Protein AF-A0A6A4C0K1-F1 (afdb_monomer_lite)

Foldseek 3Di:
DKKKFKCLDQQLPDFTFKIKFFDDPDQCCVVDVVQQDFDDLPDSMTIGIDDDPDPQVVNCVRRHLQWKKKKKFKAPFAVSPHTGMIMIGTDDPDDDQDSVNDPDPDPDPPPDPDDGMDMDMAMHRHHATALPQWWKKKFWQPDPWQAPQTQKIKTAPDSHFDADPDDFDFDDPPGITMTIGIWDDAQDDDTPVCPVCRNHVQAKKKKKWFFDLVQDWPNDSRRTGMIMIGGADQAWAADPVQQKTWGWDWDQWIKIWIARGRHPPHTDDIDTHHPLQQPVSDAQDRTIGMHIRDDFEFWKKKFKCQDQQLPDQTFKMKTFGIPYHPCVVPVCQQGWDQFAPRMTIHMDTHPDVVVVNCVRRHQAWKKKKKFKAQAQQPPDDTGMIMIGTAPQAWAFDSNQAKIKHWHQDPQRKIKIWIARGRHPPHTPDIDIGPLPQQGFDQDPDDPPDGPGGMTMGMAMGSHDQLAPPLKWKKKFKPQAWQVDQGQKIKIFDDNPADQVPPDVVDQDQPPVPNITMDIDIDNDPVVVNCVRRPLFKKKKKFWADRRHLQRHTGMIMMGGAPQAWAQDPPDQWIWHWYQDPQRKIKIWIGNDSVSDPPGPPIDIDIGGPCQEPPQGRDPSTIHMYINPPPPPDDDDDPPPDDDPVCVVPPPVVPDDDDDDDDDDD

Radius of gyration: 37.9 Å; chains: 1; bounding box: 89×101×95 Å

Secondary structure (DSSP, 8-state):
-EEEEEESSTTS-S--SEEEEE--SS-GGGT-GGGGS-EE-SSS-EEEEEE-S-SSSHHHHHH-TT--EEEEEEESSTTS-SEEEEEEEE--SS-PPPTT---S--------SS---EEEEEEE-SSSSB-TTPEEEEEEESSSS--SSPSEEEEE--SB----SS---EEE-SSSEEEEEEE-EETTTEETT-HHHHHHTTS-EEEEEEE-TTTS-TT-TTTEEEEEEEE-SSSEEE-TTSS-EEEEE-SSEEEEEEESSTTS-SEEEEEEEETTTTTSSS-SSSSEEEEEESPPPPEEEEEEESSTTS-S--SEEEEE--SS-HHHH-GGGGS-EEETTTEEEEEEEES-HHHHHHHHH-SSS-EEEEEEESSTT--S-EEEEEEEE-SS--EE-TTSS-EEEEEE-TTS-EEEEEESSTTS-SEEEEEEE-TTTTS-EE-TTSPTT--S--EEEEEEE----SSTT--EEEEEEESS-TTSPPSEEEEEE-TT--TT-------EEETTTTEEEEEEEES-HHHHHHHHHTTS-EEEEEEE-TTSTT-SEEEEEEEE-SSS-EE-SSSS-EEEEEE-TTS-EEEEEESSTT--TTSTT-EEEEE-GGGBSS---BTTTEEEEEE-TT--S-PPPS-----HHHHHS-GGGSS----------

Sequence (665 aa):
MNVITVYEDSSCSGAPVKLTMTQGFVCDAERDPSSAECRPDGTSHSSVSSCTSDYNELPATAFGNNTSYLVVEEFSNYYCGTVDSVTVYVVDSACHTNADDATSFRADCADGYIHGCAKRFSIGGVQGPVSNGQLTSVTIYDGGSCSAPAASLSFTRELTCTSPIKGSTCDYNGVVNTVTDCTNYYSGWGDTSGSISKAFEGYQYLIVEEYDPSAMYCGDNNGLFNVTGYHIDEKCHMNRDGTASTKMTLGRSLAIAKYSDPSCERVVSEEEVPYGDPYDRACANNATKYLYSGSTPSMSAVTVYEDSSCSTTPVKLTVAQGFVCEAERDPSSGNCRHDGNSHYSVSSCTDDYNELAAAAFGVDTPYVVVEEFLNHFCDNRVDLATVYIMDNTCHTNTDDATSFRATLTSDGSAIITTYADANCELAQSSTDFTKRSEMCLPQRHCADGSIHGCAKRFSVGGLKRSAPSGLMTAIAIYERSCEEIPLQVLAFPDSTCEATAMGIDGCNDWSDNWFYYSSNCIVDSTDFTASKFRDAPYLLVEKYAEGTNCGAQLYAIAYRSDSDCHPSGFDKTHFRVSLNENNSVTIATFPSGLCRDSDAETTYVTVGSSYINTSACFNGTIRLSANLTAFSGQAPSLDAYKTREQIMFPDWLWDPTPRRIFESD

pLDDT: mean 73.27, std 18.02, range [30.16, 96.31]

Organism: NCBI:txid53985

Structure (mmCIF, N/CA/C/O backbone):
data_AF-A0A6A4C0K1-F1
#
_entry.id   AF-A0A6A4C0K1-F1
#
loop_
_atom_site.group_PDB
_atom_site.id
_atom_site.type_symbol
_atom_site.label_atom_id
_atom_site.label_alt_id
_atom_site.label_comp_id
_atom_site.label_asym_id
_atom_site.label_entity_id
_atom_site.label_seq_id
_atom_site.pdbx_PDB_ins_code
_atom_site.Cartn_x
_atom_site.Cartn_y
_atom_site.Cartn_z
_atom_site.occupancy
_atom_site.B_iso_or_equiv
_atom_site.auth_seq_id
_atom_site.auth_comp_id
_atom_site.auth_asym_id
_atom_site.auth_atom_id
_atom_site.pdbx_PDB_model_num
ATOM 1 N N . MET A 1 1 ? 12.431 26.763 -48.382 1.00 69.31 1 MET A N 1
ATOM 2 C CA . MET A 1 1 ? 13.587 27.348 -47.673 1.00 69.31 1 MET A CA 1
ATOM 3 C C . MET A 1 1 ? 14.649 27.707 -48.696 1.00 69.31 1 MET A C 1
ATOM 5 O O . MET A 1 1 ? 14.809 26.959 -49.660 1.00 69.31 1 MET A O 1
ATOM 9 N N . ASN A 1 2 ? 15.332 28.837 -48.501 1.00 76.44 2 ASN A N 1
ATOM 10 C CA . ASN A 1 2 ? 16.534 29.169 -49.270 1.00 76.44 2 ASN A CA 1
ATOM 11 C C . ASN A 1 2 ? 17.676 28.313 -48.735 1.00 76.44 2 ASN A C 1
ATOM 13 O O . ASN A 1 2 ? 17.902 28.307 -47.529 1.00 76.44 2 ASN A O 1
ATOM 17 N N . VAL A 1 3 ? 18.356 27.585 -49.612 1.00 76.56 3 VAL A N 1
ATOM 18 C CA . VAL A 1 3 ? 19.466 26.694 -49.275 1.00 76.56 3 VAL A CA 1
ATOM 19 C C . VAL A 1 3 ? 20.758 27.337 -49.749 1.00 76.56 3 VAL A C 1
ATOM 21 O O . VAL A 1 3 ? 20.865 27.708 -50.912 1.00 76.56 3 VAL A O 1
ATOM 24 N N . ILE A 1 4 ? 21.748 27.421 -48.874 1.00 78.38 4 ILE A N 1
ATOM 25 C CA . ILE A 1 4 ? 23.124 27.791 -49.190 1.00 78.38 4 ILE A CA 1
ATOM 26 C C . ILE A 1 4 ? 23.978 26.554 -48.947 1.00 78.38 4 ILE A C 1
ATOM 28 O O . ILE A 1 4 ? 24.050 26.056 -47.827 1.00 78.38 4 ILE A O 1
ATOM 32 N N . THR A 1 5 ? 24.607 26.050 -50.000 1.00 77.75 5 THR A N 1
ATOM 33 C CA . THR A 1 5 ? 25.514 24.900 -49.941 1.00 77.75 5 THR A CA 1
ATOM 34 C C . THR A 1 5 ? 26.942 25.401 -50.021 1.00 77.75 5 THR A C 1
ATOM 36 O O . THR A 1 5 ? 27.243 26.174 -50.924 1.00 77.75 5 THR A O 1
ATOM 39 N N . VAL A 1 6 ? 27.805 24.983 -49.100 1.00 79.12 6 VAL A N 1
ATOM 40 C CA . VAL A 1 6 ? 29.198 25.436 -48.998 1.00 79.12 6 VAL A CA 1
ATOM 41 C C . VAL A 1 6 ? 30.144 24.279 -49.303 1.00 79.12 6 VAL A C 1
ATOM 43 O O . VAL A 1 6 ? 29.992 23.187 -48.751 1.00 79.12 6 VAL A O 1
ATOM 46 N N . TYR A 1 7 ? 31.136 24.546 -50.146 1.00 78.81 7 TYR A N 1
ATOM 47 C CA . TYR A 1 7 ? 32.169 23.615 -50.591 1.00 78.81 7 TYR A CA 1
ATOM 48 C C . TYR A 1 7 ? 33.563 24.149 -50.239 1.00 78.81 7 TYR A C 1
ATOM 50 O O . TYR A 1 7 ? 33.799 25.360 -50.246 1.00 78.81 7 TYR A O 1
ATOM 58 N N . GLU A 1 8 ? 34.499 23.237 -49.971 1.00 72.75 8 GLU A N 1
ATOM 59 C CA . GLU A 1 8 ? 35.928 23.559 -49.820 1.00 72.75 8 GLU A CA 1
ATOM 60 C C . GLU A 1 8 ? 36.647 23.737 -51.161 1.00 72.75 8 GLU A C 1
ATOM 62 O O . GLU A 1 8 ? 37.716 24.345 -51.217 1.00 72.75 8 GLU A O 1
ATOM 67 N N . ASP A 1 9 ? 36.081 23.211 -52.252 1.00 72.56 9 ASP A N 1
ATOM 68 C CA . ASP A 1 9 ? 36.625 23.398 -53.592 1.00 72.56 9 ASP A CA 1
ATOM 69 C C . ASP A 1 9 ? 36.031 24.641 -54.275 1.00 72.56 9 ASP A C 1
ATOM 71 O O . ASP A 1 9 ? 34.900 25.062 -54.031 1.00 72.56 9 ASP A O 1
ATOM 75 N N . SER A 1 10 ? 36.822 25.264 -55.151 1.00 69.69 10 SER A N 1
ATOM 76 C CA . SER A 1 10 ? 36.388 26.429 -55.931 1.00 69.69 10 SER A CA 1
ATOM 77 C C . SER A 1 10 ? 35.516 26.074 -57.136 1.00 69.69 10 SER A C 1
ATOM 79 O O . SER A 1 10 ? 35.078 26.959 -57.871 1.00 69.69 10 SER A O 1
ATOM 81 N N . SER A 1 11 ? 35.295 24.779 -57.367 1.00 72.69 11 SER A N 1
ATOM 82 C CA . SER A 1 11 ? 34.499 24.238 -58.468 1.00 72.69 11 SER A CA 1
ATOM 83 C C . SER A 1 11 ? 33.101 23.785 -58.045 1.00 72.69 11 SER A C 1
ATOM 85 O O . SER A 1 11 ? 32.310 23.444 -58.924 1.00 72.69 11 SER A O 1
ATOM 87 N N . CYS A 1 12 ? 32.793 23.783 -56.744 1.00 73.75 12 CYS A N 1
ATOM 88 C CA . CYS A 1 12 ? 31.562 23.264 -56.142 1.00 73.75 12 CYS A CA 1
ATOM 89 C C . CYS A 1 12 ? 31.203 21.858 -56.650 1.00 73.75 12 CYS A C 1
ATOM 91 O O . CYS A 1 12 ? 30.044 21.559 -56.941 1.00 73.75 12 CYS A O 1
ATOM 93 N N . SER A 1 13 ? 32.222 21.016 -56.842 1.00 70.31 13 SER A N 1
ATOM 94 C CA . SER A 1 13 ? 32.104 19.726 -57.539 1.00 70.31 13 SER A CA 1
ATOM 95 C C . SER A 1 13 ? 32.249 18.513 -56.624 1.00 70.31 13 SER A C 1
ATOM 97 O O . SER A 1 13 ? 31.825 17.416 -56.993 1.00 70.31 13 SER A O 1
ATOM 99 N N . GLY A 1 14 ? 32.879 18.698 -55.463 1.00 70.31 14 GLY A N 1
ATOM 100 C CA . GLY A 1 14 ? 33.013 17.691 -54.416 1.00 70.31 14 GLY A CA 1
ATOM 101 C C . GLY A 1 14 ? 31.773 17.574 -53.530 1.00 70.31 14 GLY A C 1
ATOM 102 O O . GLY A 1 14 ? 30.728 18.157 -53.808 1.00 70.31 14 GLY A O 1
ATOM 103 N N . ALA A 1 15 ? 31.892 16.813 -52.441 1.00 72.31 15 ALA A N 1
ATOM 104 C CA . ALA A 1 15 ? 30.876 16.818 -51.394 1.00 72.31 15 ALA A CA 1
ATOM 105 C C . ALA A 1 15 ? 30.894 18.180 -50.673 1.00 72.31 15 ALA A C 1
ATOM 107 O O . ALA A 1 15 ? 31.977 18.717 -50.419 1.00 72.31 15 ALA A O 1
ATOM 108 N N . PRO A 1 16 ? 29.728 18.762 -50.355 1.00 77.12 16 PRO A N 1
ATOM 109 C CA . PRO A 1 16 ? 29.682 19.973 -49.557 1.00 77.12 16 PRO A CA 1
ATOM 110 C C . PRO A 1 16 ? 30.133 19.685 -48.125 1.00 77.12 16 PRO A C 1
ATOM 112 O O . PRO A 1 16 ? 30.087 18.546 -47.667 1.00 77.12 16 PRO A O 1
ATOM 115 N N . VAL A 1 17 ? 30.535 20.731 -47.407 1.00 77.44 17 VAL A N 1
ATOM 116 C CA . VAL A 1 17 ? 30.912 20.661 -45.982 1.00 77.44 17 VAL A CA 1
ATOM 117 C C . VAL A 1 17 ? 29.846 21.254 -45.063 1.00 77.44 17 VAL A C 1
ATOM 119 O O . VAL A 1 17 ? 29.773 20.908 -43.883 1.00 77.44 17 VAL A O 1
ATOM 122 N N . LYS A 1 18 ? 28.976 22.118 -45.603 1.00 80.19 18 LYS A N 1
ATOM 123 C CA . LYS A 1 18 ? 27.876 22.749 -44.867 1.00 80.19 18 LYS A CA 1
ATOM 124 C C . LYS A 1 18 ? 26.685 23.035 -45.780 1.00 80.19 18 LYS A C 1
ATOM 126 O O . LYS A 1 18 ? 26.856 23.487 -46.910 1.00 80.19 18 LYS A O 1
ATOM 131 N N . LEU A 1 19 ? 25.478 22.829 -45.266 1.00 79.62 19 LEU A N 1
ATOM 132 C CA . LEU A 1 19 ? 24.225 23.318 -45.843 1.00 79.62 19 LEU A CA 1
ATOM 133 C C . LEU A 1 19 ? 23.581 24.265 -44.835 1.00 79.62 19 LEU A C 1
ATOM 135 O O . LEU A 1 19 ? 23.451 23.907 -43.672 1.00 79.62 19 LEU A O 1
ATOM 139 N N . THR A 1 20 ? 23.124 25.432 -45.262 1.00 77.75 20 THR A N 1
ATOM 140 C CA . THR A 1 20 ? 22.313 26.327 -44.430 1.00 77.75 20 THR A CA 1
ATOM 141 C C . THR A 1 20 ? 20.987 26.554 -45.124 1.00 77.75 20 THR A C 1
ATOM 143 O O . THR A 1 20 ? 20.956 26.980 -46.274 1.00 77.75 20 THR A O 1
ATOM 146 N N . MET A 1 21 ? 19.886 26.287 -44.439 1.00 79.31 21 MET A N 1
ATOM 147 C CA . MET A 1 21 ? 18.535 26.442 -44.954 1.00 79.31 21 MET A CA 1
ATOM 148 C C . MET A 1 21 ? 17.801 27.442 -44.080 1.00 79.31 21 MET A C 1
ATOM 150 O O . MET A 1 21 ? 17.714 27.254 -42.873 1.00 79.31 21 MET A O 1
ATOM 154 N N . THR A 1 22 ? 17.281 28.513 -44.665 1.00 74.25 22 THR A N 1
ATOM 155 C CA . THR A 1 22 ? 16.575 29.558 -43.914 1.00 74.25 22 THR A CA 1
ATOM 156 C C . THR A 1 22 ? 15.170 29.769 -44.453 1.00 74.25 22 THR A C 1
ATOM 158 O O . THR A 1 22 ? 14.893 29.643 -45.660 1.00 74.25 22 THR A O 1
ATOM 161 N N . GLN A 1 23 ? 14.245 30.072 -43.545 1.00 66.94 23 GLN A N 1
ATOM 162 C CA . GLN A 1 23 ? 12.889 30.447 -43.902 1.00 66.94 23 GLN A CA 1
ATOM 163 C C . GLN A 1 23 ? 12.883 31.885 -44.452 1.00 66.94 23 GLN A C 1
ATOM 165 O O . GLN A 1 23 ? 12.984 32.862 -43.720 1.00 66.94 23 GLN A O 1
ATOM 170 N N . GLY A 1 24 ? 12.786 32.020 -45.776 1.00 58.41 24 GLY A N 1
ATOM 171 C CA . GLY A 1 24 ? 12.646 33.302 -46.475 1.00 58.41 24 GLY A CA 1
ATOM 172 C C . GLY A 1 24 ? 11.314 33.394 -47.222 1.00 58.41 24 GLY A C 1
ATOM 173 O O . GLY A 1 24 ? 10.780 32.382 -47.672 1.00 58.41 24 GLY A O 1
ATOM 174 N N . PHE A 1 25 ? 10.781 34.610 -47.379 1.00 46.25 25 PHE A N 1
ATOM 175 C CA . PHE A 1 25 ? 9.501 34.862 -48.063 1.00 46.25 25 PHE A CA 1
ATOM 176 C C . PHE A 1 25 ? 9.571 34.743 -49.598 1.00 46.25 25 PHE A C 1
ATOM 178 O O . PHE A 1 25 ? 8.529 34.712 -50.249 1.00 46.25 25 PHE A O 1
ATOM 185 N N . VAL A 1 26 ? 10.772 34.689 -50.189 1.00 56.09 26 VAL A N 1
ATOM 186 C CA . VAL A 1 26 ? 10.991 34.594 -51.641 1.00 56.09 26 VAL A CA 1
ATOM 187 C C . VAL A 1 26 ? 12.219 33.723 -51.916 1.00 56.09 26 VAL A C 1
ATOM 189 O O . VAL A 1 26 ? 13.277 33.931 -51.319 1.00 56.09 26 VAL A O 1
ATOM 192 N N . CYS A 1 27 ? 12.063 32.750 -52.814 1.00 57.69 27 CYS A N 1
ATOM 193 C CA . CYS A 1 27 ? 13.146 31.912 -53.311 1.00 57.69 27 CYS A CA 1
ATOM 194 C C . CYS A 1 27 ? 13.818 32.603 -54.505 1.00 57.69 27 CYS A C 1
ATOM 196 O O . CYS A 1 27 ? 13.279 32.600 -55.610 1.00 57.69 27 CYS A O 1
ATOM 198 N N . ASP A 1 28 ? 14.971 33.243 -54.293 1.00 52.47 28 ASP A N 1
ATOM 199 C CA . ASP A 1 28 ? 15.616 34.068 -55.330 1.00 52.47 28 ASP A CA 1
ATOM 200 C C . ASP A 1 28 ? 16.147 33.250 -56.525 1.00 52.47 28 ASP A C 1
ATOM 202 O O . ASP A 1 28 ? 16.297 33.794 -57.621 1.00 52.47 28 ASP A O 1
ATOM 206 N N . ALA A 1 29 ? 16.329 31.932 -56.366 1.00 51.72 29 ALA A N 1
ATOM 207 C CA . ALA A 1 29 ? 16.725 31.028 -57.451 1.00 51.72 29 ALA A CA 1
ATOM 208 C C . ALA A 1 29 ? 15.681 30.939 -58.587 1.00 51.72 29 ALA A C 1
ATOM 210 O O . ALA A 1 29 ? 16.037 30.632 -59.723 1.00 51.72 29 ALA A O 1
ATOM 211 N N . GLU A 1 30 ? 14.406 31.259 -58.326 1.00 46.28 30 GLU A N 1
ATOM 212 C CA . GLU A 1 30 ? 13.370 31.325 -59.372 1.00 46.28 30 GLU A CA 1
ATOM 213 C C . GLU A 1 30 ? 13.394 32.643 -60.171 1.00 46.28 30 GLU A C 1
ATOM 215 O O . GLU A 1 30 ? 12.826 32.708 -61.263 1.00 46.28 30 GLU A O 1
ATOM 220 N N . ARG A 1 31 ? 14.047 33.702 -59.664 1.00 46.88 31 ARG A N 1
ATOM 221 C CA . ARG A 1 31 ? 14.120 35.018 -60.331 1.00 46.88 31 ARG A CA 1
ATOM 222 C C . ARG A 1 31 ? 15.330 35.185 -61.244 1.00 46.88 31 ARG A C 1
ATOM 224 O O . ARG A 1 31 ? 15.240 35.965 -62.190 1.00 46.88 31 ARG A O 1
ATOM 231 N N . ASP A 1 32 ? 16.426 34.479 -60.980 1.00 46.47 32 ASP A N 1
ATOM 232 C CA . ASP A 1 32 ? 17.637 34.536 -61.800 1.00 46.47 32 ASP A CA 1
ATOM 233 C C . ASP A 1 32 ? 18.367 33.174 -61.823 1.00 46.47 32 ASP A C 1
ATOM 235 O O . ASP A 1 32 ? 19.100 32.850 -60.884 1.00 46.47 32 ASP A O 1
ATOM 239 N N . PRO A 1 33 ? 18.209 32.359 -62.883 1.00 44.59 33 PRO A N 1
ATOM 240 C CA . PRO A 1 33 ? 18.868 31.056 -63.000 1.00 44.59 33 PRO A CA 1
ATOM 241 C C . PRO A 1 33 ? 20.401 31.137 -63.140 1.00 44.59 33 PRO A C 1
ATOM 243 O O . PRO A 1 33 ? 21.055 30.097 -63.125 1.00 44.59 33 PRO A O 1
ATOM 246 N N . SER A 1 34 ? 20.994 32.337 -63.235 1.00 44.62 34 SER A N 1
ATOM 247 C CA . SER A 1 34 ? 22.452 32.538 -63.129 1.00 44.62 34 SER A CA 1
ATOM 248 C C . SER A 1 34 ? 22.967 32.592 -61.678 1.00 44.62 34 SER A C 1
ATOM 250 O O . SER A 1 34 ? 24.170 32.685 -61.442 1.00 44.62 34 SER A O 1
ATOM 252 N N . SER A 1 35 ? 22.078 32.509 -60.679 1.00 47.66 35 SER A N 1
ATOM 253 C CA . SER A 1 35 ? 22.442 32.522 -59.252 1.00 47.66 35 SER A CA 1
ATOM 254 C C . SER A 1 35 ? 22.980 31.190 -58.709 1.00 47.66 35 SER A C 1
ATOM 256 O O . SER A 1 35 ? 23.587 31.189 -57.644 1.00 47.66 35 SER A O 1
ATOM 258 N N . ALA A 1 36 ? 22.853 30.089 -59.459 1.00 53.66 36 ALA A N 1
ATOM 259 C CA . ALA A 1 36 ? 23.451 28.789 -59.129 1.00 53.66 36 ALA A CA 1
ATOM 260 C C . ALA A 1 36 ? 24.932 28.672 -59.559 1.00 53.66 36 ALA A C 1
ATOM 262 O O . ALA A 1 36 ? 25.457 27.570 -59.720 1.00 53.66 36 ALA A O 1
ATOM 263 N N . GLU A 1 37 ? 25.610 29.795 -59.804 1.00 60.66 37 GLU A N 1
ATOM 264 C CA . GLU A 1 37 ? 27.049 29.812 -60.054 1.00 60.66 37 GLU A CA 1
ATOM 265 C C . GLU A 1 37 ? 27.813 29.645 -58.737 1.00 60.66 37 GLU A C 1
ATOM 267 O O . GLU A 1 37 ? 27.539 30.336 -57.758 1.00 60.66 37 GLU A O 1
ATOM 272 N N . CYS A 1 38 ? 28.794 28.742 -58.736 1.00 67.81 38 CYS A N 1
ATOM 273 C CA . CYS A 1 38 ? 29.745 28.563 -57.645 1.00 67.81 38 CYS A CA 1
ATOM 274 C C . CYS A 1 38 ? 30.489 29.884 -57.396 1.00 67.81 38 CYS A C 1
ATOM 276 O O . CYS A 1 38 ? 31.301 30.311 -58.225 1.00 67.81 38 CYS A O 1
ATOM 278 N N . ARG A 1 39 ? 30.174 30.573 -56.294 1.00 69.81 39 ARG A N 1
ATOM 279 C CA . ARG A 1 39 ? 30.736 31.894 -55.979 1.00 69.81 39 ARG A CA 1
ATOM 280 C C . ARG A 1 39 ? 31.708 31.805 -54.805 1.00 69.81 39 ARG A C 1
ATOM 282 O O . ARG A 1 39 ? 31.352 31.200 -53.799 1.00 69.81 39 ARG A O 1
ATOM 289 N N . PRO A 1 40 ? 32.898 32.427 -54.893 1.00 60.91 40 PRO A N 1
ATOM 290 C CA . PRO A 1 40 ? 33.816 32.504 -53.762 1.00 60.91 40 PRO A CA 1
ATOM 291 C C . PRO A 1 40 ? 33.227 33.395 -52.660 1.00 60.91 40 PRO A C 1
ATOM 293 O O . PRO A 1 40 ? 32.903 34.558 -52.910 1.00 60.91 40 PRO A O 1
ATOM 296 N N . ASP A 1 41 ? 33.109 32.866 -51.444 1.00 55.28 41 ASP A N 1
ATOM 297 C CA . ASP A 1 41 ? 32.400 33.505 -50.320 1.00 55.28 41 ASP A CA 1
ATOM 298 C C . ASP A 1 41 ? 33.336 34.325 -49.408 1.00 55.28 41 ASP A C 1
ATOM 300 O O . ASP A 1 41 ? 33.288 34.266 -48.183 1.00 55.28 41 ASP A O 1
ATOM 304 N N . GLY A 1 42 ? 34.299 35.038 -50.003 1.00 53.84 42 GLY A N 1
ATOM 305 C CA . GLY A 1 42 ? 35.256 35.889 -49.273 1.00 53.84 42 GLY A CA 1
ATOM 306 C C . GLY A 1 42 ? 36.281 35.158 -48.384 1.00 53.84 42 GLY A C 1
ATOM 307 O O . GLY A 1 42 ? 37.246 35.783 -47.948 1.00 53.84 42 GLY A O 1
ATOM 308 N N . THR A 1 43 ? 36.129 33.848 -48.176 1.00 54.09 43 THR A N 1
ATOM 309 C CA . THR A 1 43 ? 37.087 32.924 -47.538 1.00 54.09 43 THR A CA 1
ATOM 310 C C . THR A 1 43 ? 37.475 31.808 -48.525 1.00 54.09 43 THR A C 1
ATOM 312 O O . THR A 1 43 ? 37.077 31.855 -49.688 1.00 54.09 43 THR A O 1
ATOM 315 N N . SER A 1 44 ? 38.278 30.813 -48.131 1.00 52.38 44 SER A N 1
ATOM 316 C CA . SER A 1 44 ? 38.723 29.684 -48.981 1.00 52.38 44 SER A CA 1
ATOM 317 C C . SER A 1 44 ? 37.603 28.735 -49.460 1.00 52.38 44 SER A C 1
ATOM 319 O O . SER A 1 44 ? 37.890 27.597 -49.811 1.00 52.38 44 SER A O 1
ATOM 321 N N . HIS A 1 45 ? 36.347 29.184 -49.478 1.00 59.97 45 HIS A N 1
ATOM 322 C CA . HIS A 1 45 ? 35.151 28.397 -49.761 1.00 59.97 45 HIS A CA 1
ATOM 323 C C . HIS A 1 45 ? 34.383 28.952 -50.954 1.00 59.97 45 HIS A C 1
ATOM 325 O O . HIS A 1 45 ? 34.451 30.148 -51.259 1.00 59.97 45 HIS A O 1
ATOM 331 N N . SER A 1 46 ? 33.604 28.083 -51.593 1.00 66.81 46 SER A N 1
ATOM 332 C CA . SER A 1 46 ? 32.625 28.494 -52.596 1.00 66.81 46 SER A CA 1
ATOM 333 C C . SER A 1 46 ? 31.228 28.022 -52.231 1.00 66.81 46 SER A C 1
ATOM 335 O O . SER A 1 46 ? 31.067 26.961 -51.628 1.00 66.81 46 SER A O 1
ATOM 337 N N . SER A 1 47 ? 30.214 28.818 -52.569 1.00 66.88 47 SER A N 1
ATOM 338 C CA . SER A 1 47 ? 28.826 28.521 -52.229 1.00 66.88 47 SER A CA 1
ATOM 339 C C . SER A 1 47 ? 27.893 28.514 -53.438 1.00 66.88 47 SER A C 1
ATOM 341 O O . SER A 1 47 ? 28.128 29.193 -54.441 1.00 66.88 47 SER A O 1
ATOM 343 N N . VAL A 1 48 ? 26.833 27.707 -53.337 1.00 71.56 48 VAL A N 1
ATOM 344 C CA . VAL A 1 48 ? 25.740 27.597 -54.314 1.00 71.56 48 VAL A CA 1
ATOM 345 C C . VAL A 1 48 ? 24.416 27.799 -53.590 1.00 71.56 48 VAL A C 1
ATOM 347 O O . VAL A 1 48 ? 24.151 27.137 -52.581 1.00 71.56 48 VAL A O 1
ATOM 350 N N . SER A 1 49 ? 23.568 28.689 -54.105 1.00 67.75 49 SER A N 1
ATOM 351 C CA . SER A 1 49 ? 22.214 28.882 -53.593 1.00 67.75 49 SER A CA 1
ATOM 352 C C . SER A 1 49 ? 21.191 28.047 -54.370 1.00 67.75 49 SER A C 1
ATOM 354 O O . SER A 1 49 ? 21.242 27.931 -55.593 1.00 67.75 49 SER A O 1
ATOM 356 N N . SER A 1 50 ? 20.246 27.437 -53.657 1.00 72.44 50 SER A N 1
ATOM 357 C CA . SER A 1 50 ? 19.131 26.680 -54.236 1.00 72.44 50 SER A CA 1
ATOM 358 C C . SER A 1 50 ? 17.884 26.763 -53.348 1.00 72.44 50 SER A C 1
ATOM 360 O O . SER A 1 50 ? 17.855 27.506 -52.366 1.00 72.44 50 SER A O 1
ATOM 362 N N . CYS A 1 51 ? 16.831 26.029 -53.705 1.00 72.56 51 CYS A N 1
ATOM 363 C CA . CYS A 1 51 ? 15.554 26.040 -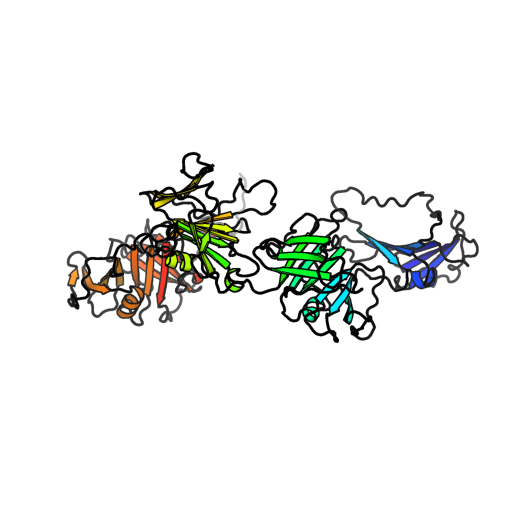53.003 1.00 72.56 51 CYS A CA 1
ATOM 364 C C . CYS A 1 51 ? 15.085 24.620 -52.712 1.00 72.56 51 CYS A C 1
ATOM 366 O O . CYS A 1 51 ? 15.138 23.759 -53.587 1.00 72.56 51 CYS A O 1
ATOM 368 N N . THR A 1 52 ? 14.571 24.396 -51.501 1.00 68.25 52 THR A N 1
ATOM 369 C CA . THR A 1 52 ? 13.906 23.137 -51.143 1.00 68.25 52 THR A CA 1
ATOM 370 C C . THR A 1 52 ? 12.597 23.370 -50.396 1.00 68.25 52 THR A C 1
ATOM 372 O O . THR A 1 52 ? 12.470 24.324 -49.619 1.00 68.25 52 THR A O 1
ATOM 375 N N . SER A 1 53 ? 11.616 22.499 -50.634 1.00 63.22 53 SER A N 1
ATOM 376 C CA . SER A 1 53 ? 10.391 22.381 -49.836 1.00 63.22 53 SER A CA 1
ATOM 377 C C . SER A 1 53 ? 10.513 21.355 -48.706 1.00 63.22 53 SER A C 1
ATOM 379 O O . SER A 1 53 ? 9.688 21.383 -47.799 1.00 63.22 53 SER A O 1
ATOM 381 N N . ASP A 1 54 ? 11.527 20.487 -48.746 1.00 66.56 54 ASP A N 1
ATOM 382 C CA . ASP A 1 54 ? 11.789 19.456 -47.739 1.00 66.56 54 ASP A CA 1
ATOM 383 C C . ASP A 1 54 ? 13.297 19.373 -47.454 1.00 66.56 54 ASP A C 1
ATOM 385 O O . ASP A 1 54 ? 14.106 19.110 -48.348 1.00 66.56 54 ASP A O 1
ATOM 389 N N . TYR A 1 55 ? 13.693 19.657 -46.214 1.00 68.50 55 TYR A N 1
ATOM 390 C CA . TYR A 1 55 ? 15.098 19.618 -45.810 1.00 68.50 55 TYR A CA 1
ATOM 391 C C . TYR A 1 55 ? 15.543 18.244 -45.296 1.00 68.50 55 TYR A C 1
ATOM 393 O O . TYR A 1 55 ? 16.727 18.081 -45.017 1.00 68.50 55 TYR A O 1
ATOM 401 N N . ASN A 1 56 ? 14.650 17.256 -45.179 1.00 62.97 56 ASN A N 1
ATOM 402 C CA . ASN A 1 56 ? 15.002 15.941 -44.634 1.00 62.97 56 ASN A CA 1
ATOM 403 C C . ASN A 1 56 ? 15.762 15.069 -45.645 1.00 62.97 56 ASN A C 1
ATOM 405 O O . ASN A 1 56 ? 16.674 14.336 -45.268 1.00 62.97 56 ASN A O 1
ATOM 409 N N . GLU A 1 57 ? 15.425 15.169 -46.933 1.00 65.06 57 GLU A N 1
ATOM 410 C CA . GLU A 1 57 ? 16.043 14.361 -48.001 1.00 65.06 57 GLU A CA 1
ATOM 411 C C . GLU A 1 57 ? 17.281 15.026 -48.628 1.00 65.06 57 GLU A C 1
ATOM 413 O O . GLU A 1 57 ? 18.133 14.366 -49.237 1.00 65.06 57 GLU A O 1
ATOM 418 N N . LEU A 1 58 ? 17.403 16.348 -48.467 1.00 72.69 58 LEU A N 1
ATOM 419 C CA . LEU A 1 58 ? 18.458 17.138 -49.094 1.00 72.69 58 LEU A CA 1
ATOM 420 C C . LEU A 1 58 ? 19.867 16.770 -48.582 1.00 72.69 58 LEU A C 1
ATOM 422 O O . LEU A 1 58 ? 20.750 16.580 -49.418 1.00 72.69 58 LEU A O 1
ATOM 426 N N . PRO A 1 59 ? 20.114 16.602 -47.266 1.00 70.25 59 PRO A N 1
ATOM 427 C CA . PRO A 1 59 ? 21.437 16.254 -46.755 1.00 70.25 59 PRO A CA 1
ATOM 428 C C . PRO A 1 59 ? 21.935 14.896 -47.246 1.00 70.25 59 PRO A C 1
ATOM 430 O O . PRO A 1 59 ? 23.081 14.791 -47.670 1.00 70.25 59 PRO A O 1
ATOM 433 N N . ALA A 1 60 ? 21.073 13.876 -47.267 1.00 66.38 60 ALA A N 1
ATOM 434 C CA . ALA A 1 60 ? 21.437 12.547 -47.761 1.00 66.38 60 ALA A CA 1
ATOM 435 C C . ALA A 1 60 ? 21.835 12.581 -49.247 1.00 66.38 60 ALA A C 1
ATOM 437 O O . ALA A 1 60 ? 22.802 11.937 -49.654 1.00 66.38 60 ALA A O 1
ATOM 438 N N . THR A 1 61 ? 21.139 13.397 -50.044 1.00 72.06 61 THR A N 1
ATOM 439 C CA . THR A 1 61 ? 21.467 13.614 -51.461 1.00 72.06 61 THR A CA 1
ATOM 440 C C . THR A 1 61 ? 22.766 14.407 -51.634 1.00 72.06 61 THR A C 1
ATOM 442 O O . THR A 1 61 ? 23.559 14.103 -52.521 1.00 72.06 61 THR A O 1
ATOM 445 N N . ALA A 1 62 ? 22.989 15.417 -50.790 1.00 72.38 62 ALA A N 1
ATOM 446 C CA . ALA A 1 62 ? 24.110 16.344 -50.900 1.00 72.38 62 ALA A CA 1
ATOM 447 C C . ALA A 1 62 ? 25.438 15.750 -50.398 1.00 72.38 62 ALA A C 1
ATOM 449 O O . ALA A 1 62 ? 26.447 15.853 -51.088 1.00 72.38 62 ALA A O 1
ATOM 450 N N . PHE A 1 63 ? 25.445 15.113 -49.224 1.00 71.62 63 PHE A N 1
ATOM 451 C CA . PHE A 1 63 ? 26.645 14.508 -48.627 1.00 71.62 63 PHE A CA 1
ATOM 452 C C . PHE A 1 63 ? 26.862 13.049 -49.065 1.00 71.62 63 PHE A C 1
ATOM 454 O O . PHE A 1 63 ? 27.966 12.518 -48.929 1.00 71.62 63 PHE A O 1
ATOM 461 N N . GLY A 1 64 ? 25.829 12.400 -49.613 1.00 65.19 64 GLY A N 1
ATOM 462 C CA . GLY A 1 64 ? 25.822 10.983 -49.972 1.00 65.19 64 GLY A CA 1
ATOM 463 C C . GLY A 1 64 ? 25.372 10.073 -48.821 1.00 65.19 64 GLY A C 1
ATOM 464 O O . GLY A 1 64 ? 25.607 10.345 -47.648 1.00 65.19 64 GLY A O 1
ATOM 465 N N . ASN A 1 65 ? 24.755 8.938 -49.167 1.00 59.03 65 ASN A N 1
ATOM 466 C CA . ASN A 1 65 ? 24.075 8.034 -48.220 1.00 59.03 65 ASN A CA 1
ATOM 467 C C . ASN A 1 65 ? 24.967 7.366 -47.151 1.00 59.03 65 ASN A C 1
ATOM 469 O O . ASN A 1 65 ? 24.433 6.741 -46.239 1.00 59.03 65 ASN A O 1
ATOM 473 N N . ASN A 1 66 ? 26.295 7.456 -47.275 1.00 61.22 66 ASN A N 1
ATOM 474 C CA . ASN A 1 66 ? 27.265 6.836 -46.360 1.00 61.22 66 ASN A CA 1
ATOM 475 C C . ASN A 1 66 ? 28.073 7.865 -45.551 1.00 61.22 66 ASN A C 1
ATOM 477 O O . ASN A 1 66 ? 29.047 7.493 -44.895 1.00 61.22 66 ASN A O 1
ATOM 481 N N . THR A 1 67 ? 27.721 9.145 -45.642 1.00 64.19 67 THR A N 1
ATOM 482 C CA . THR A 1 67 ? 28.468 10.229 -45.006 1.00 64.19 67 THR A CA 1
ATOM 483 C C . THR A 1 67 ? 27.686 10.727 -43.807 1.00 64.19 67 THR A C 1
ATOM 485 O O . THR A 1 67 ? 26.577 11.226 -43.972 1.00 64.19 67 THR A O 1
ATOM 488 N N . SER A 1 68 ? 28.260 10.616 -42.610 1.00 69.06 68 SER A N 1
ATOM 489 C CA . SER A 1 68 ? 27.658 11.158 -41.393 1.00 69.06 68 SER A CA 1
ATOM 490 C C . SER A 1 68 ? 27.548 12.679 -41.473 1.00 69.06 68 SER A C 1
ATOM 492 O O . SER A 1 68 ? 28.487 13.353 -41.896 1.00 69.06 68 SER A O 1
ATOM 494 N N . TYR A 1 69 ? 26.426 13.234 -41.027 1.00 69.75 69 TYR A N 1
ATOM 495 C CA . TYR A 1 69 ? 26.219 14.678 -40.954 1.00 69.75 69 TYR A CA 1
ATOM 496 C C . TYR A 1 69 ? 25.421 15.070 -39.704 1.00 69.75 69 TYR A C 1
ATOM 498 O O . TYR A 1 69 ? 24.560 14.324 -39.244 1.00 69.75 69 TYR A O 1
ATOM 506 N N . LEU A 1 70 ? 25.696 16.250 -39.151 1.00 71.06 70 LEU A N 1
ATOM 507 C CA . LEU A 1 70 ? 25.000 16.847 -38.011 1.00 71.06 70 LEU A CA 1
ATOM 508 C C . LEU A 1 70 ? 24.021 17.904 -38.519 1.00 71.06 70 LEU A C 1
ATOM 510 O O . LEU A 1 70 ? 24.438 18.917 -39.068 1.00 71.06 70 LEU A O 1
ATOM 514 N N . VAL A 1 71 ? 22.733 17.689 -38.297 1.00 73.38 71 VAL A N 1
ATOM 515 C CA . VAL A 1 71 ? 21.648 18.644 -38.520 1.00 73.38 71 VAL A CA 1
ATOM 516 C C . VAL A 1 71 ? 21.411 19.440 -37.237 1.00 73.38 71 VAL A C 1
ATOM 518 O O . VAL A 1 71 ? 21.237 18.875 -36.159 1.00 73.38 71 VAL A O 1
ATOM 521 N N . VAL A 1 72 ? 21.374 20.758 -37.363 1.00 73.81 72 VAL A N 1
ATOM 522 C CA . VAL A 1 72 ? 21.083 21.719 -36.303 1.00 73.81 72 VAL A CA 1
ATOM 523 C C . VAL A 1 72 ? 19.873 22.529 -36.738 1.00 73.81 72 VAL A C 1
ATOM 525 O O . VAL A 1 72 ? 19.956 23.313 -37.678 1.00 73.81 72 VAL A O 1
ATOM 528 N N . GLU A 1 73 ? 18.747 22.337 -36.070 1.00 71.06 73 GLU A N 1
ATOM 529 C CA . GLU A 1 73 ? 17.509 23.066 -36.337 1.00 71.06 73 GLU A CA 1
ATOM 530 C C . GLU A 1 73 ? 17.334 24.157 -35.294 1.00 71.06 73 GLU A C 1
ATOM 532 O O . GLU A 1 73 ? 17.422 23.900 -34.094 1.00 71.06 73 GLU A O 1
ATOM 537 N N . GLU A 1 74 ? 17.056 25.368 -35.748 1.00 72.88 74 GLU A N 1
ATOM 538 C CA . GLU A 1 74 ? 16.723 26.502 -34.901 1.00 72.88 74 GLU A CA 1
ATOM 539 C C . GLU A 1 74 ? 15.249 26.835 -35.088 1.00 72.88 74 GLU A C 1
ATOM 541 O O . GLU A 1 74 ? 14.747 26.919 -36.211 1.00 72.88 74 GLU A O 1
ATOM 546 N N . PHE A 1 75 ? 14.538 27.006 -33.977 1.00 67.50 75 PHE A N 1
ATOM 547 C CA . PHE A 1 75 ? 13.102 27.246 -33.987 1.00 67.50 75 PHE A CA 1
ATOM 548 C C . PHE A 1 75 ? 12.786 28.690 -33.618 1.00 67.50 75 PHE A C 1
ATOM 550 O O . PHE A 1 75 ? 13.354 29.247 -32.678 1.00 67.50 75 PHE A O 1
ATOM 557 N N . SER A 1 76 ? 11.799 29.262 -34.310 1.00 66.81 76 SER A N 1
ATOM 558 C CA . SER A 1 76 ? 11.302 30.623 -34.052 1.00 66.81 76 SER A CA 1
ATOM 559 C C . SER A 1 76 ? 10.435 30.719 -32.791 1.00 66.81 76 SER A C 1
ATOM 561 O O . SER A 1 76 ? 10.011 31.809 -32.406 1.00 66.81 76 SER A O 1
ATOM 563 N N . ASN A 1 77 ? 10.130 29.587 -32.144 1.00 58.69 77 ASN A N 1
ATOM 564 C CA . ASN A 1 77 ? 9.326 29.537 -30.930 1.00 58.69 77 ASN A CA 1
ATOM 565 C C . ASN A 1 77 ? 9.821 28.483 -29.928 1.00 58.69 77 ASN A C 1
ATOM 567 O O . ASN A 1 77 ? 10.550 27.554 -30.266 1.00 58.69 77 ASN A O 1
ATOM 571 N N . TYR A 1 78 ? 9.373 28.638 -28.680 1.00 51.72 78 TYR A N 1
ATOM 572 C CA . TYR A 1 78 ? 9.758 27.803 -27.537 1.00 51.72 78 TYR A CA 1
ATOM 573 C C . TYR A 1 78 ? 9.298 26.339 -27.641 1.00 51.72 78 TYR A C 1
ATOM 575 O O . TYR A 1 78 ? 9.920 25.459 -27.062 1.00 51.72 78 TYR A O 1
ATOM 583 N N . TYR A 1 79 ? 8.222 26.068 -28.383 1.00 52.31 79 TYR A N 1
ATOM 584 C CA . TYR A 1 79 ? 7.623 24.733 -28.484 1.00 52.31 79 TYR A CA 1
ATOM 585 C C . TYR A 1 79 ? 8.187 23.900 -29.640 1.00 52.31 79 TYR A C 1
ATOM 587 O O . TYR A 1 79 ? 7.619 22.863 -29.973 1.00 52.31 79 TYR A O 1
ATOM 595 N N . CYS A 1 80 ? 9.256 24.369 -30.291 1.00 57.28 80 CYS A N 1
ATOM 596 C CA . CYS A 1 80 ? 9.817 23.747 -31.490 1.00 57.28 80 CYS A CA 1
ATOM 597 C C . CYS A 1 80 ? 8.771 23.519 -32.603 1.00 57.28 80 CYS A C 1
ATOM 599 O O . CYS A 1 80 ? 8.852 22.560 -33.366 1.00 57.28 80 CYS A O 1
ATOM 601 N N . GLY A 1 81 ? 7.756 24.386 -32.691 1.00 54.16 81 GLY A N 1
ATOM 602 C CA . GLY A 1 81 ? 6.631 24.206 -33.614 1.00 54.16 81 GLY A CA 1
ATOM 603 C C . GLY A 1 81 ? 6.903 24.707 -35.034 1.00 54.16 81 GLY A C 1
ATOM 604 O O . GLY A 1 81 ? 6.276 24.235 -35.979 1.00 54.16 81 GLY A O 1
ATOM 605 N N . THR A 1 82 ? 7.835 25.652 -35.192 1.00 66.50 82 THR A N 1
ATOM 606 C CA . THR A 1 82 ? 8.169 26.254 -36.491 1.00 66.50 82 THR A CA 1
ATOM 607 C C . THR A 1 82 ? 9.680 26.398 -36.622 1.00 66.50 82 THR A C 1
ATOM 609 O O . THR A 1 82 ? 10.297 27.169 -35.885 1.00 66.50 82 THR A O 1
ATOM 612 N N . VAL A 1 83 ? 10.264 25.651 -37.558 1.00 67.69 83 VAL A N 1
ATOM 613 C CA . VAL A 1 83 ? 11.692 25.716 -37.897 1.00 67.69 83 VAL A CA 1
ATOM 614 C C . VAL A 1 83 ? 11.977 27.029 -38.626 1.00 67.69 83 VAL A C 1
ATOM 616 O O . VAL A 1 83 ? 11.359 27.310 -39.653 1.00 67.69 83 VAL A O 1
ATOM 619 N N . ASP A 1 84 ? 12.897 27.819 -38.083 1.00 75.44 84 ASP A N 1
ATOM 620 C CA . ASP A 1 84 ? 13.353 29.102 -38.629 1.00 75.44 84 ASP A CA 1
ATOM 621 C C . ASP A 1 84 ? 14.573 28.904 -39.542 1.00 75.44 84 ASP A C 1
ATOM 623 O O . ASP A 1 84 ? 14.609 29.369 -40.689 1.00 75.44 84 ASP A O 1
ATOM 627 N N . SER A 1 85 ? 15.547 28.124 -39.064 1.00 76.12 85 SER A N 1
ATOM 628 C CA . SER A 1 85 ? 16.740 27.757 -39.822 1.00 76.12 85 SER A CA 1
ATOM 629 C C . SER A 1 85 ? 17.142 26.299 -39.584 1.00 76.12 85 SER A C 1
ATOM 631 O O . SER A 1 85 ? 16.868 25.717 -38.536 1.00 76.12 85 SER A O 1
ATOM 633 N N . VAL A 1 86 ? 17.789 25.690 -40.575 1.00 74.12 86 VAL A N 1
ATOM 634 C CA . VAL A 1 86 ? 18.414 24.370 -40.473 1.00 74.12 86 VAL A CA 1
ATOM 635 C C . VAL A 1 86 ? 19.827 24.474 -41.007 1.00 74.12 86 VAL A C 1
ATOM 637 O O . VAL A 1 86 ? 20.024 24.798 -42.174 1.00 74.12 86 VAL A O 1
ATOM 640 N N . THR A 1 87 ? 20.818 24.174 -40.182 1.00 78.62 87 THR A N 1
ATOM 641 C CA . THR A 1 87 ? 22.212 24.086 -40.614 1.00 78.62 87 THR A CA 1
ATOM 642 C C . THR A 1 87 ? 22.675 22.645 -40.531 1.00 78.62 87 THR A C 1
ATOM 644 O O . THR A 1 87 ? 22.493 21.999 -39.508 1.00 78.62 87 THR A O 1
ATOM 647 N N . VAL A 1 88 ? 23.277 22.126 -41.593 1.00 75.75 88 VAL A N 1
ATOM 648 C CA . VAL A 1 88 ? 23.799 20.764 -41.646 1.00 75.75 88 VAL A CA 1
ATOM 649 C C . VAL A 1 88 ? 25.297 20.804 -41.878 1.00 75.75 88 VAL A C 1
ATOM 651 O O . VAL A 1 88 ? 25.754 21.485 -42.791 1.00 75.75 88 VAL A O 1
ATOM 654 N N . TYR A 1 89 ? 26.045 20.064 -41.073 1.00 77.38 89 TYR A N 1
ATOM 655 C CA . TYR A 1 89 ? 27.497 19.951 -41.138 1.00 77.38 89 TYR A CA 1
ATOM 656 C C . TYR A 1 89 ? 27.891 18.529 -41.501 1.00 77.38 89 TYR A C 1
ATOM 658 O O . TYR A 1 89 ? 27.303 17.586 -40.971 1.00 77.38 89 TYR A O 1
ATOM 666 N N . VAL A 1 90 ? 28.903 18.358 -42.347 1.00 75.75 90 VAL A N 1
ATOM 667 C CA . VAL A 1 90 ? 29.526 17.042 -42.512 1.00 75.75 90 VAL A CA 1
ATOM 668 C C . VAL A 1 90 ? 30.241 16.645 -41.215 1.00 75.75 90 VAL A C 1
ATOM 670 O O . VAL A 1 90 ? 30.829 17.483 -40.531 1.00 75.75 90 VAL A O 1
ATOM 673 N N . VAL A 1 91 ? 30.149 15.369 -40.847 1.00 70.38 91 VAL A N 1
ATOM 674 C CA . VAL A 1 91 ? 30.865 14.779 -39.713 1.00 70.38 91 VAL A CA 1
ATOM 675 C C . VAL A 1 91 ? 31.873 13.796 -40.283 1.00 70.38 91 VAL A C 1
ATOM 677 O O . VAL A 1 91 ? 31.654 12.584 -40.323 1.00 70.38 91 VAL A O 1
ATOM 680 N N . ASP A 1 92 ? 32.988 14.341 -40.742 1.00 62.28 92 ASP A N 1
ATOM 681 C CA . ASP A 1 92 ? 34.199 13.585 -40.991 1.00 62.28 92 ASP A CA 1
ATOM 682 C C . ASP A 1 92 ? 35.265 14.076 -39.999 1.00 62.28 92 ASP A C 1
ATOM 684 O O . ASP A 1 92 ? 35.176 15.161 -39.433 1.00 62.28 92 ASP A O 1
ATOM 688 N N . SER A 1 93 ? 36.238 13.243 -39.664 1.00 55.66 93 SER A N 1
ATOM 689 C CA . SER A 1 93 ? 37.245 13.562 -38.644 1.00 55.66 93 SER A CA 1
ATOM 690 C C . SER A 1 93 ? 38.214 14.705 -39.030 1.00 55.66 93 SER A C 1
ATOM 692 O O . SER A 1 93 ? 39.240 14.865 -38.360 1.00 55.66 93 SER A O 1
ATOM 694 N N . ALA A 1 94 ? 37.948 15.465 -40.100 1.00 60.25 94 ALA A N 1
ATOM 695 C CA . ALA A 1 94 ? 38.716 16.637 -40.501 1.00 60.25 94 ALA A CA 1
ATOM 696 C C . ALA A 1 94 ? 38.190 17.931 -39.852 1.00 60.25 94 ALA A C 1
ATOM 698 O O . ALA A 1 94 ? 37.033 18.072 -39.465 1.00 60.25 94 ALA A O 1
ATOM 699 N N . CYS A 1 95 ? 39.082 18.915 -39.719 1.00 55.41 95 CYS A N 1
ATOM 700 C CA . CYS A 1 95 ? 38.700 20.258 -39.296 1.00 55.41 95 CYS A CA 1
ATOM 701 C C . CYS A 1 95 ? 38.274 21.073 -40.518 1.00 55.41 95 CYS A C 1
ATOM 703 O O . CYS A 1 95 ? 39.134 21.502 -41.285 1.00 55.41 95 CYS A O 1
ATOM 705 N N . HIS A 1 96 ? 36.978 21.344 -40.643 1.00 61.06 96 HIS A N 1
ATOM 706 C CA . HIS A 1 96 ? 36.448 22.279 -41.635 1.00 61.06 96 HIS A CA 1
ATOM 707 C C . HIS A 1 96 ? 36.416 23.699 -41.061 1.00 61.06 96 HIS A C 1
ATOM 709 O O . HIS A 1 96 ? 36.004 23.916 -39.916 1.00 61.06 96 HIS A O 1
ATOM 715 N N . THR A 1 97 ? 36.855 24.688 -41.834 1.00 53.62 97 THR A N 1
ATOM 716 C CA . THR A 1 97 ? 36.758 26.100 -41.448 1.00 53.62 97 THR A CA 1
ATOM 717 C C . THR A 1 97 ? 35.358 26.622 -41.783 1.00 53.62 97 THR A C 1
ATOM 719 O O . THR A 1 97 ? 34.865 26.461 -42.892 1.00 53.62 97 THR A O 1
ATOM 722 N N . ASN A 1 98 ? 34.662 27.236 -40.820 1.00 51.19 98 ASN A N 1
ATOM 723 C CA . ASN A 1 98 ? 33.386 27.903 -41.106 1.00 51.19 98 ASN A CA 1
ATOM 724 C C . ASN A 1 98 ? 33.665 29.253 -41.796 1.00 51.19 98 ASN A C 1
ATOM 726 O O . ASN A 1 98 ? 34.659 29.903 -41.475 1.00 51.19 98 ASN A O 1
ATOM 730 N N . ALA A 1 99 ? 32.776 29.700 -42.689 1.00 48.25 99 ALA A N 1
ATOM 731 C CA . ALA A 1 99 ? 32.901 30.981 -43.401 1.00 48.25 99 ALA A CA 1
ATOM 732 C C . ALA A 1 99 ? 32.995 32.209 -42.463 1.00 48.25 99 ALA A C 1
ATOM 734 O O . ALA A 1 99 ? 33.448 33.269 -42.883 1.00 48.25 99 ALA A O 1
ATOM 735 N N . ASP A 1 100 ? 32.635 32.045 -41.184 1.00 49.38 100 ASP A N 1
ATOM 736 C CA . ASP A 1 100 ? 32.588 33.108 -40.173 1.00 49.38 100 ASP A CA 1
ATOM 737 C C . ASP A 1 100 ? 33.829 33.181 -39.246 1.00 49.38 100 ASP A C 1
ATOM 739 O O . ASP A 1 100 ? 33.767 33.836 -38.207 1.00 49.38 100 ASP A O 1
ATOM 743 N N . ASP A 1 101 ? 34.939 32.487 -39.546 1.00 43.53 101 ASP A N 1
ATOM 744 C CA . ASP A 1 101 ? 36.204 32.481 -38.760 1.00 43.53 101 ASP A CA 1
ATOM 745 C C . ASP A 1 101 ? 36.085 32.086 -37.258 1.00 43.53 101 ASP A C 1
ATOM 747 O O . ASP A 1 101 ? 37.063 32.115 -36.502 1.00 43.53 101 ASP A O 1
ATOM 751 N N . ALA A 1 102 ? 34.911 31.646 -36.794 1.00 41.00 102 ALA A N 1
ATOM 752 C CA . ALA A 1 102 ? 34.694 31.183 -35.425 1.00 41.00 102 ALA A CA 1
ATOM 753 C C . ALA A 1 102 ? 35.217 29.746 -35.237 1.00 41.00 102 ALA A C 1
ATOM 755 O O . ALA A 1 102 ? 34.571 28.757 -35.588 1.00 41.00 102 ALA A O 1
ATOM 756 N N . THR A 1 103 ? 36.409 29.630 -34.656 1.00 38.00 103 THR A N 1
ATOM 757 C CA . THR A 1 103 ? 37.073 28.365 -34.307 1.00 38.00 103 THR A CA 1
ATOM 758 C C . THR A 1 103 ? 36.503 27.777 -33.012 1.00 38.00 103 THR A C 1
ATOM 760 O O . THR A 1 103 ? 37.119 27.854 -31.956 1.00 38.00 103 THR A O 1
ATOM 763 N N . SER A 1 104 ? 35.279 27.248 -33.072 1.00 37.22 104 SER A N 1
ATOM 764 C CA . SER A 1 104 ? 34.665 26.243 -32.172 1.00 37.22 104 SER A CA 1
ATOM 765 C C . SER A 1 104 ? 33.148 26.430 -32.146 1.00 37.22 104 SER A C 1
ATOM 767 O O . SER A 1 104 ? 32.645 27.541 -31.991 1.00 37.22 104 SER A O 1
ATOM 769 N N . PHE A 1 105 ? 32.400 25.332 -32.268 1.00 37.38 105 PHE A N 1
ATOM 770 C CA . PHE A 1 105 ? 30.966 25.347 -31.998 1.00 37.38 105 PHE A CA 1
ATOM 771 C C . PHE A 1 105 ? 30.774 25.282 -30.478 1.00 37.38 105 PHE A C 1
ATOM 773 O O . PHE A 1 105 ? 30.813 24.205 -29.886 1.00 37.38 105 PHE A O 1
ATOM 780 N N . ARG A 1 106 ? 30.628 26.437 -29.823 1.00 33.25 106 ARG A N 1
ATOM 781 C CA . ARG A 1 106 ? 30.204 26.503 -28.420 1.00 33.25 106 ARG A CA 1
ATOM 782 C C . ARG A 1 106 ? 28.700 26.754 -28.387 1.00 33.25 106 ARG A C 1
ATOM 784 O O . ARG A 1 106 ? 28.243 27.854 -28.688 1.00 33.25 106 ARG A O 1
ATOM 791 N N . ALA A 1 107 ? 27.930 25.718 -28.070 1.00 36.88 107 ALA A N 1
ATOM 792 C CA . ALA A 1 107 ? 26.497 25.836 -27.840 1.00 36.88 107 ALA A CA 1
ATOM 793 C C . ALA A 1 107 ? 26.259 26.353 -26.414 1.00 36.88 107 ALA A C 1
ATOM 795 O O . ALA A 1 107 ? 25.940 25.584 -25.514 1.00 36.88 107 ALA A O 1
ATOM 796 N N . ASP A 1 108 ? 26.450 27.653 -26.196 1.00 32.69 108 ASP A N 1
ATOM 797 C CA . ASP A 1 108 ? 25.936 28.291 -24.988 1.00 32.69 108 ASP A CA 1
ATOM 798 C C . ASP A 1 108 ? 24.449 28.606 -25.247 1.00 32.69 108 ASP A C 1
ATOM 800 O O . ASP A 1 108 ? 24.115 29.467 -26.068 1.00 32.69 108 ASP A O 1
ATOM 804 N N . CYS A 1 109 ? 23.533 27.897 -24.577 1.00 37.28 109 CYS A N 1
ATOM 805 C CA . CYS A 1 109 ? 22.194 28.442 -24.351 1.00 37.28 109 CYS A CA 1
ATOM 806 C C . CYS A 1 109 ? 22.412 29.735 -23.568 1.00 37.28 109 CYS A C 1
ATOM 808 O O . CYS A 1 109 ? 22.952 29.681 -22.466 1.00 37.28 109 CYS A O 1
ATOM 810 N N . ALA A 1 110 ? 22.089 30.889 -24.152 1.00 35.69 110 ALA A N 1
ATOM 811 C CA . ALA A 1 110 ? 22.293 32.159 -23.473 1.00 35.69 110 ALA A CA 1
ATOM 812 C C . ALA A 1 110 ? 21.576 32.123 -22.115 1.00 35.69 110 ALA A C 1
ATOM 814 O O . ALA A 1 110 ? 20.350 32.022 -22.060 1.00 35.69 110 ALA A O 1
ATOM 815 N N . ASP A 1 111 ? 22.360 32.188 -21.036 1.00 36.31 111 ASP A N 1
ATOM 816 C CA . ASP A 1 111 ? 21.870 32.447 -19.690 1.00 36.31 111 ASP A CA 1
ATOM 817 C C . ASP A 1 111 ? 21.046 33.732 -19.730 1.00 36.31 111 ASP A C 1
ATOM 819 O O . ASP A 1 111 ? 21.553 34.840 -19.912 1.00 36.31 111 ASP A O 1
ATOM 823 N N . GLY A 1 112 ? 19.740 33.570 -19.603 1.00 34.22 112 GLY A N 1
ATOM 824 C CA . GLY A 1 112 ? 18.804 34.665 -19.705 1.00 34.22 112 GLY A CA 1
ATOM 825 C C . GLY A 1 112 ? 17.433 34.143 -19.372 1.00 34.22 112 GLY A C 1
ATOM 826 O O . GLY A 1 112 ? 16.717 33.648 -20.235 1.00 34.22 112 GLY A O 1
ATOM 827 N N . TYR A 1 113 ? 17.094 34.228 -18.090 1.00 35.91 113 TYR A N 1
ATOM 828 C CA . TYR A 1 113 ? 15.729 34.142 -17.606 1.00 35.91 113 TYR A CA 1
ATOM 829 C C . TYR A 1 113 ? 14.785 34.802 -18.635 1.00 35.91 113 TYR A C 1
ATOM 831 O O . TYR A 1 113 ? 14.786 36.020 -18.793 1.00 35.91 113 TYR A O 1
ATOM 839 N N . ILE A 1 114 ? 13.933 33.970 -19.245 1.00 39.44 114 ILE A N 1
ATOM 840 C CA . ILE A 1 114 ? 12.747 34.325 -20.033 1.00 39.44 114 ILE A CA 1
ATOM 841 C C . ILE A 1 114 ? 13.027 34.763 -21.510 1.00 39.44 114 ILE A C 1
ATOM 843 O O . ILE A 1 114 ? 13.477 35.874 -21.766 1.00 39.44 114 ILE A O 1
ATOM 847 N N . HIS A 1 115 ? 12.619 33.903 -22.472 1.00 38.34 115 HIS A N 1
ATOM 848 C CA . HIS A 1 115 ? 12.508 34.082 -23.952 1.00 38.34 115 HIS A CA 1
ATOM 849 C C . HIS A 1 115 ? 13.821 33.939 -24.776 1.00 38.34 115 HIS A C 1
ATOM 851 O O . HIS A 1 115 ? 14.717 34.751 -24.635 1.00 38.34 115 HIS A O 1
ATOM 857 N N . GLY A 1 116 ? 14.052 33.020 -25.726 1.00 48.62 116 GLY A N 1
ATOM 858 C CA . GLY A 1 116 ? 13.242 32.021 -26.422 1.00 48.62 116 GLY A CA 1
ATOM 859 C C . GLY A 1 116 ? 13.876 31.695 -27.792 1.00 48.62 116 GLY A C 1
ATOM 860 O O . GLY A 1 116 ? 13.416 32.226 -28.791 1.00 48.62 116 GLY A O 1
ATOM 861 N N . CYS A 1 117 ? 14.895 30.825 -27.834 1.00 47.25 117 CYS A N 1
ATOM 862 C CA . CYS A 1 117 ? 15.341 30.112 -29.043 1.00 47.25 117 CYS A CA 1
ATOM 863 C C . CYS A 1 117 ? 15.644 28.661 -28.644 1.00 47.25 117 CYS A C 1
ATOM 865 O O . CYS A 1 117 ? 16.541 28.432 -27.833 1.00 47.25 117 CYS A O 1
ATOM 867 N N . ALA A 1 118 ? 14.900 27.691 -29.177 1.00 57.12 118 ALA A N 1
ATOM 868 C CA . ALA A 1 118 ? 15.213 26.274 -29.000 1.00 57.12 118 ALA A CA 1
ATOM 869 C C . ALA A 1 118 ? 16.065 25.800 -30.186 1.00 57.12 118 ALA A C 1
ATOM 871 O O . ALA A 1 118 ? 15.758 26.136 -31.333 1.00 57.12 118 ALA A O 1
ATOM 872 N N . LYS A 1 119 ? 17.134 25.038 -29.918 1.00 59.12 119 LYS A N 1
ATOM 873 C CA . LYS A 1 119 ? 17.916 24.339 -30.948 1.00 59.12 119 LYS A CA 1
ATOM 874 C C . LYS A 1 119 ? 17.723 22.833 -30.797 1.00 59.12 119 LYS A C 1
ATOM 876 O O . LYS A 1 119 ? 17.788 22.331 -29.676 1.00 59.12 119 LYS A O 1
ATOM 881 N N . ARG A 1 120 ? 17.515 22.111 -31.900 1.00 61.22 120 ARG A N 1
ATOM 882 C CA . ARG A 1 120 ? 17.491 20.638 -31.936 1.00 61.22 120 ARG A CA 1
ATOM 883 C C . ARG A 1 120 ? 18.677 20.134 -32.747 1.00 61.22 120 ARG A C 1
ATOM 885 O O . ARG A 1 120 ? 18.962 20.656 -33.819 1.00 61.22 120 ARG A O 1
ATOM 892 N N . PHE A 1 121 ? 19.357 19.122 -32.224 1.00 64.62 121 PHE A N 1
ATOM 893 C CA . PHE A 1 121 ? 20.501 18.488 -32.870 1.00 64.62 121 PHE A CA 1
ATOM 894 C C . PHE A 1 121 ? 20.106 17.071 -33.281 1.00 64.62 121 PHE A C 1
ATOM 896 O O . PHE A 1 121 ? 19.612 16.309 -32.451 1.00 64.62 121 PHE A O 1
ATOM 903 N N . SER A 1 122 ? 20.333 16.722 -34.542 1.00 59.94 122 SER A N 1
ATOM 904 C CA . SER A 1 122 ? 20.075 15.389 -35.094 1.00 59.94 122 SER A CA 1
ATOM 905 C C . SER A 1 122 ? 21.280 14.946 -35.917 1.00 59.94 122 SER A C 1
ATOM 907 O O . SER A 1 122 ? 21.893 15.767 -36.586 1.00 59.94 122 SER A O 1
ATOM 909 N N . ILE A 1 123 ? 21.641 13.665 -35.902 1.00 58.84 123 ILE A N 1
ATOM 910 C CA . ILE A 1 123 ? 22.741 13.130 -36.722 1.00 58.84 123 ILE A CA 1
ATOM 911 C C . ILE A 1 123 ? 22.132 12.217 -37.790 1.00 58.84 123 ILE A C 1
ATOM 913 O O . ILE A 1 123 ? 21.297 11.378 -37.464 1.00 58.84 123 ILE A O 1
ATOM 917 N N . GLY A 1 124 ? 22.519 12.382 -39.054 1.00 56.53 124 GLY A N 1
ATOM 918 C CA . GLY A 1 124 ? 22.109 11.528 -40.174 1.00 56.53 124 GLY A CA 1
ATOM 919 C C . GLY A 1 124 ? 23.304 10.898 -40.894 1.00 56.53 124 GLY A C 1
ATOM 920 O O . GLY A 1 124 ? 24.452 11.187 -40.564 1.00 56.53 124 GLY A O 1
ATOM 921 N N . GLY A 1 125 ? 23.041 10.018 -41.869 1.00 47.66 125 GLY A N 1
ATOM 922 C CA . GLY A 1 125 ? 24.072 9.468 -42.766 1.00 47.66 125 GLY A CA 1
ATOM 923 C C . GLY A 1 125 ? 24.738 8.151 -42.345 1.00 47.66 125 GLY A C 1
ATOM 924 O O . GLY A 1 125 ? 25.525 7.594 -43.108 1.00 47.66 125 GLY A O 1
ATOM 925 N N . VAL A 1 126 ? 24.386 7.592 -41.183 1.00 43.94 126 VAL A N 1
ATOM 926 C CA . VAL A 1 126 ? 24.820 6.248 -40.761 1.00 43.94 126 VAL A CA 1
ATOM 927 C C . VAL A 1 126 ? 23.682 5.257 -41.038 1.00 43.94 126 VAL A C 1
ATOM 929 O O . VAL A 1 126 ? 22.867 4.991 -40.168 1.00 43.94 126 VAL A O 1
ATOM 932 N N . GLN A 1 127 ? 23.582 4.774 -42.285 1.00 39.91 127 GLN A N 1
ATOM 933 C CA . GLN A 1 127 ? 22.566 3.816 -42.772 1.00 39.91 127 GLN A CA 1
ATOM 934 C C . GLN A 1 127 ? 21.112 4.104 -42.328 1.00 39.91 127 GLN A C 1
ATOM 936 O O . GLN A 1 127 ? 20.559 3.428 -41.463 1.00 39.91 127 GLN A O 1
ATOM 941 N N . GLY A 1 128 ? 20.461 5.065 -42.991 1.00 43.94 128 GLY A N 1
ATOM 942 C CA . GLY A 1 128 ? 19.004 5.259 -42.930 1.00 43.94 128 GLY A CA 1
ATOM 943 C C . GLY A 1 128 ? 18.560 6.711 -42.697 1.00 43.94 128 GLY A C 1
ATOM 944 O O . GLY A 1 128 ? 19.389 7.558 -42.357 1.00 43.94 128 GLY A O 1
ATOM 945 N N . PRO A 1 129 ? 17.267 7.023 -42.922 1.00 38.75 129 PRO A N 1
ATOM 946 C CA . PRO A 1 129 ? 16.694 8.334 -42.629 1.00 38.75 129 PRO A CA 1
ATOM 947 C C . PRO A 1 129 ? 16.755 8.659 -41.127 1.00 38.75 129 PRO A C 1
ATOM 949 O O . PRO A 1 129 ? 16.713 7.768 -40.278 1.00 38.75 129 PRO A O 1
ATOM 952 N N . VAL A 1 130 ? 16.848 9.957 -40.823 1.00 42.72 130 VAL A N 1
ATOM 953 C CA . VAL A 1 130 ? 16.832 10.519 -39.462 1.00 42.72 130 VAL A CA 1
ATOM 954 C C . VAL A 1 130 ? 15.605 10.039 -38.680 1.00 42.72 130 VAL A C 1
ATOM 956 O O . VAL A 1 130 ? 14.490 10.070 -39.195 1.00 42.72 130 VAL A O 1
ATOM 959 N N . SER A 1 131 ? 15.794 9.627 -37.421 1.00 46.00 131 SER A N 1
ATOM 960 C CA . SER A 1 131 ? 14.722 9.056 -36.587 1.00 46.00 131 SER A CA 1
ATOM 961 C C . SER A 1 131 ? 13.589 10.033 -36.235 1.00 46.00 131 SER A C 1
ATOM 963 O O . SER A 1 131 ? 12.590 9.611 -35.665 1.00 46.00 131 SER A O 1
ATOM 965 N N . ASN A 1 132 ? 13.694 11.331 -36.558 1.00 51.03 132 ASN A N 1
ATOM 966 C CA . ASN A 1 132 ? 12.698 12.367 -36.230 1.00 51.03 132 ASN A CA 1
ATOM 967 C C . ASN A 1 132 ? 12.246 12.372 -34.749 1.00 51.03 132 ASN A C 1
ATOM 969 O O . ASN A 1 132 ? 11.171 12.878 -34.430 1.00 51.03 132 ASN A O 1
ATOM 973 N N . GLY A 1 133 ? 13.065 11.832 -33.837 1.00 55.28 133 GLY A N 1
ATOM 974 C CA . GLY A 1 133 ? 12.736 11.683 -32.415 1.00 55.28 133 GLY A CA 1
ATOM 975 C C . GLY A 1 133 ? 11.970 10.404 -32.040 1.00 55.28 133 GLY A C 1
ATOM 976 O O . GLY A 1 133 ? 11.602 10.266 -30.877 1.00 55.28 133 GLY A O 1
ATOM 977 N N . GLN A 1 134 ? 11.744 9.476 -32.976 1.00 65.25 134 GLN A N 1
ATOM 978 C CA . GLN A 1 134 ? 11.164 8.153 -32.713 1.00 65.25 134 GLN A CA 1
ATOM 979 C C . GLN A 1 134 ? 12.190 7.210 -32.071 1.00 65.25 134 GLN A C 1
ATOM 981 O O . GLN A 1 134 ? 13.383 7.271 -32.380 1.00 65.25 134 GLN A O 1
ATOM 986 N N . LEU A 1 135 ? 11.711 6.319 -31.201 1.00 73.81 135 LEU A N 1
ATOM 987 C CA . LEU A 1 135 ? 12.502 5.249 -30.597 1.00 73.81 135 LEU A CA 1
ATOM 988 C C . LEU A 1 135 ? 12.305 3.946 -31.372 1.00 73.81 135 LEU A C 1
ATOM 990 O O . LEU A 1 135 ? 11.192 3.635 -31.816 1.00 73.81 135 LEU A O 1
ATOM 994 N N . THR A 1 136 ? 13.377 3.161 -31.471 1.00 79.31 136 THR A N 1
ATOM 995 C CA . THR A 1 136 ? 13.285 1.775 -31.926 1.00 79.31 136 THR A CA 1
ATOM 996 C C . THR A 1 136 ? 12.743 0.944 -30.777 1.00 79.31 136 THR A C 1
ATOM 998 O O . THR A 1 136 ? 13.343 0.883 -29.705 1.00 79.31 136 THR A O 1
ATOM 1001 N N . SER A 1 137 ? 11.603 0.304 -31.001 1.00 85.81 137 SER A N 1
ATOM 1002 C CA . SER A 1 137 ? 11.050 -0.701 -30.103 1.00 85.81 137 SER A CA 1
ATOM 1003 C C . SER A 1 137 ? 11.517 -2.090 -30.524 1.00 85.81 137 SER A C 1
ATOM 1005 O O . SER A 1 137 ? 11.467 -2.433 -31.707 1.00 85.81 137 SER A O 1
ATOM 1007 N N . VAL A 1 138 ? 11.970 -2.898 -29.569 1.00 87.69 138 VAL A N 1
ATOM 1008 C CA . VAL A 1 138 ? 12.349 -4.297 -29.788 1.00 87.69 138 VAL A CA 1
ATOM 1009 C C . VAL A 1 138 ? 11.628 -5.157 -28.765 1.00 87.69 138 VAL A C 1
ATOM 1011 O O . VAL A 1 138 ? 11.890 -5.072 -27.570 1.00 87.69 138 VAL A O 1
ATOM 1014 N N . THR A 1 139 ? 10.707 -5.995 -29.227 1.00 90.88 139 THR A N 1
ATOM 1015 C CA . THR A 1 139 ? 10.016 -6.987 -28.397 1.00 90.88 139 THR A CA 1
ATOM 1016 C C . THR A 1 139 ? 10.672 -8.349 -28.567 1.00 90.88 139 THR A C 1
ATOM 1018 O O . THR A 1 139 ? 10.923 -8.759 -29.699 1.00 90.88 139 THR A O 1
ATOM 1021 N N . ILE A 1 140 ? 10.923 -9.057 -27.468 1.00 92.06 140 ILE A N 1
ATOM 1022 C CA . ILE A 1 140 ? 11.565 -10.376 -27.432 1.00 92.06 140 ILE A CA 1
ATOM 1023 C C . ILE A 1 140 ? 10.571 -11.401 -26.883 1.00 92.06 140 ILE A C 1
ATOM 1025 O O . ILE A 1 140 ? 9.973 -11.180 -25.833 1.00 92.06 140 ILE A O 1
ATOM 1029 N N . TYR A 1 141 ? 10.425 -12.536 -27.567 1.00 92.75 141 TYR A N 1
ATOM 1030 C CA . TYR A 1 141 ? 9.537 -13.635 -27.187 1.00 92.75 141 TYR A CA 1
ATOM 1031 C C . TYR A 1 141 ? 10.326 -14.931 -26.973 1.00 92.75 141 TYR A C 1
ATOM 1033 O O . TYR A 1 141 ? 11.013 -15.413 -27.884 1.00 92.75 141 TYR A O 1
ATOM 1041 N N . ASP A 1 142 ? 10.152 -15.529 -25.793 1.00 82.00 142 ASP A N 1
ATOM 1042 C CA . ASP A 1 142 ? 10.691 -16.844 -25.442 1.00 82.00 142 ASP A CA 1
ATOM 1043 C C . ASP A 1 142 ? 9.767 -17.940 -25.978 1.00 82.00 142 ASP A C 1
ATOM 1045 O O . ASP A 1 142 ? 8.932 -18.514 -25.282 1.00 82.00 142 ASP A O 1
ATOM 1049 N N . GLY A 1 143 ? 9.856 -18.198 -27.277 1.00 69.81 143 GLY A N 1
ATOM 1050 C CA . GLY A 1 143 ? 8.995 -19.169 -27.940 1.00 69.81 143 GLY A CA 1
ATOM 1051 C C . GLY A 1 143 ? 9.297 -19.288 -29.422 1.00 69.81 143 GLY A C 1
ATOM 1052 O O . GLY A 1 143 ? 10.232 -18.671 -29.918 1.00 69.81 143 GLY A O 1
ATOM 1053 N N . GLY A 1 144 ? 8.506 -20.094 -30.134 1.00 74.06 144 GLY A N 1
ATOM 1054 C CA . GLY A 1 144 ? 8.584 -20.254 -31.592 1.00 74.06 144 GLY A CA 1
ATOM 1055 C C . GLY A 1 144 ? 7.736 -19.251 -32.389 1.00 74.06 144 GLY A C 1
ATOM 1056 O O . GLY A 1 144 ? 7.642 -19.388 -33.606 1.00 74.06 144 GLY A O 1
ATOM 1057 N N . SER A 1 145 ? 7.084 -18.294 -31.722 1.00 86.12 145 SER A N 1
ATOM 1058 C CA . SER A 1 145 ? 6.219 -17.276 -32.329 1.00 86.12 145 SER A CA 1
ATOM 1059 C C . SER A 1 145 ? 6.305 -15.946 -31.574 1.00 86.12 145 SER A C 1
ATOM 1061 O O . SER A 1 145 ? 6.713 -15.913 -30.417 1.00 86.12 145 SER A O 1
ATOM 1063 N N . CYS A 1 146 ? 5.881 -14.854 -32.215 1.00 88.31 146 CYS A N 1
ATOM 1064 C CA . CYS A 1 146 ? 5.740 -13.533 -31.592 1.00 88.31 146 CYS A CA 1
ATOM 1065 C C . CYS A 1 146 ? 4.325 -13.337 -31.036 1.00 88.31 146 CYS A C 1
ATOM 1067 O O . CYS A 1 146 ? 3.563 -12.504 -31.524 1.00 88.31 146 CYS A O 1
ATOM 1069 N N . SER A 1 147 ? 3.943 -14.186 -30.087 1.00 89.06 147 SER A N 1
ATOM 1070 C CA . SER A 1 147 ? 2.637 -14.138 -29.425 1.00 89.06 147 SER A CA 1
ATOM 1071 C C . SER A 1 147 ? 2.839 -13.801 -27.958 1.00 89.06 147 SER A C 1
ATOM 1073 O O . SER A 1 147 ? 3.748 -14.352 -27.340 1.00 89.06 147 SER A O 1
ATOM 1075 N N . ALA A 1 148 ? 2.008 -12.914 -27.415 1.00 89.00 148 ALA A N 1
ATOM 1076 C CA . ALA A 1 148 ? 2.088 -12.526 -26.015 1.00 89.00 148 ALA A CA 1
ATOM 1077 C C . ALA A 1 148 ? 1.942 -13.736 -25.060 1.00 89.00 148 ALA A C 1
ATOM 1079 O O . ALA A 1 148 ? 1.273 -14.718 -25.406 1.00 89.00 148 ALA A O 1
ATOM 1080 N N . PRO A 1 149 ? 2.527 -13.665 -23.850 1.00 92.75 149 PRO A N 1
ATOM 1081 C CA . PRO A 1 149 ? 3.358 -12.566 -23.358 1.00 92.75 149 PRO A CA 1
ATOM 1082 C C . PRO A 1 149 ? 4.774 -12.588 -23.953 1.00 92.75 149 PRO A C 1
ATOM 1084 O O . PRO A 1 149 ? 5.413 -13.634 -24.067 1.00 92.75 149 PRO A O 1
ATOM 1087 N N . ALA A 1 150 ? 5.274 -11.410 -24.313 1.00 93.25 150 ALA A N 1
ATOM 1088 C CA . ALA A 1 150 ? 6.683 -11.188 -24.593 1.00 93.25 150 ALA A CA 1
ATOM 1089 C C . ALA A 1 150 ? 7.510 -11.376 -23.319 1.00 93.25 150 ALA A C 1
ATOM 1091 O O . ALA A 1 150 ? 7.067 -11.013 -22.238 1.00 93.25 150 ALA A O 1
ATOM 1092 N N . ALA A 1 151 ? 8.733 -11.878 -23.454 1.00 93.44 151 ALA A N 1
ATOM 1093 C CA . ALA A 1 151 ? 9.690 -11.977 -22.357 1.00 93.44 151 ALA A CA 1
ATOM 1094 C C . ALA A 1 151 ? 10.183 -10.586 -21.920 1.00 93.44 151 ALA A C 1
ATOM 1096 O O . ALA A 1 151 ? 10.282 -10.275 -20.731 1.00 93.44 151 ALA A O 1
ATOM 1097 N N . SER A 1 152 ? 10.466 -9.720 -22.896 1.00 93.62 152 SER A N 1
ATOM 1098 C CA . SER A 1 152 ? 10.820 -8.323 -22.654 1.00 93.62 152 SER A CA 1
ATOM 1099 C C . SER A 1 152 ? 10.503 -7.431 -23.851 1.00 93.62 152 SER A C 1
ATOM 1101 O O . SER A 1 152 ? 10.285 -7.893 -24.974 1.00 93.62 152 SER A O 1
ATOM 1103 N N . LEU A 1 153 ? 10.480 -6.131 -23.598 1.00 91.69 153 LEU A N 1
ATOM 1104 C CA . LEU A 1 153 ? 10.327 -5.069 -24.582 1.00 91.69 153 LEU A CA 1
ATOM 1105 C C . LEU A 1 153 ? 11.354 -3.991 -24.255 1.00 91.69 153 LEU A C 1
ATOM 1107 O O . LEU A 1 153 ? 11.500 -3.642 -23.093 1.00 91.69 153 LEU A O 1
ATOM 1111 N N . SER A 1 154 ? 12.035 -3.421 -25.236 1.00 90.19 154 SER A N 1
ATOM 1112 C CA . SER A 1 154 ? 12.871 -2.243 -25.009 1.00 90.19 154 SER A CA 1
ATOM 1113 C C . SER A 1 154 ? 12.573 -1.142 -26.010 1.00 90.19 154 SER A C 1
ATOM 1115 O O . SER A 1 154 ? 12.177 -1.420 -27.141 1.00 90.19 154 SER A O 1
ATOM 1117 N N . PHE A 1 155 ? 12.768 0.104 -25.587 1.00 84.88 155 PHE A N 1
ATOM 1118 C CA . PHE A 1 155 ? 12.782 1.274 -26.452 1.00 84.88 155 PHE A CA 1
ATOM 1119 C C . PHE A 1 155 ? 14.138 1.956 -26.330 1.00 84.88 155 PHE A C 1
ATOM 1121 O O . PHE A 1 155 ? 14.498 2.438 -25.255 1.00 84.88 155 PHE A O 1
ATOM 1128 N N . THR A 1 156 ? 14.875 2.013 -27.433 1.00 75.31 156 THR A N 1
ATOM 1129 C CA . THR A 1 156 ? 16.206 2.617 -27.486 1.00 75.31 156 THR A CA 1
ATOM 1130 C C . THR A 1 156 ? 16.237 3.778 -28.472 1.00 75.31 156 THR A C 1
ATOM 1132 O O . THR A 1 156 ? 15.570 3.783 -29.512 1.00 75.31 156 THR A O 1
ATOM 1135 N N . ARG A 1 157 ? 17.039 4.795 -28.143 1.00 66.88 157 ARG A N 1
ATOM 1136 C CA . ARG A 1 157 ? 17.378 5.881 -29.068 1.00 66.88 157 ARG A CA 1
ATOM 1137 C C . ARG A 1 157 ? 18.392 5.373 -30.091 1.00 66.88 157 ARG A C 1
ATOM 1139 O O . ARG A 1 157 ? 19.595 5.524 -29.900 1.00 66.88 157 ARG A O 1
ATOM 1146 N N . GLU A 1 158 ? 17.920 4.762 -31.169 1.00 58.97 158 GLU A N 1
ATOM 1147 C CA . GLU A 1 158 ? 18.774 4.502 -32.329 1.00 58.97 158 GLU A CA 1
ATOM 1148 C C . GLU A 1 158 ? 18.847 5.737 -33.238 1.00 58.97 158 GLU A C 1
ATOM 1150 O O . GLU A 1 158 ? 17.915 6.540 -33.332 1.00 58.97 158 GLU A O 1
ATOM 1155 N N . LEU A 1 159 ? 19.996 5.906 -33.899 1.00 49.47 159 LEU A N 1
ATOM 1156 C CA . LEU A 1 159 ? 20.261 7.031 -34.806 1.00 49.47 159 LEU A CA 1
ATOM 1157 C C . LEU A 1 159 ? 19.359 6.999 -36.051 1.00 49.47 159 LEU A C 1
ATOM 1159 O O . LEU A 1 159 ? 19.064 8.043 -36.632 1.00 49.47 159 LEU A O 1
ATOM 1163 N N . THR A 1 160 ? 18.901 5.810 -36.440 1.00 53.25 160 THR A N 1
ATOM 1164 C CA . THR A 1 160 ? 18.003 5.585 -37.568 1.00 53.25 160 THR A CA 1
ATOM 1165 C C . THR A 1 160 ? 16.880 4.654 -37.128 1.00 53.25 160 THR A C 1
ATOM 1167 O O . THR A 1 160 ? 17.124 3.617 -36.523 1.00 53.25 160 THR A O 1
ATOM 1170 N N . CYS A 1 161 ? 15.634 5.030 -37.422 1.00 60.16 161 CYS A N 1
ATOM 1171 C CA . CYS A 1 161 ? 14.478 4.162 -37.221 1.00 60.16 161 CYS A CA 1
ATOM 1172 C C . CYS A 1 161 ? 13.736 4.057 -38.550 1.00 60.16 161 CYS A C 1
ATOM 1174 O O . CYS A 1 161 ? 13.207 5.043 -39.062 1.00 60.16 161 CYS A O 1
ATOM 1176 N N . THR A 1 162 ? 13.739 2.870 -39.152 1.00 56.91 162 THR A N 1
ATOM 1177 C CA . THR A 1 162 ? 12.998 2.601 -40.390 1.00 56.91 162 THR A CA 1
ATOM 1178 C C . THR A 1 162 ? 11.888 1.613 -40.089 1.00 56.91 162 THR A C 1
ATOM 1180 O O . THR A 1 162 ? 12.127 0.413 -40.004 1.00 56.91 162 THR A O 1
ATOM 1183 N N . SER A 1 163 ? 10.659 2.117 -39.929 1.00 52.28 163 SER A N 1
ATOM 1184 C CA . SER A 1 163 ? 9.489 1.243 -39.832 1.00 52.28 163 SER A CA 1
ATOM 1185 C C . SER A 1 163 ? 9.380 0.467 -41.151 1.00 52.28 163 SER A C 1
ATOM 1187 O O . SER A 1 163 ? 9.336 1.096 -42.219 1.00 52.28 163 SER A O 1
ATOM 1189 N N . PRO A 1 164 ? 9.384 -0.879 -41.143 1.00 50.62 164 PRO A N 1
ATOM 1190 C CA . PRO A 1 164 ? 9.152 -1.627 -42.363 1.00 50.62 164 PRO A CA 1
ATOM 1191 C C . PRO A 1 164 ? 7.778 -1.224 -42.905 1.00 50.62 164 PRO A C 1
ATOM 1193 O O . PRO A 1 164 ? 6.771 -1.278 -42.207 1.00 50.62 164 PRO A O 1
ATOM 1196 N N . ILE A 1 165 ? 7.736 -0.821 -44.178 1.00 45.06 165 ILE A N 1
ATOM 1197 C CA . ILE A 1 165 ? 6.585 -0.211 -44.879 1.00 45.06 165 ILE A CA 1
ATOM 1198 C C . ILE A 1 165 ? 5.307 -1.100 -44.874 1.00 45.06 165 ILE A C 1
ATOM 1200 O O . ILE A 1 165 ? 4.269 -0.713 -45.408 1.00 45.06 165 ILE A O 1
ATOM 1204 N N . LYS A 1 166 ? 5.319 -2.280 -44.237 1.00 40.97 166 LYS A N 1
ATOM 1205 C CA . LYS A 1 166 ? 4.151 -3.139 -44.005 1.00 40.97 166 LYS A CA 1
ATOM 1206 C C . LYS A 1 166 ? 4.266 -3.965 -42.716 1.00 40.97 166 LYS A C 1
ATOM 1208 O O . LYS A 1 166 ? 4.512 -5.162 -42.797 1.00 40.97 166 LYS A O 1
ATOM 1213 N N . GLY A 1 167 ? 3.963 -3.357 -41.572 1.00 53.44 167 GLY A N 1
ATOM 1214 C CA . GLY A 1 167 ? 3.714 -4.075 -40.319 1.00 53.44 167 GLY A CA 1
ATOM 1215 C C . GLY A 1 167 ? 4.959 -4.717 -39.702 1.00 53.44 167 GLY A C 1
ATOM 1216 O O . GLY A 1 167 ? 5.890 -5.131 -40.385 1.00 53.44 167 GLY A O 1
ATOM 1217 N N . SER A 1 168 ? 4.966 -4.789 -38.379 1.00 62.72 168 SER A N 1
ATOM 1218 C CA . SER A 1 168 ? 6.018 -5.409 -37.585 1.00 62.72 168 SER A CA 1
ATOM 1219 C C . SER A 1 168 ? 6.091 -6.912 -37.929 1.00 62.72 168 SER A C 1
ATOM 1221 O O . SER A 1 168 ? 5.167 -7.669 -37.621 1.00 62.72 168 SER A O 1
ATOM 1223 N N . THR A 1 169 ? 7.135 -7.356 -38.639 1.00 75.62 169 THR A N 1
ATOM 1224 C CA . THR A 1 169 ? 7.345 -8.776 -38.968 1.00 75.62 169 THR A CA 1
ATOM 1225 C C . THR A 1 169 ? 7.988 -9.507 -37.797 1.00 75.62 169 THR A C 1
ATOM 1227 O O . THR A 1 169 ? 8.904 -8.999 -37.160 1.00 75.62 169 THR A O 1
ATOM 1230 N N . CYS A 1 170 ? 7.474 -10.700 -37.497 1.00 85.81 170 CYS A N 1
ATOM 1231 C CA . CYS A 1 170 ? 8.054 -11.591 -36.501 1.00 85.81 170 CYS A CA 1
ATOM 1232 C C . CYS A 1 170 ? 9.281 -12.289 -37.089 1.00 85.81 170 CYS A C 1
ATOM 1234 O O . CYS A 1 170 ? 9.131 -13.122 -37.987 1.00 85.81 170 CYS A O 1
ATOM 1236 N N . ASP A 1 171 ? 10.462 -11.965 -36.571 1.00 86.56 171 ASP A N 1
ATOM 1237 C CA . ASP A 1 171 ? 11.734 -12.480 -37.067 1.00 86.56 171 ASP A CA 1
ATOM 1238 C C . ASP A 1 171 ? 12.399 -13.388 -36.030 1.00 86.56 171 ASP A C 1
ATOM 1240 O O . ASP A 1 171 ? 12.548 -13.023 -34.865 1.00 86.56 171 ASP A O 1
ATOM 1244 N N . TYR A 1 172 ? 12.846 -14.568 -36.460 1.00 85.44 172 TYR A N 1
ATOM 1245 C CA . TYR A 1 172 ? 13.613 -15.489 -35.622 1.00 85.44 172 TYR A CA 1
ATOM 1246 C C . TYR A 1 172 ? 15.110 -15.330 -35.890 1.00 85.44 172 TYR A C 1
ATOM 1248 O O . TYR A 1 172 ? 15.571 -15.567 -37.009 1.00 85.44 172 TYR A O 1
ATOM 1256 N N . ASN A 1 173 ? 15.888 -14.978 -34.865 1.00 79.69 173 ASN A N 1
ATOM 1257 C CA . ASN A 1 173 ? 17.332 -14.750 -35.003 1.00 79.69 173 ASN A CA 1
ATOM 1258 C C . ASN A 1 173 ? 18.197 -15.999 -34.731 1.00 79.69 173 ASN A C 1
ATOM 1260 O O . ASN A 1 173 ? 19.419 -15.890 -34.647 1.00 79.69 173 ASN A O 1
ATOM 1264 N N . GLY A 1 174 ? 17.588 -17.181 -34.579 1.00 79.31 174 GLY A N 1
ATOM 1265 C CA . GLY A 1 174 ? 18.287 -18.410 -34.182 1.00 79.31 174 GLY A CA 1
ATOM 1266 C C . GLY A 1 174 ? 18.331 -18.653 -32.670 1.00 79.31 174 GLY A C 1
ATOM 1267 O O . GLY A 1 174 ? 18.757 -19.727 -32.251 1.00 79.31 174 GLY A O 1
ATOM 1268 N N . VAL A 1 175 ? 17.867 -17.693 -31.865 1.00 83.31 175 VAL A N 1
ATOM 1269 C CA . VAL A 1 175 ? 17.797 -17.783 -30.400 1.00 83.31 175 VAL A CA 1
ATOM 1270 C C . VAL A 1 175 ? 16.372 -17.495 -29.926 1.00 83.31 175 VAL A C 1
ATOM 1272 O O . VAL A 1 175 ? 15.729 -18.373 -29.357 1.00 83.31 175 VAL A O 1
ATOM 1275 N N . VAL A 1 176 ? 15.857 -16.305 -30.234 1.00 87.19 176 VAL A N 1
ATOM 1276 C CA . VAL A 1 176 ? 14.541 -15.796 -29.824 1.00 87.19 176 VAL A CA 1
ATOM 1277 C C . VAL A 1 176 ? 13.765 -15.263 -31.026 1.00 87.19 176 VAL A C 1
ATOM 1279 O O . VAL A 1 176 ? 14.327 -15.003 -32.096 1.00 87.19 176 VAL A O 1
ATOM 1282 N N . ASN A 1 177 ? 12.456 -15.093 -30.852 1.00 89.75 177 ASN A N 1
ATOM 1283 C CA . ASN A 1 177 ? 11.629 -14.365 -31.807 1.00 89.75 177 ASN A CA 1
ATOM 1284 C C . ASN A 1 177 ? 11.574 -12.889 -31.420 1.00 89.75 177 ASN A C 1
ATOM 1286 O O . ASN A 1 177 ? 11.370 -12.557 -30.251 1.00 89.75 177 ASN A O 1
ATOM 1290 N N . THR A 1 178 ? 11.755 -12.006 -32.396 1.00 89.25 178 THR A N 1
ATOM 1291 C CA . THR A 1 178 ? 11.776 -10.561 -32.187 1.00 89.25 178 THR A CA 1
ATOM 1292 C C . THR A 1 178 ? 10.804 -9.840 -33.099 1.00 89.25 178 THR A C 1
ATOM 1294 O O . THR A 1 178 ? 10.647 -10.203 -34.263 1.00 89.25 178 THR A O 1
ATOM 1297 N N . VAL A 1 179 ? 10.195 -8.783 -32.572 1.00 88.00 179 VAL A N 1
ATOM 1298 C CA . VAL A 1 179 ? 9.433 -7.803 -33.348 1.00 88.00 179 VAL A CA 1
ATOM 1299 C C . VAL A 1 179 ? 10.105 -6.451 -33.173 1.00 88.00 179 VAL A C 1
ATOM 1301 O O . VAL A 1 179 ? 10.370 -6.044 -32.043 1.00 88.00 179 VAL A O 1
ATOM 1304 N N . THR A 1 180 ? 10.381 -5.764 -34.277 1.00 83.31 180 THR A N 1
ATOM 1305 C CA . THR A 1 180 ? 10.961 -4.418 -34.264 1.00 83.31 180 THR A CA 1
ATOM 1306 C C . THR A 1 180 ? 10.001 -3.429 -34.909 1.00 83.31 180 THR A C 1
ATOM 1308 O O . THR A 1 180 ? 9.438 -3.710 -35.969 1.00 83.31 180 THR A O 1
ATOM 1311 N N . ASP A 1 181 ? 9.806 -2.279 -34.268 1.00 80.19 181 ASP A N 1
ATOM 1312 C CA . ASP A 1 181 ? 8.951 -1.200 -34.773 1.00 80.19 181 ASP A CA 1
ATOM 1313 C C . ASP A 1 181 ? 9.496 0.179 -34.377 1.00 80.19 181 ASP A C 1
ATOM 1315 O O . ASP A 1 181 ? 10.286 0.292 -33.439 1.00 80.19 181 ASP A O 1
ATOM 1319 N N . CYS A 1 182 ? 9.044 1.227 -35.060 1.00 77.81 182 CYS A N 1
ATOM 1320 C CA . CYS A 1 182 ? 9.372 2.619 -34.757 1.00 77.81 182 CYS A CA 1
ATOM 1321 C C . CYS A 1 182 ? 8.173 3.312 -34.126 1.00 77.81 182 CYS A C 1
ATOM 1323 O O . CYS A 1 182 ? 7.111 3.416 -34.743 1.00 77.81 182 CYS A O 1
ATOM 1325 N N . THR A 1 183 ? 8.335 3.828 -32.910 1.00 76.62 183 THR A N 1
ATOM 1326 C CA . THR A 1 183 ? 7.239 4.494 -32.200 1.00 76.62 183 THR A CA 1
ATOM 1327 C C . THR A 1 183 ? 7.726 5.682 -31.389 1.00 76.62 183 THR A C 1
ATOM 1329 O O . THR A 1 183 ? 8.892 5.780 -31.014 1.00 76.62 183 THR A O 1
ATOM 1332 N N . ASN A 1 184 ? 6.805 6.594 -31.096 1.00 75.38 184 ASN A N 1
ATOM 1333 C CA . ASN A 1 184 ? 7.013 7.579 -30.051 1.00 75.38 184 ASN A CA 1
ATOM 1334 C C . ASN A 1 184 ? 6.623 6.957 -28.712 1.00 75.38 184 ASN A C 1
ATOM 1336 O O . ASN A 1 184 ? 5.521 6.414 -28.574 1.00 75.38 184 ASN A O 1
ATOM 1340 N N . TYR A 1 185 ? 7.524 7.064 -27.743 1.00 77.44 185 TYR A N 1
ATOM 1341 C CA . TYR A 1 185 ? 7.254 6.753 -26.349 1.00 77.44 185 TYR A CA 1
ATOM 1342 C C . TYR A 1 185 ? 7.102 8.057 -25.565 1.00 77.44 185 TYR A C 1
ATOM 1344 O O . TYR A 1 185 ? 7.880 8.996 -25.744 1.00 77.44 185 TYR A O 1
ATOM 1352 N N . TYR A 1 186 ? 6.114 8.097 -24.684 1.00 75.50 186 TYR A N 1
ATOM 1353 C CA . TYR A 1 186 ? 5.876 9.174 -23.737 1.00 75.50 186 TYR A CA 1
ATOM 1354 C C . TYR A 1 186 ? 5.967 8.597 -22.325 1.00 75.50 186 TYR A C 1
ATOM 1356 O O . TYR A 1 186 ? 5.321 7.587 -22.034 1.00 75.50 186 TYR A O 1
ATOM 1364 N N . SER A 1 187 ? 6.742 9.250 -21.451 1.00 74.25 187 SER A N 1
ATOM 1365 C CA . SER A 1 187 ? 6.879 8.847 -20.050 1.00 74.25 187 SER A CA 1
ATOM 1366 C C . SER A 1 187 ? 5.517 8.639 -19.400 1.00 74.25 187 SER A C 1
ATOM 1368 O O . SER A 1 187 ? 4.592 9.440 -19.575 1.00 74.25 187 SER A O 1
ATOM 1370 N N . GLY A 1 188 ? 5.413 7.571 -18.611 1.00 68.12 188 GLY A N 1
ATOM 1371 C CA . GLY A 1 188 ? 4.194 7.243 -17.890 1.00 68.12 188 GLY A CA 1
ATOM 1372 C C . GLY A 1 188 ? 3.162 6.537 -18.760 1.00 68.12 188 GLY A C 1
ATOM 1373 O O . GLY A 1 188 ? 2.003 6.947 -18.750 1.00 68.12 188 GLY A O 1
ATOM 1374 N N . TRP A 1 189 ? 3.575 5.440 -19.411 1.00 65.62 189 TRP A N 1
ATOM 1375 C CA . TRP A 1 189 ? 2.733 4.385 -20.016 1.00 65.62 189 TRP A CA 1
ATOM 1376 C C . TRP A 1 189 ? 2.342 4.523 -21.492 1.00 65.62 189 TRP A C 1
ATOM 1378 O O . TRP A 1 189 ? 1.635 3.653 -22.004 1.00 65.62 189 TRP A O 1
ATOM 1388 N N . GLY A 1 190 ? 2.748 5.582 -22.189 1.00 67.38 190 GLY A N 1
ATOM 1389 C CA . GLY A 1 190 ? 2.243 5.853 -23.534 1.00 67.38 190 GLY A CA 1
ATOM 1390 C C . GLY A 1 190 ? 3.206 5.437 -24.636 1.00 67.38 190 GLY A C 1
ATOM 1391 O O . GLY A 1 190 ? 4.293 5.990 -24.729 1.00 67.38 190 GLY A O 1
ATOM 1392 N N . ASP A 1 191 ? 2.775 4.570 -25.552 1.00 73.50 191 ASP A N 1
ATOM 1393 C CA . ASP A 1 191 ? 3.429 4.419 -26.852 1.00 73.50 191 ASP A CA 1
ATOM 1394 C C . ASP A 1 191 ? 2.408 4.557 -27.993 1.00 73.50 191 ASP A C 1
ATOM 1396 O O . ASP A 1 191 ? 1.280 4.070 -27.906 1.00 73.50 191 ASP A O 1
ATOM 1400 N N . THR A 1 192 ? 2.781 5.246 -29.074 1.00 66.44 192 THR A N 1
ATOM 1401 C CA . THR A 1 192 ? 1.844 5.531 -30.182 1.00 66.44 192 THR A CA 1
ATOM 1402 C C . THR A 1 192 ? 1.441 4.303 -30.997 1.00 66.44 192 THR A C 1
ATOM 1404 O O . THR A 1 192 ? 0.422 4.327 -31.684 1.00 66.44 192 THR A O 1
ATOM 1407 N N . SER A 1 193 ? 2.234 3.234 -30.935 1.00 69.44 193 SER A N 1
ATOM 1408 C CA . SER A 1 193 ? 2.067 2.016 -31.736 1.00 69.44 193 SER A CA 1
ATOM 1409 C C . SER A 1 193 ? 1.276 0.904 -31.027 1.00 69.44 193 SER A C 1
ATOM 1411 O O . SER A 1 193 ? 0.901 -0.095 -31.660 1.00 69.44 193 SER A O 1
ATOM 1413 N N . GLY A 1 194 ? 1.017 1.064 -29.725 1.00 80.19 194 GLY A N 1
ATOM 1414 C CA . GLY A 1 194 ? 0.501 0.015 -28.848 1.00 80.19 194 GLY A CA 1
ATOM 1415 C C . GLY A 1 194 ? 1.464 -1.167 -28.700 1.00 80.19 194 GLY A C 1
ATOM 1416 O O . GLY A 1 194 ? 1.015 -2.303 -28.574 1.00 80.19 194 GLY A O 1
ATOM 1417 N N . SER A 1 195 ? 2.774 -0.938 -28.788 1.00 85.75 195 SER A N 1
ATOM 1418 C CA . SER A 1 195 ? 3.799 -1.978 -28.652 1.00 85.75 195 SER A CA 1
ATOM 1419 C C . SER A 1 195 ? 3.762 -2.624 -27.270 1.00 85.75 195 SER A C 1
ATOM 1421 O O . SER A 1 195 ? 3.832 -3.846 -27.177 1.00 85.75 195 SER A O 1
ATOM 1423 N N . ILE A 1 196 ? 3.565 -1.840 -26.204 1.00 88.19 196 ILE A N 1
ATOM 1424 C CA . ILE A 1 196 ? 3.481 -2.371 -24.832 1.00 88.19 196 ILE A CA 1
ATOM 1425 C C . ILE A 1 196 ? 2.253 -3.274 -24.686 1.00 88.19 196 ILE A C 1
ATOM 1427 O O . ILE A 1 196 ? 2.349 -4.394 -24.187 1.00 88.19 196 ILE A O 1
ATOM 1431 N N . SER A 1 197 ? 1.093 -2.810 -25.159 1.00 87.19 197 SER A N 1
ATOM 1432 C CA . SER A 1 197 ? -0.159 -3.559 -25.028 1.00 87.19 197 SER A CA 1
ATOM 1433 C C . SER A 1 197 ? -0.169 -4.840 -25.861 1.00 87.19 197 SER A C 1
ATOM 1435 O O . SER A 1 197 ? -0.674 -5.855 -25.389 1.00 87.19 197 SER A O 1
ATOM 1437 N N . LYS A 1 198 ? 0.425 -4.828 -27.061 1.00 87.94 198 LYS A N 1
ATOM 1438 C CA . LYS A 1 198 ? 0.599 -6.029 -27.896 1.00 87.94 198 LYS A CA 1
ATOM 1439 C C . LYS A 1 198 ? 1.626 -7.003 -27.324 1.00 87.94 198 LYS A C 1
ATOM 1441 O O . LYS A 1 198 ? 1.447 -8.204 -27.462 1.00 87.94 198 LYS A O 1
ATOM 1446 N N . ALA A 1 199 ? 2.699 -6.503 -26.711 1.00 90.50 199 ALA A N 1
ATOM 1447 C CA . ALA A 1 199 ? 3.734 -7.352 -26.132 1.00 90.50 199 ALA A CA 1
ATOM 1448 C C . ALA A 1 199 ? 3.197 -8.152 -24.938 1.00 90.50 199 ALA A C 1
ATOM 1450 O O . ALA A 1 199 ? 3.473 -9.344 -24.826 1.00 90.50 199 ALA A O 1
ATOM 1451 N N . PHE A 1 200 ? 2.418 -7.513 -24.060 1.00 91.69 200 PHE A N 1
ATOM 1452 C CA . PHE A 1 200 ? 2.010 -8.123 -22.795 1.00 91.69 200 PHE A CA 1
ATOM 1453 C C . PHE A 1 200 ? 0.532 -8.516 -22.709 1.00 91.69 200 PHE A C 1
ATOM 1455 O O . PHE A 1 200 ? 0.201 -9.203 -21.764 1.00 91.69 200 PHE A O 1
ATOM 1462 N N . GLU A 1 201 ? -0.369 -8.113 -23.614 1.00 88.75 201 GLU A N 1
ATOM 1463 C CA . GLU A 1 201 ? -1.789 -8.548 -23.701 1.00 88.75 201 GLU A CA 1
ATOM 1464 C C . GLU A 1 201 ? -2.563 -8.714 -22.362 1.00 88.75 201 GLU A C 1
ATOM 1466 O O . GLU A 1 201 ? -3.443 -9.563 -22.231 1.00 88.75 201 GLU A O 1
ATOM 1471 N N . GLY A 1 202 ? -2.276 -7.883 -21.353 1.00 83.56 202 GLY A N 1
ATOM 1472 C CA . GLY A 1 202 ? -2.931 -7.930 -20.035 1.00 83.56 202 GLY A CA 1
ATOM 1473 C C . GLY A 1 202 ? -2.260 -8.831 -18.988 1.00 83.56 202 GLY A C 1
ATOM 1474 O O . GLY A 1 202 ? -2.743 -8.898 -17.858 1.00 83.56 202 GLY A O 1
ATOM 1475 N N . TYR A 1 203 ? -1.147 -9.483 -19.326 1.00 91.12 203 TYR A N 1
ATOM 1476 C CA . TYR A 1 203 ? -0.236 -10.095 -18.358 1.00 91.12 203 TYR A CA 1
ATOM 1477 C C . TYR A 1 203 ? 0.443 -9.028 -17.490 1.00 91.12 203 TYR A C 1
ATOM 1479 O O . TYR A 1 203 ? 0.472 -7.851 -17.847 1.00 91.12 203 TYR A O 1
ATOM 1487 N N . GLN A 1 204 ? 0.978 -9.437 -16.339 1.00 92.31 204 GLN A N 1
ATOM 1488 C CA . GLN A 1 204 ? 1.665 -8.528 -15.425 1.00 92.31 204 GLN A CA 1
ATOM 1489 C C . GLN A 1 204 ? 3.046 -8.158 -15.973 1.00 92.31 204 GLN A C 1
ATOM 1491 O O . GLN A 1 204 ? 3.797 -9.022 -16.435 1.00 92.31 204 GLN A O 1
ATOM 1496 N N . TYR A 1 205 ? 3.390 -6.874 -15.919 1.00 92.62 205 TYR A N 1
ATOM 1497 C CA . TYR A 1 205 ? 4.688 -6.391 -16.378 1.00 92.62 205 TYR A CA 1
ATOM 1498 C C . TYR A 1 205 ? 5.166 -5.170 -15.593 1.00 92.62 205 TYR A C 1
ATOM 1500 O O . TYR A 1 205 ? 4.374 -4.387 -15.062 1.00 92.62 205 TYR A O 1
ATOM 1508 N N . LEU A 1 206 ? 6.486 -5.000 -15.554 1.00 93.44 206 LEU A N 1
ATOM 1509 C CA . LEU A 1 206 ? 7.160 -3.822 -15.019 1.00 93.44 206 LEU A CA 1
ATOM 1510 C C . LEU A 1 206 ? 7.808 -3.059 -16.171 1.00 93.44 206 LEU A C 1
ATOM 1512 O O . LEU A 1 206 ? 8.594 -3.633 -16.920 1.00 93.44 206 LEU A O 1
ATOM 1516 N N . ILE A 1 207 ? 7.519 -1.768 -16.294 1.00 92.69 207 ILE A N 1
ATOM 1517 C CA . ILE A 1 207 ? 8.288 -0.843 -17.123 1.00 92.69 207 ILE A CA 1
ATOM 1518 C C . ILE A 1 207 ? 9.305 -0.120 -16.232 1.00 92.69 207 ILE A C 1
ATOM 1520 O O . ILE A 1 207 ? 8.964 0.404 -15.169 1.00 92.69 207 ILE A O 1
ATOM 1524 N N . VAL A 1 208 ? 10.553 -0.091 -16.688 1.00 93.00 208 VAL A N 1
ATOM 1525 C CA . VAL A 1 208 ? 11.667 0.662 -16.114 1.00 93.00 208 VAL A CA 1
ATOM 1526 C C . VAL A 1 208 ? 12.060 1.736 -17.117 1.00 93.00 208 VAL A C 1
ATOM 1528 O O . VAL A 1 208 ? 12.484 1.425 -18.230 1.00 93.00 208 VAL A O 1
ATOM 1531 N N . GLU A 1 209 ? 11.887 2.995 -16.737 1.00 89.88 209 GLU A N 1
ATOM 1532 C CA . GLU A 1 209 ? 12.318 4.158 -17.508 1.00 89.88 209 GLU A CA 1
ATOM 1533 C C . GLU A 1 209 ? 13.641 4.680 -16.939 1.00 89.88 209 GLU A C 1
ATOM 1535 O O . GLU A 1 209 ? 13.726 4.990 -15.748 1.00 89.88 209 GLU A O 1
ATOM 1540 N N . GLU A 1 210 ? 14.650 4.812 -17.796 1.00 86.88 210 GLU A N 1
ATOM 1541 C CA . GLU A 1 210 ? 15.967 5.340 -17.449 1.00 86.88 210 GLU A CA 1
ATOM 1542 C C . GLU A 1 210 ? 16.189 6.706 -18.118 1.00 86.88 210 GLU A C 1
ATOM 1544 O O . GLU A 1 210 ? 15.991 6.899 -19.326 1.00 86.88 210 GLU A O 1
ATOM 1549 N N . TYR A 1 211 ? 16.623 7.659 -17.301 1.00 81.75 211 TYR A N 1
ATOM 1550 C CA . TYR A 1 211 ? 16.823 9.061 -17.632 1.00 81.75 211 TYR A CA 1
ATOM 1551 C C . TYR A 1 211 ? 18.291 9.436 -17.482 1.00 81.75 211 TYR A C 1
ATOM 1553 O O . TYR A 1 211 ? 18.969 8.967 -16.570 1.00 81.75 211 TYR A O 1
ATOM 1561 N N . ASP A 1 212 ? 18.773 10.313 -18.356 1.00 78.38 212 ASP A N 1
ATOM 1562 C CA . ASP A 1 212 ? 20.087 10.923 -18.222 1.00 78.38 212 ASP A CA 1
ATOM 1563 C C . ASP A 1 212 ? 19.965 12.149 -17.300 1.00 78.38 212 ASP A C 1
ATOM 1565 O O . ASP A 1 212 ? 19.467 13.197 -17.735 1.00 78.38 212 ASP A O 1
ATOM 1569 N N . PRO A 1 213 ? 20.428 12.059 -16.037 1.00 69.62 213 PRO A N 1
ATOM 1570 C CA . PRO A 1 213 ? 20.303 13.153 -15.081 1.00 69.62 213 PRO A CA 1
ATOM 1571 C C . PRO A 1 213 ? 21.169 14.365 -15.456 1.00 69.62 213 PRO A C 1
ATOM 1573 O O . PRO A 1 213 ? 21.013 15.430 -14.859 1.00 69.62 213 PRO A O 1
ATOM 1576 N N . SER A 1 214 ? 22.106 14.219 -16.404 1.00 65.69 214 SER A N 1
ATOM 1577 C CA . SER A 1 214 ? 22.923 15.326 -16.910 1.00 65.69 214 SER A CA 1
ATOM 1578 C C . SER A 1 214 ? 22.209 16.153 -17.982 1.00 65.69 214 SER A C 1
ATOM 1580 O O . SER A 1 214 ? 22.547 17.323 -18.168 1.00 65.69 214 SER A O 1
ATOM 1582 N N . ALA A 1 215 ? 21.207 15.573 -18.650 1.00 63.00 215 ALA A N 1
ATOM 1583 C CA . ALA A 1 215 ? 20.437 16.233 -19.698 1.00 63.00 215 ALA A CA 1
ATOM 1584 C C . ALA A 1 215 ? 19.195 16.945 -19.142 1.00 63.00 215 ALA A C 1
ATOM 1586 O O . ALA A 1 215 ? 18.933 18.095 -19.494 1.00 63.00 215 ALA A O 1
ATOM 1587 N N . MET A 1 216 ? 18.423 16.271 -18.284 1.00 69.19 216 MET A N 1
ATOM 1588 C CA . MET A 1 216 ? 17.168 16.798 -17.739 1.00 69.19 216 MET A CA 1
ATOM 1589 C C . MET A 1 216 ? 16.813 16.131 -16.399 1.00 69.19 216 MET A C 1
ATOM 1591 O O . MET A 1 216 ? 17.475 15.193 -15.963 1.00 69.19 216 MET A O 1
ATOM 1595 N N . TYR A 1 217 ? 15.749 16.600 -15.739 1.00 72.12 217 TYR A N 1
ATOM 1596 C CA . TYR A 1 217 ? 15.232 15.945 -14.535 1.00 72.12 217 TYR A CA 1
ATOM 1597 C C . TYR A 1 217 ? 14.490 14.645 -14.885 1.00 72.12 217 TYR A C 1
ATOM 1599 O O . TYR A 1 217 ? 13.895 14.513 -15.956 1.00 72.12 217 TYR A O 1
ATOM 1607 N N . CYS A 1 218 ? 14.510 13.683 -13.963 1.00 76.31 218 CYS A N 1
ATOM 1608 C CA . CYS A 1 218 ? 13.808 12.419 -14.143 1.00 76.31 218 CYS A CA 1
ATOM 1609 C C . CYS A 1 218 ? 12.284 12.615 -14.225 1.00 76.31 218 CYS A C 1
ATOM 1611 O O . CYS A 1 218 ? 11.696 13.371 -13.449 1.00 76.31 218 CYS A O 1
ATOM 1613 N N . GLY A 1 219 ? 11.653 11.927 -15.180 1.00 73.44 219 GLY A N 1
ATOM 1614 C CA . GLY A 1 219 ? 10.246 12.105 -15.551 1.00 73.44 219 GLY A CA 1
ATOM 1615 C C . GLY A 1 219 ? 10.033 13.033 -16.752 1.00 73.44 219 GLY A C 1
ATOM 1616 O O . GLY A 1 219 ? 8.912 13.124 -17.251 1.00 73.44 219 GLY A O 1
ATOM 1617 N N . ASP A 1 220 ? 11.085 13.695 -17.241 1.00 73.44 220 ASP A N 1
ATOM 1618 C CA . ASP A 1 220 ? 11.021 14.494 -18.461 1.00 73.44 220 ASP A CA 1
ATOM 1619 C C . ASP A 1 220 ? 11.346 13.660 -19.709 1.00 73.44 220 ASP A C 1
ATOM 1621 O O . ASP A 1 220 ? 12.416 13.056 -19.818 1.00 73.44 220 ASP A O 1
ATOM 1625 N N . ASN A 1 221 ? 10.451 13.686 -20.700 1.00 71.12 221 ASN A N 1
ATOM 1626 C CA . ASN A 1 221 ? 10.610 12.970 -21.970 1.00 71.12 221 ASN A CA 1
ATOM 1627 C C . ASN A 1 221 ? 11.923 13.289 -22.705 1.00 71.12 221 ASN A C 1
ATOM 1629 O O . ASN A 1 221 ? 12.420 12.455 -23.462 1.00 71.12 221 ASN A O 1
ATOM 1633 N N . ASN A 1 222 ? 12.498 14.476 -22.503 1.00 68.88 222 ASN A N 1
ATOM 1634 C CA . ASN A 1 222 ? 13.756 14.854 -23.143 1.00 68.88 222 ASN A CA 1
ATOM 1635 C C . ASN A 1 222 ? 14.976 14.204 -22.478 1.00 68.88 222 ASN A C 1
ATOM 1637 O O . ASN A 1 222 ? 15.974 13.981 -23.162 1.00 68.88 222 ASN A O 1
ATOM 1641 N N . GLY A 1 223 ? 14.890 13.889 -21.181 1.00 70.75 223 GLY A N 1
ATOM 1642 C CA . GLY A 1 223 ? 15.923 13.155 -20.445 1.00 70.75 223 GLY A CA 1
ATOM 1643 C C . GLY A 1 223 ? 15.820 11.638 -20.609 1.00 70.75 223 GLY A C 1
ATOM 1644 O O . GLY A 1 223 ? 16.775 10.932 -20.302 1.00 70.75 223 GLY A O 1
ATOM 1645 N N . LEU A 1 224 ? 14.685 11.132 -21.099 1.00 76.12 224 LEU A N 1
ATOM 1646 C CA . LEU A 1 224 ? 14.450 9.706 -21.297 1.00 76.12 224 LEU A CA 1
ATOM 1647 C C . LEU A 1 224 ? 15.344 9.145 -22.416 1.00 76.12 224 LEU A C 1
ATOM 1649 O O . LEU A 1 224 ? 15.255 9.577 -23.577 1.00 76.12 224 LEU A O 1
ATOM 1653 N N . PHE A 1 225 ? 16.179 8.157 -22.083 1.00 75.50 225 PHE A N 1
ATOM 1654 C CA . PHE A 1 225 ? 17.099 7.541 -23.047 1.00 75.50 225 PHE A CA 1
ATOM 1655 C C . PHE A 1 225 ? 16.881 6.038 -23.249 1.00 75.50 225 PHE A C 1
ATOM 1657 O O . PHE A 1 225 ? 17.136 5.557 -24.356 1.00 75.50 225 PHE A O 1
ATOM 1664 N N . ASN A 1 226 ? 16.397 5.314 -22.235 1.00 83.75 226 ASN A N 1
ATOM 1665 C CA . ASN A 1 226 ? 16.083 3.892 -22.349 1.00 83.75 226 ASN A CA 1
ATOM 1666 C C . ASN A 1 226 ? 14.794 3.553 -21.597 1.00 83.75 226 ASN A C 1
ATOM 1668 O O . ASN A 1 226 ? 14.503 4.105 -20.537 1.00 83.75 226 ASN A O 1
ATOM 1672 N N . VAL A 1 227 ? 14.023 2.628 -22.153 1.00 88.94 227 VAL A N 1
ATOM 1673 C CA . VAL A 1 227 ? 12.844 2.064 -21.495 1.00 88.94 227 VAL A CA 1
ATOM 1674 C C . VAL A 1 227 ? 12.898 0.562 -21.667 1.00 88.94 227 VAL A C 1
ATOM 1676 O O . VAL A 1 227 ? 13.044 0.083 -22.789 1.00 88.94 227 VAL A O 1
ATOM 1679 N N . THR A 1 228 ? 12.744 -0.185 -20.579 1.00 92.19 228 THR A N 1
ATOM 1680 C CA . THR A 1 228 ? 12.676 -1.647 -20.625 1.00 92.19 228 THR A CA 1
ATOM 1681 C C . THR A 1 228 ? 11.417 -2.142 -19.931 1.00 92.19 228 THR A C 1
ATOM 1683 O O . THR A 1 228 ? 11.164 -1.816 -18.778 1.00 92.19 228 THR A O 1
ATOM 1686 N N . GLY A 1 229 ? 10.621 -2.929 -20.641 1.00 93.06 229 GLY A N 1
ATOM 1687 C CA . GLY A 1 229 ? 9.492 -3.683 -20.134 1.00 93.06 229 GLY A CA 1
ATOM 1688 C C . GLY A 1 229 ? 9.864 -5.135 -19.873 1.00 93.06 229 GLY A C 1
ATOM 1689 O O . GLY A 1 229 ? 10.455 -5.802 -20.722 1.00 93.06 229 GLY A O 1
ATOM 1690 N N . TYR A 1 230 ? 9.470 -5.620 -18.709 1.00 94.88 230 TYR A N 1
ATOM 1691 C CA . TYR A 1 230 ? 9.786 -6.934 -18.177 1.00 94.88 230 TYR A CA 1
ATOM 1692 C C . TYR A 1 230 ? 8.491 -7.678 -17.875 1.00 94.88 230 TYR A C 1
ATOM 1694 O O . TYR A 1 230 ? 7.666 -7.177 -17.110 1.00 94.88 230 TYR A O 1
ATOM 1702 N N . HIS A 1 231 ? 8.313 -8.864 -18.453 1.00 94.19 231 HIS A N 1
ATOM 1703 C CA . HIS A 1 231 ? 7.215 -9.743 -18.064 1.00 94.19 231 HIS A CA 1
ATOM 1704 C C . HIS A 1 231 ? 7.476 -10.346 -16.686 1.00 94.19 231 HIS A C 1
ATOM 1706 O O . HIS A 1 231 ? 8.599 -10.729 -16.365 1.00 94.19 231 HIS A O 1
ATOM 1712 N N . ILE A 1 232 ? 6.436 -10.399 -15.860 1.00 93.12 232 ILE A N 1
ATOM 1713 C CA . ILE A 1 232 ? 6.532 -10.866 -14.482 1.00 93.12 232 ILE A CA 1
ATOM 1714 C C . ILE A 1 232 ? 5.845 -12.227 -14.383 1.00 93.12 232 ILE A C 1
ATOM 1716 O O . ILE A 1 232 ? 4.628 -12.313 -14.232 1.00 93.12 232 ILE A O 1
ATOM 1720 N N . ASP A 1 233 ? 6.631 -13.300 -14.455 1.00 91.88 233 ASP A N 1
ATOM 1721 C CA . ASP A 1 233 ? 6.144 -14.676 -14.274 1.00 91.88 233 ASP A CA 1
ATOM 1722 C C . ASP A 1 233 ? 7.099 -15.577 -13.472 1.00 91.88 233 ASP A C 1
ATOM 1724 O O . ASP A 1 233 ? 6.934 -16.800 -13.435 1.00 91.88 233 ASP A O 1
ATOM 1728 N N . GLU A 1 234 ? 8.110 -14.967 -12.850 1.00 92.38 234 GLU A N 1
ATOM 1729 C CA . GLU A 1 234 ? 9.168 -15.626 -12.081 1.00 92.38 234 GLU A CA 1
ATOM 1730 C C . GLU A 1 234 ? 9.970 -16.683 -12.853 1.00 92.38 234 GLU A C 1
ATOM 1732 O O . GLU A 1 234 ? 10.650 -17.526 -12.250 1.00 92.38 234 GLU A O 1
ATOM 1737 N N . LYS A 1 235 ? 9.947 -16.634 -14.192 1.00 94.25 235 LYS A N 1
ATOM 1738 C CA . LYS A 1 235 ? 10.784 -17.470 -15.053 1.00 94.25 235 LYS A CA 1
ATOM 1739 C C . LYS A 1 235 ? 12.039 -16.736 -15.506 1.00 94.25 235 LYS A C 1
ATOM 1741 O O . LYS A 1 235 ? 12.191 -15.525 -15.383 1.00 94.25 235 LYS A O 1
ATOM 1746 N N . CYS A 1 236 ? 12.985 -17.534 -15.987 1.00 94.69 236 CYS A N 1
ATOM 1747 C CA . CYS A 1 236 ? 14.201 -17.034 -16.600 1.00 94.69 236 CYS A CA 1
ATOM 1748 C C . CYS A 1 236 ? 13.929 -16.679 -18.063 1.00 94.69 236 CYS A C 1
ATOM 1750 O O . CYS A 1 236 ? 13.480 -17.543 -18.818 1.00 94.69 236 CYS A O 1
ATOM 1752 N N . HIS A 1 237 ? 14.242 -15.445 -18.445 1.00 93.62 237 HIS A N 1
ATOM 1753 C CA . HIS A 1 237 ? 14.023 -14.912 -19.783 1.00 93.62 237 HIS A CA 1
ATOM 1754 C C . HIS A 1 237 ? 15.350 -14.540 -20.447 1.00 93.62 237 HIS A C 1
ATOM 1756 O O . HIS A 1 237 ? 16.126 -13.760 -19.892 1.00 93.62 237 HIS A O 1
ATOM 1762 N N . MET A 1 238 ? 15.642 -15.100 -21.623 1.00 91.25 238 MET A N 1
ATOM 1763 C CA . MET A 1 238 ? 16.920 -14.868 -22.309 1.00 91.25 238 MET A CA 1
ATOM 1764 C C . MET A 1 238 ? 16.956 -13.495 -22.988 1.00 91.25 238 MET A C 1
ATOM 1766 O O . MET A 1 238 ? 15.947 -12.976 -23.462 1.00 91.25 238 MET A O 1
ATOM 1770 N N . ASN A 1 239 ? 18.149 -12.909 -23.084 1.00 88.31 239 ASN A N 1
ATOM 1771 C CA . ASN A 1 239 ? 18.360 -11.736 -23.922 1.00 88.31 239 ASN A CA 1
ATOM 1772 C C . ASN A 1 239 ? 18.366 -12.114 -25.414 1.00 88.31 239 ASN A C 1
ATOM 1774 O O . ASN A 1 239 ? 18.475 -13.281 -25.792 1.00 88.31 239 ASN A O 1
ATOM 1778 N N . ARG A 1 240 ? 18.327 -11.093 -26.277 1.00 86.12 240 ARG A N 1
ATOM 1779 C CA . ARG A 1 240 ? 18.312 -11.251 -27.740 1.00 86.12 240 ARG A CA 1
ATOM 1780 C C . ARG A 1 240 ? 19.424 -12.160 -28.278 1.00 86.12 240 ARG A C 1
ATOM 1782 O O . ARG A 1 240 ? 19.190 -12.897 -29.232 1.00 86.12 240 ARG A O 1
ATOM 1789 N N . ASP A 1 241 ? 20.607 -12.107 -27.673 1.00 86.75 241 ASP A N 1
ATOM 1790 C CA . ASP A 1 241 ? 21.796 -12.824 -28.144 1.00 86.75 241 ASP A CA 1
ATOM 1791 C C . ASP A 1 241 ? 21.938 -14.237 -27.551 1.00 86.75 241 ASP A C 1
ATOM 1793 O O . ASP A 1 241 ? 22.832 -14.982 -27.953 1.00 86.75 241 ASP A O 1
ATOM 1797 N N . GLY A 1 242 ? 21.092 -14.619 -26.587 1.00 85.31 242 GLY A N 1
ATOM 1798 C CA . GLY A 1 242 ? 21.169 -15.914 -25.897 1.00 85.31 242 GLY A CA 1
ATOM 1799 C C . GLY A 1 242 ? 22.402 -16.075 -25.007 1.00 85.31 242 GLY A C 1
ATOM 1800 O O . GLY A 1 242 ? 22.817 -17.195 -24.711 1.00 85.31 242 GLY A O 1
ATOM 1801 N N . THR A 1 243 ? 23.024 -14.967 -24.614 1.00 90.50 243 THR A N 1
ATOM 1802 C CA . THR A 1 243 ? 24.259 -14.938 -23.817 1.00 90.50 243 THR A CA 1
ATOM 1803 C C . THR A 1 243 ? 24.019 -14.542 -22.368 1.00 90.50 243 THR A C 1
ATOM 1805 O O . THR A 1 243 ? 24.847 -14.841 -21.516 1.00 90.50 243 THR A O 1
ATOM 1808 N N . ALA A 1 244 ? 22.893 -13.894 -22.088 1.00 92.69 244 ALA A N 1
ATOM 1809 C CA . ALA A 1 244 ? 22.498 -13.404 -20.779 1.00 92.69 244 ALA A CA 1
ATOM 1810 C C . ALA A 1 244 ? 21.004 -13.658 -20.569 1.00 92.69 244 ALA A C 1
ATOM 1812 O O . ALA A 1 244 ? 20.271 -13.968 -21.513 1.00 92.69 244 ALA A O 1
ATOM 1813 N N . SER A 1 245 ? 20.537 -13.485 -19.342 1.00 94.62 245 SER A N 1
ATOM 1814 C CA . SER A 1 245 ? 19.120 -13.598 -19.019 1.00 94.62 245 SER A CA 1
ATOM 1815 C C . SER A 1 245 ? 18.714 -12.650 -17.900 1.00 94.62 245 SER A C 1
ATOM 1817 O O . SER A 1 245 ? 19.548 -12.029 -17.235 1.00 94.62 245 SER A O 1
ATOM 1819 N N . THR A 1 246 ? 17.406 -12.497 -17.733 1.00 95.50 246 THR A N 1
ATOM 1820 C CA . THR A 1 246 ? 16.778 -11.728 -16.661 1.00 95.50 246 THR A CA 1
ATOM 1821 C C . THR A 1 246 ? 15.725 -12.590 -15.981 1.00 95.50 246 THR A C 1
ATOM 1823 O O . THR A 1 246 ? 15.041 -13.374 -16.639 1.00 95.50 246 THR A O 1
ATOM 1826 N N . LYS A 1 247 ? 15.600 -12.453 -14.664 1.00 95.50 247 LYS A N 1
ATOM 1827 C CA . LYS A 1 247 ? 14.532 -13.062 -13.875 1.00 95.50 247 LYS A CA 1
ATOM 1828 C C . LYS A 1 247 ? 13.999 -12.045 -12.880 1.00 95.50 247 LYS A C 1
ATOM 1830 O O . LYS A 1 247 ? 14.768 -11.333 -12.237 1.00 95.50 247 LYS A O 1
ATOM 1835 N N . MET A 1 248 ? 12.684 -12.024 -12.747 1.00 95.00 248 MET A N 1
ATOM 1836 C CA . MET A 1 248 ? 11.950 -11.138 -11.859 1.00 95.00 248 MET A CA 1
ATOM 1837 C C . MET A 1 248 ? 11.435 -12.008 -10.725 1.00 95.00 248 MET A C 1
ATOM 1839 O O . MET A 1 248 ? 10.819 -13.034 -10.994 1.00 95.00 248 MET A O 1
ATOM 1843 N N . THR A 1 249 ? 11.699 -11.646 -9.478 1.00 92.38 249 THR A N 1
ATOM 1844 C CA . THR A 1 249 ? 11.171 -12.391 -8.326 1.00 92.38 249 THR A CA 1
ATOM 1845 C C . THR A 1 249 ? 10.239 -11.476 -7.561 1.00 92.38 249 THR A C 1
ATOM 1847 O O . THR A 1 249 ? 10.599 -10.335 -7.268 1.00 92.38 249 THR A O 1
ATOM 1850 N N . LEU A 1 250 ? 9.031 -11.955 -7.280 1.00 91.56 250 LEU A N 1
ATOM 1851 C CA . LEU A 1 250 ? 8.057 -11.187 -6.511 1.00 91.56 250 LEU A CA 1
ATOM 1852 C C . LEU A 1 250 ? 8.252 -11.434 -5.018 1.00 91.56 250 LEU A C 1
ATOM 1854 O O . LEU A 1 250 ? 8.759 -12.477 -4.613 1.00 91.56 250 LEU A O 1
ATOM 1858 N N . GLY A 1 251 ? 7.826 -10.488 -4.200 1.00 90.12 251 GLY A N 1
ATOM 1859 C CA . GLY A 1 251 ? 7.831 -10.596 -2.751 1.00 90.12 251 GLY A CA 1
ATO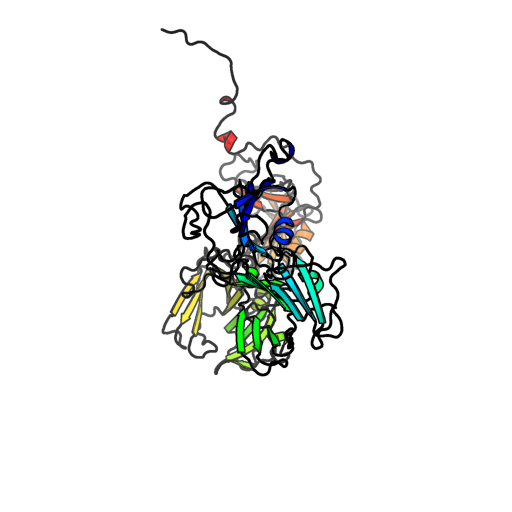M 1860 C C . GLY A 1 251 ? 7.266 -9.326 -2.133 1.00 90.12 251 GLY A C 1
ATOM 1861 O O . GLY A 1 251 ? 6.422 -8.654 -2.738 1.00 90.12 251 GLY A O 1
ATOM 1862 N N . ARG A 1 252 ? 7.780 -8.934 -0.963 1.00 87.25 252 ARG A N 1
ATOM 1863 C CA . ARG A 1 252 ? 7.554 -7.578 -0.430 1.00 87.25 252 ARG A CA 1
ATOM 1864 C C . ARG A 1 252 ? 8.112 -6.501 -1.372 1.00 87.25 252 ARG A C 1
ATOM 1866 O O . ARG A 1 252 ? 7.469 -5.481 -1.593 1.00 87.25 252 ARG A O 1
ATOM 1873 N N . SER A 1 253 ? 9.291 -6.748 -1.927 1.00 90.19 253 SER A N 1
ATOM 1874 C CA . SER A 1 253 ? 9.894 -6.019 -3.044 1.00 90.19 253 SER A CA 1
ATOM 1875 C C . SER A 1 253 ? 9.815 -6.875 -4.311 1.00 90.19 253 SER A C 1
ATOM 1877 O O . SER A 1 253 ? 9.590 -8.086 -4.251 1.00 90.19 253 SER A O 1
ATOM 1879 N N . LEU A 1 254 ? 9.980 -6.249 -5.472 1.00 92.94 254 LEU A N 1
ATOM 1880 C CA . LEU A 1 254 ? 10.226 -6.945 -6.731 1.00 92.94 254 LEU A CA 1
ATOM 1881 C C . LEU A 1 254 ? 11.729 -6.898 -7.004 1.00 92.94 254 LEU A C 1
ATOM 1883 O O . LEU A 1 254 ? 12.302 -5.818 -7.077 1.00 92.94 254 LEU A O 1
ATOM 1887 N N . ALA A 1 255 ? 12.369 -8.051 -7.173 1.00 94.94 255 ALA A N 1
ATOM 1888 C CA . ALA A 1 255 ? 13.786 -8.127 -7.522 1.00 94.94 255 ALA A CA 1
ATOM 1889 C C . ALA A 1 255 ? 13.963 -8.298 -9.036 1.00 94.94 255 ALA A C 1
ATOM 1891 O O . ALA A 1 255 ? 13.373 -9.204 -9.631 1.00 94.94 255 ALA A O 1
ATOM 1892 N N . ILE A 1 256 ? 14.790 -7.455 -9.655 1.00 95.62 256 ILE A N 1
ATOM 1893 C CA . ILE A 1 256 ? 15.228 -7.561 -11.051 1.00 95.62 256 ILE A CA 1
ATOM 1894 C C . ILE A 1 256 ? 16.649 -8.129 -11.054 1.00 95.62 256 ILE A C 1
ATOM 1896 O O . ILE A 1 256 ? 17.625 -7.406 -10.847 1.00 95.62 256 ILE A O 1
ATOM 1900 N N . ALA A 1 257 ? 16.781 -9.428 -11.311 1.00 95.81 257 ALA A N 1
ATOM 1901 C CA . ALA A 1 257 ? 18.075 -10.095 -11.387 1.00 95.81 257 ALA A CA 1
ATOM 1902 C C . ALA A 1 257 ? 18.520 -10.253 -12.848 1.00 95.81 257 ALA A C 1
ATOM 1904 O O . ALA A 1 257 ? 17.790 -10.804 -13.676 1.00 95.81 257 ALA A O 1
ATOM 1905 N N . LYS A 1 258 ? 19.737 -9.799 -13.162 1.00 94.88 258 LYS A N 1
ATOM 1906 C CA . LYS A 1 258 ? 20.398 -9.983 -14.465 1.00 94.88 258 LYS A CA 1
ATOM 1907 C C . LYS A 1 258 ? 21.527 -10.997 -14.331 1.00 94.88 258 LYS A C 1
ATOM 1909 O O . LYS A 1 258 ? 22.284 -10.976 -13.357 1.00 94.88 258 LYS A O 1
ATOM 1914 N N . TYR A 1 259 ? 21.679 -11.849 -15.335 1.00 96.31 259 TYR A N 1
ATOM 1915 C CA . TYR A 1 259 ? 22.606 -12.977 -15.328 1.00 96.31 259 TYR A CA 1
ATOM 1916 C C . TYR A 1 259 ? 23.534 -12.941 -16.541 1.00 96.31 259 TYR A C 1
ATOM 1918 O O . TYR A 1 259 ? 23.182 -12.429 -17.599 1.00 96.31 259 TYR A O 1
ATOM 1926 N N . SER A 1 260 ? 24.733 -13.501 -16.384 1.00 95.31 260 SER A N 1
ATOM 1927 C CA . SER A 1 260 ? 25.769 -13.581 -17.436 1.00 95.31 260 SER A CA 1
ATOM 1928 C C . SER A 1 260 ? 25.673 -14.847 -18.291 1.00 95.31 260 SER A C 1
ATOM 1930 O O . SER A 1 260 ? 26.591 -15.159 -19.048 1.00 95.31 260 SER A O 1
ATOM 1932 N N . ASP A 1 261 ? 24.595 -15.600 -18.118 1.00 94.56 261 ASP A N 1
ATOM 1933 C CA . ASP A 1 261 ? 24.293 -16.847 -18.803 1.00 94.56 261 ASP A CA 1
ATOM 1934 C C . ASP A 1 261 ? 22.794 -16.879 -19.152 1.00 94.56 261 ASP A C 1
ATOM 1936 O O . ASP A 1 261 ? 22.019 -16.157 -18.531 1.00 94.56 261 ASP A O 1
ATOM 1940 N N . PRO A 1 262 ? 22.361 -17.707 -20.115 1.00 91.31 262 PRO A N 1
ATOM 1941 C CA . PRO A 1 262 ? 20.960 -17.769 -20.534 1.00 91.31 262 PRO A CA 1
ATOM 1942 C C . PRO A 1 262 ? 20.029 -18.529 -19.571 1.00 91.31 262 PRO A C 1
ATOM 1944 O O . PRO A 1 262 ? 18.821 -18.533 -19.781 1.00 91.31 262 PRO A O 1
ATOM 1947 N N . SER A 1 263 ? 20.558 -19.226 -18.560 1.00 93.19 263 SER A N 1
ATOM 1948 C CA . SER A 1 263 ? 19.804 -20.147 -17.687 1.00 93.19 263 SER A CA 1
ATOM 1949 C C . SER A 1 263 ? 19.577 -19.607 -16.271 1.00 93.19 263 SER A C 1
ATOM 1951 O O . SER A 1 263 ? 19.022 -20.313 -15.431 1.00 93.19 263 SER A O 1
ATOM 1953 N N . CYS A 1 264 ? 19.946 -18.349 -16.016 1.00 95.44 264 CYS A N 1
ATOM 1954 C CA . CYS A 1 264 ? 19.828 -17.694 -14.715 1.00 95.44 264 CYS A CA 1
ATOM 1955 C C . CYS A 1 264 ? 20.631 -18.386 -13.594 1.00 95.44 264 CYS A C 1
ATOM 1957 O O . CYS A 1 264 ? 20.162 -18.489 -12.459 1.00 95.44 264 CYS A O 1
ATOM 1959 N N . GLU A 1 265 ? 21.847 -18.855 -13.888 1.00 94.88 265 GLU A N 1
ATOM 1960 C CA . GLU A 1 265 ? 22.711 -19.524 -12.901 1.00 94.88 265 GLU A CA 1
ATOM 1961 C C . GLU A 1 265 ? 23.771 -18.591 -12.285 1.00 94.88 265 GLU A C 1
ATOM 1963 O O . GLU A 1 265 ? 24.198 -18.782 -11.145 1.00 94.88 265 GLU A O 1
ATOM 1968 N N . ARG A 1 266 ? 24.218 -17.570 -13.024 1.00 93.88 266 ARG A N 1
ATOM 1969 C CA . ARG A 1 266 ? 25.345 -16.689 -12.684 1.00 93.88 266 ARG A CA 1
ATOM 1970 C C . ARG A 1 266 ? 24.909 -15.228 -12.626 1.00 93.88 266 ARG A C 1
ATOM 1972 O O . ARG A 1 266 ? 25.042 -14.490 -13.608 1.00 93.88 266 ARG A O 1
ATOM 1979 N N . VAL A 1 267 ? 24.427 -14.823 -11.450 1.00 95.69 267 VAL A N 1
ATOM 1980 C CA . VAL A 1 267 ? 23.985 -13.452 -11.147 1.00 95.69 267 VAL A CA 1
ATOM 1981 C C . VAL A 1 267 ? 25.111 -12.449 -11.422 1.00 95.69 267 VAL A C 1
ATOM 1983 O O . VAL A 1 267 ? 26.251 -12.644 -10.998 1.00 95.69 267 VAL A O 1
ATOM 1986 N N . VAL A 1 268 ? 24.779 -11.377 -12.139 1.00 95.31 268 VAL A N 1
ATOM 1987 C CA . VAL A 1 268 ? 25.661 -10.234 -12.431 1.00 95.31 268 VAL A CA 1
ATOM 1988 C C . VAL A 1 268 ? 25.264 -9.034 -11.590 1.00 95.31 268 VAL A C 1
ATOM 1990 O O . VAL A 1 268 ? 26.121 -8.364 -11.020 1.00 95.31 268 VAL A O 1
ATOM 1993 N N . SER A 1 269 ? 23.965 -8.766 -11.525 1.00 95.06 269 SER A N 1
ATOM 1994 C CA . SER A 1 269 ? 23.399 -7.674 -10.750 1.00 95.06 269 SER A CA 1
ATOM 1995 C C . SER A 1 269 ? 21.994 -8.038 -10.310 1.00 95.06 269 SER A C 1
ATOM 1997 O O . SER A 1 269 ? 21.286 -8.757 -11.016 1.00 95.06 269 SER A O 1
ATOM 1999 N N . GLU A 1 270 ? 21.588 -7.485 -9.183 1.00 94.19 270 GLU A N 1
ATOM 2000 C CA . GLU A 1 270 ? 20.241 -7.595 -8.652 1.00 94.19 270 GLU A CA 1
ATOM 2001 C C . GLU A 1 270 ? 19.834 -6.219 -8.138 1.00 94.19 270 GLU A C 1
ATOM 2003 O O . GLU A 1 270 ? 20.620 -5.545 -7.468 1.00 94.19 270 GLU A O 1
ATOM 2008 N N . GLU A 1 271 ? 18.643 -5.786 -8.524 1.00 93.19 271 GLU A N 1
ATOM 2009 C CA . GLU A 1 271 ? 18.061 -4.513 -8.122 1.00 93.19 271 GLU A CA 1
ATOM 2010 C C . GLU A 1 271 ? 16.714 -4.768 -7.458 1.00 93.19 271 GLU A C 1
ATOM 2012 O O . GLU A 1 271 ? 15.891 -5.511 -7.991 1.00 93.19 271 GLU A O 1
ATOM 2017 N N . GLU A 1 272 ? 16.492 -4.162 -6.294 1.00 92.94 272 GLU A N 1
ATOM 2018 C CA . GLU A 1 272 ? 15.212 -4.237 -5.599 1.00 92.94 272 GLU A CA 1
ATOM 2019 C C . GLU A 1 272 ? 14.343 -3.030 -5.940 1.00 92.94 272 GLU A C 1
ATOM 2021 O O . GLU A 1 272 ? 14.774 -1.883 -5.840 1.00 92.94 272 GLU A O 1
ATOM 2026 N N . VAL A 1 273 ? 13.092 -3.309 -6.288 1.00 91.19 273 VAL A N 1
ATOM 2027 C CA . VAL A 1 273 ? 12.031 -2.335 -6.515 1.00 91.19 273 VAL A CA 1
ATOM 2028 C C . VAL A 1 273 ? 11.063 -2.425 -5.333 1.00 91.19 273 VAL A C 1
ATOM 2030 O O . VAL A 1 273 ? 10.308 -3.401 -5.228 1.00 91.19 273 VAL A O 1
ATOM 2033 N N . PRO A 1 274 ? 11.078 -1.450 -4.408 1.00 88.25 274 PRO A N 1
ATOM 2034 C CA . PRO A 1 274 ? 10.089 -1.352 -3.343 1.00 88.25 274 PRO A CA 1
ATOM 2035 C C . PRO A 1 274 ? 8.666 -1.307 -3.904 1.00 88.25 274 PRO A C 1
ATOM 2037 O O . PRO A 1 274 ? 8.429 -0.756 -4.977 1.00 88.25 274 PRO A O 1
ATOM 2040 N N . TYR A 1 275 ? 7.694 -1.848 -3.164 1.00 85.88 275 TYR A N 1
ATOM 2041 C CA . TYR A 1 275 ? 6.302 -1.880 -3.618 1.00 85.88 275 TYR A CA 1
ATOM 2042 C C . TYR A 1 275 ? 5.731 -0.493 -3.944 1.00 85.88 275 TYR A C 1
ATOM 2044 O O . TYR A 1 275 ? 4.913 -0.374 -4.852 1.00 85.88 275 TYR A O 1
ATOM 2052 N N . GLY A 1 276 ? 6.161 0.557 -3.239 1.00 80.69 276 GLY A N 1
ATOM 2053 C CA . GLY A 1 276 ? 5.638 1.907 -3.439 1.00 80.69 276 GLY A CA 1
ATOM 2054 C C . GLY A 1 276 ? 6.105 2.612 -4.708 1.00 80.69 276 GLY A C 1
ATOM 2055 O O . GLY A 1 276 ? 5.317 3.342 -5.319 1.00 80.69 276 GLY A O 1
ATOM 2056 N N . ASP A 1 277 ? 7.342 2.368 -5.135 1.00 83.25 277 ASP A N 1
ATOM 2057 C CA . ASP A 1 277 ? 7.994 3.134 -6.200 1.00 83.25 277 ASP A CA 1
ATOM 2058 C C . ASP A 1 277 ? 7.215 3.124 -7.524 1.00 83.25 277 ASP A C 1
ATOM 2060 O O . ASP A 1 277 ? 7.046 4.193 -8.119 1.00 83.25 277 ASP A O 1
ATOM 2064 N N . PRO A 1 278 ? 6.657 1.987 -7.991 1.00 84.31 278 PRO A N 1
ATOM 2065 C CA . PRO A 1 278 ? 5.930 1.969 -9.253 1.00 84.31 278 PRO A CA 1
ATOM 2066 C C . PRO A 1 278 ? 4.606 2.747 -9.253 1.00 84.31 278 PRO A C 1
ATOM 2068 O O . PRO A 1 278 ? 4.037 2.987 -10.322 1.00 84.31 278 PRO A O 1
ATOM 2071 N N . TYR A 1 279 ? 4.081 3.114 -8.079 1.00 77.69 279 TYR A N 1
ATOM 2072 C CA . TYR A 1 279 ? 2.772 3.760 -7.939 1.00 77.69 279 TYR A CA 1
ATOM 2073 C C . TYR A 1 279 ? 2.850 5.259 -7.644 1.00 77.69 279 TYR A C 1
ATOM 2075 O O . TYR A 1 279 ? 1.877 5.969 -7.909 1.00 77.69 279 TYR A O 1
ATOM 2083 N N . ASP A 1 280 ? 3.987 5.761 -7.159 1.00 67.50 280 ASP A N 1
ATOM 2084 C CA . ASP A 1 280 ? 4.153 7.167 -6.759 1.00 67.50 280 ASP A CA 1
ATOM 2085 C C . ASP A 1 280 ? 4.220 8.128 -7.970 1.00 67.50 280 ASP A C 1
ATOM 2087 O O . ASP A 1 280 ? 4.213 9.347 -7.828 1.00 67.50 280 ASP A O 1
ATOM 2091 N N . ARG A 1 281 ? 4.283 7.602 -9.209 1.00 66.19 281 ARG A N 1
ATOM 2092 C CA . ARG A 1 281 ? 4.503 8.341 -10.482 1.00 66.19 281 ARG A CA 1
ATOM 2093 C C . ARG A 1 281 ? 5.773 9.213 -10.512 1.00 66.19 281 ARG A C 1
ATOM 2095 O O . ARG A 1 281 ? 6.086 9.779 -11.566 1.00 66.19 281 ARG A O 1
ATOM 2102 N N . ALA A 1 282 ? 6.483 9.299 -9.395 1.00 73.88 282 ALA A N 1
ATOM 2103 C CA . ALA A 1 282 ? 7.772 9.919 -9.192 1.00 73.88 282 ALA A CA 1
ATOM 2104 C C . ALA A 1 282 ? 8.900 8.959 -9.583 1.00 73.88 282 ALA A C 1
ATOM 2106 O O . ALA A 1 282 ? 8.676 7.791 -9.902 1.00 73.88 282 ALA A O 1
ATOM 2107 N N . CYS A 1 283 ? 10.119 9.478 -9.590 1.00 80.88 283 CYS A N 1
ATOM 2108 C CA . CYS A 1 283 ? 11.295 8.660 -9.814 1.00 80.88 283 CYS A CA 1
ATOM 2109 C C . CYS A 1 283 ? 11.801 8.081 -8.496 1.00 80.88 283 CYS A C 1
ATOM 2111 O O . CYS A 1 283 ? 11.897 8.805 -7.506 1.00 80.88 283 CYS A O 1
ATOM 2113 N N . ALA A 1 284 ? 12.154 6.797 -8.511 1.00 82.62 284 ALA A N 1
ATOM 2114 C CA . ALA A 1 284 ? 12.747 6.101 -7.369 1.00 82.62 284 ALA A CA 1
ATOM 2115 C C . ALA A 1 284 ? 14.112 6.697 -6.994 1.00 82.62 284 ALA A C 1
ATOM 2117 O O . ALA A 1 284 ? 14.523 6.727 -5.838 1.00 82.62 284 ALA A O 1
ATOM 2118 N N . ASN A 1 285 ? 14.822 7.217 -7.995 1.00 82.44 285 ASN A N 1
ATOM 2119 C CA . ASN A 1 285 ? 16.049 7.982 -7.828 1.00 82.44 285 ASN A CA 1
ATOM 2120 C C . ASN A 1 285 ? 16.112 9.105 -8.881 1.00 82.44 285 ASN A C 1
ATOM 2122 O O . ASN A 1 285 ? 15.152 9.351 -9.604 1.00 82.44 285 ASN A O 1
ATOM 2126 N N . ASN A 1 286 ? 17.229 9.822 -8.991 1.00 78.81 286 ASN A N 1
ATOM 2127 C CA . ASN A 1 286 ? 17.361 10.927 -9.950 1.00 78.81 286 ASN A CA 1
ATOM 2128 C C . ASN A 1 286 ? 17.414 10.495 -11.431 1.00 78.81 286 ASN A C 1
ATOM 2130 O O . ASN A 1 286 ? 17.482 11.373 -12.289 1.00 78.81 286 ASN A O 1
ATOM 2134 N N . ALA A 1 287 ? 17.405 9.194 -11.727 1.00 84.19 287 ALA A N 1
ATOM 2135 C CA . ALA A 1 287 ? 17.582 8.644 -13.068 1.00 84.19 287 ALA A CA 1
ATOM 2136 C C . ALA A 1 287 ? 16.585 7.528 -13.432 1.00 84.19 287 ALA A C 1
ATOM 2138 O O . ALA A 1 287 ? 16.484 7.187 -14.600 1.00 84.19 287 ALA A O 1
ATOM 2139 N N . THR A 1 288 ? 15.855 6.945 -12.479 1.00 88.50 288 THR A N 1
ATOM 2140 C CA . THR A 1 288 ? 15.069 5.721 -12.709 1.00 88.50 288 THR A CA 1
ATOM 2141 C C . THR A 1 288 ? 13.644 5.886 -12.225 1.00 88.50 288 THR A C 1
ATOM 2143 O O . THR A 1 288 ? 13.401 6.363 -11.111 1.00 88.50 288 THR A O 1
ATOM 2146 N N . LYS A 1 289 ? 12.696 5.446 -13.049 1.00 88.69 289 LYS A N 1
ATOM 2147 C CA . LYS A 1 289 ? 11.275 5.418 -12.720 1.00 88.69 289 LYS A CA 1
ATOM 2148 C C . LYS A 1 289 ? 10.683 4.050 -13.023 1.00 88.69 289 LYS A C 1
ATOM 2150 O O . LYS A 1 289 ? 10.875 3.504 -14.107 1.00 88.69 289 LYS A O 1
ATOM 2155 N N . TYR A 1 290 ? 9.932 3.538 -12.056 1.00 90.69 290 TYR A N 1
ATOM 2156 C CA . TYR A 1 290 ? 9.251 2.256 -12.139 1.00 90.69 290 TYR A CA 1
ATOM 2157 C C . TYR A 1 290 ? 7.772 2.448 -12.415 1.00 90.69 290 TYR A C 1
ATOM 2159 O O . TYR A 1 290 ? 7.164 3.429 -11.994 1.00 90.69 290 TYR A O 1
ATOM 2167 N N . LEU A 1 291 ? 7.194 1.499 -13.136 1.00 89.69 291 LEU A N 1
ATOM 2168 C CA . LEU A 1 291 ? 5.814 1.537 -13.585 1.00 89.69 291 LEU A CA 1
ATOM 2169 C C . LEU A 1 291 ? 5.301 0.093 -13.619 1.00 89.69 291 LEU A C 1
ATOM 2171 O O . LEU A 1 291 ? 5.689 -0.688 -14.484 1.00 89.69 291 LEU A O 1
ATOM 2175 N N . TYR A 1 292 ? 4.442 -0.281 -12.670 1.00 89.44 292 TYR A N 1
ATOM 2176 C CA . TYR A 1 292 ? 3.932 -1.650 -12.535 1.00 89.44 292 TYR A CA 1
ATOM 2177 C C . TYR A 1 292 ? 2.500 -1.772 -13.054 1.00 89.44 292 TYR A C 1
ATOM 2179 O O . TYR A 1 292 ? 1.630 -0.973 -12.699 1.00 89.44 292 TYR A O 1
ATOM 2187 N N . SER A 1 293 ? 2.271 -2.759 -13.920 1.00 88.75 293 SER A N 1
ATOM 2188 C CA . SER A 1 293 ? 0.961 -3.086 -14.471 1.00 88.75 293 SER A CA 1
ATOM 2189 C C . SER A 1 293 ? 0.567 -4.477 -14.004 1.00 88.75 293 SER A C 1
ATOM 2191 O O . SER A 1 293 ? 1.180 -5.475 -14.377 1.00 88.75 293 SER A O 1
ATOM 2193 N N . GLY A 1 294 ? -0.459 -4.529 -13.166 1.00 85.19 294 GLY A N 1
ATOM 2194 C CA . GLY A 1 294 ? -0.992 -5.754 -12.596 1.00 85.19 294 GLY A CA 1
ATOM 2195 C C . GLY A 1 294 ? -2.080 -5.446 -11.577 1.00 85.19 294 GLY A C 1
ATOM 2196 O O . GLY A 1 294 ? -2.274 -4.297 -11.174 1.00 85.19 294 GLY A O 1
ATOM 2197 N N . SER A 1 295 ? -2.807 -6.477 -11.160 1.00 84.25 295 SER A N 1
ATOM 2198 C CA . SER A 1 295 ? -3.716 -6.381 -10.019 1.00 84.25 295 SER A CA 1
ATOM 2199 C C . SER A 1 295 ? -2.922 -6.162 -8.733 1.00 84.25 295 SER A C 1
ATOM 2201 O O . SER A 1 295 ? -1.875 -6.782 -8.545 1.00 84.25 295 SER A O 1
ATOM 2203 N N . THR A 1 296 ? -3.439 -5.320 -7.836 1.00 85.19 296 THR A N 1
ATOM 2204 C CA . THR A 1 296 ? -2.945 -5.255 -6.457 1.00 85.19 296 THR A CA 1
ATOM 2205 C C . THR A 1 296 ? -3.252 -6.592 -5.774 1.00 85.19 296 THR A C 1
ATOM 2207 O O . THR A 1 296 ? -4.425 -6.964 -5.727 1.00 85.19 296 THR A O 1
ATOM 2210 N N . PRO A 1 297 ? -2.244 -7.335 -5.296 1.00 88.25 297 PRO A N 1
ATOM 2211 C CA . PRO A 1 297 ? -2.459 -8.584 -4.574 1.00 88.25 297 PRO A CA 1
ATOM 2212 C C . PRO A 1 297 ? -2.884 -8.309 -3.128 1.00 88.25 297 PRO A C 1
ATOM 2214 O O . PRO A 1 297 ? -2.641 -7.217 -2.602 1.00 88.25 297 PRO A O 1
ATOM 2217 N N . SER A 1 298 ? -3.447 -9.325 -2.473 1.00 91.94 298 SER A N 1
ATOM 2218 C CA . SER A 1 298 ? -3.724 -9.290 -1.036 1.00 91.94 298 SER A CA 1
ATOM 2219 C C . SER A 1 298 ? -2.450 -9.054 -0.224 1.00 91.94 298 SER A C 1
ATOM 2221 O O . SER A 1 298 ? -1.352 -9.469 -0.608 1.00 91.94 298 SER A O 1
ATOM 2223 N N . MET A 1 299 ? -2.592 -8.396 0.924 1.00 92.44 299 MET A N 1
ATOM 2224 C CA . MET A 1 299 ? -1.470 -8.106 1.812 1.00 92.44 299 MET A CA 1
ATOM 2225 C C . MET A 1 299 ? -1.021 -9.362 2.559 1.00 92.44 299 MET A C 1
ATOM 2227 O O . MET A 1 299 ? -1.840 -10.202 2.937 1.00 92.44 299 MET A O 1
ATOM 2231 N N . SER A 1 300 ? 0.280 -9.449 2.833 1.00 94.56 300 SER A N 1
ATOM 2232 C CA . SER A 1 300 ? 0.850 -10.499 3.678 1.00 94.56 300 SER A CA 1
ATOM 2233 C C . SER A 1 300 ? 0.672 -10.131 5.145 1.00 94.56 300 SER A C 1
ATOM 2235 O O . SER A 1 300 ? 1.136 -9.078 5.578 1.00 94.56 300 SER A O 1
ATOM 2237 N N . ALA A 1 301 ? 0.039 -11.005 5.916 1.00 95.25 301 ALA A N 1
ATOM 2238 C CA . ALA A 1 301 ? -0.187 -10.827 7.341 1.00 95.25 301 ALA A CA 1
ATOM 2239 C C . ALA A 1 301 ? 0.609 -11.848 8.160 1.00 95.25 301 ALA A C 1
ATOM 2241 O O . ALA A 1 301 ? 0.648 -13.026 7.813 1.00 95.25 301 ALA A O 1
ATOM 2242 N N . VAL A 1 302 ? 1.199 -11.402 9.267 1.00 94.69 302 VAL A N 1
ATOM 2243 C CA . VAL A 1 302 ? 1.908 -12.230 10.248 1.00 94.69 302 VAL A CA 1
ATOM 2244 C C . VAL A 1 302 ? 1.351 -11.923 11.632 1.00 94.69 302 VAL A C 1
ATOM 2246 O O . VAL A 1 302 ? 1.543 -10.823 12.158 1.00 94.69 302 VAL A O 1
ATOM 2249 N N . THR A 1 303 ? 0.663 -12.897 12.220 1.00 95.75 303 THR A N 1
ATOM 2250 C CA . THR A 1 303 ? 0.095 -12.805 13.570 1.00 95.75 303 THR A CA 1
ATOM 2251 C C . THR A 1 303 ? 1.018 -13.510 14.556 1.00 95.75 303 THR A C 1
ATOM 2253 O O . THR A 1 303 ? 1.322 -14.682 14.357 1.00 95.75 303 THR A O 1
ATOM 2256 N N . VAL A 1 304 ? 1.452 -12.817 15.608 1.00 96.31 304 VAL A N 1
ATOM 2257 C CA . VAL A 1 304 ? 2.456 -13.277 16.580 1.00 96.31 304 VAL A CA 1
ATOM 2258 C C . VAL A 1 304 ? 1.809 -13.592 17.927 1.00 96.31 304 VAL A C 1
ATOM 2260 O O . VAL A 1 304 ? 1.060 -12.785 18.481 1.00 96.31 304 VAL A O 1
ATOM 2263 N N . TYR A 1 305 ? 2.166 -14.747 18.473 1.00 95.69 305 TYR A N 1
ATOM 2264 C CA . TYR A 1 305 ? 1.675 -15.341 19.708 1.00 95.69 305 TYR A CA 1
ATOM 2265 C C . TYR A 1 305 ? 2.847 -15.682 20.632 1.00 95.69 305 TYR A C 1
ATOM 2267 O O . TYR A 1 305 ? 3.943 -16.015 20.179 1.00 95.69 305 TYR A O 1
ATOM 2275 N N . GLU A 1 306 ? 2.602 -15.659 21.938 1.00 93.31 306 GLU A N 1
ATOM 2276 C CA . GLU A 1 306 ? 3.557 -16.147 22.947 1.00 93.31 306 GLU A CA 1
ATOM 2277 C C . GLU A 1 306 ? 3.401 -17.658 23.206 1.00 93.31 306 GLU A C 1
ATOM 2279 O O . GLU A 1 306 ? 4.250 -18.289 23.837 1.00 93.31 306 GLU A O 1
ATOM 2284 N N . ASP A 1 307 ? 2.315 -18.266 22.717 1.00 93.50 307 ASP A N 1
ATOM 2285 C CA . ASP A 1 307 ? 2.006 -19.678 22.919 1.00 93.50 307 ASP A CA 1
ATOM 2286 C C . ASP A 1 307 ? 2.299 -20.533 21.679 1.00 93.50 307 ASP A C 1
ATOM 2288 O O . ASP A 1 307 ? 2.005 -20.158 20.546 1.00 93.50 307 ASP A O 1
ATOM 2292 N N . SER A 1 308 ? 2.811 -21.744 21.904 1.00 91.94 308 SER A N 1
ATOM 2293 C CA . SER A 1 308 ? 3.211 -22.667 20.833 1.00 91.94 308 SER A CA 1
ATOM 2294 C C . SER A 1 308 ? 2.066 -23.281 20.035 1.00 91.94 308 SER A C 1
ATOM 2296 O O . SER A 1 308 ? 2.309 -23.991 19.058 1.00 91.94 308 SER A O 1
ATOM 2298 N N . SER A 1 309 ? 0.824 -23.050 20.458 1.00 91.44 309 SER A N 1
ATOM 2299 C CA . SER A 1 309 ? -0.371 -23.510 19.755 1.00 91.44 309 SER A CA 1
ATOM 2300 C C . SER A 1 309 ? -1.047 -22.413 18.935 1.00 91.44 309 SER A C 1
ATOM 2302 O O . SER A 1 309 ? -1.992 -22.730 18.214 1.00 91.44 309 SER A O 1
ATOM 2304 N N . CYS A 1 310 ? -0.578 -21.162 19.037 1.00 93.31 310 CYS A N 1
ATOM 2305 C CA . CYS A 1 310 ? -1.201 -19.972 18.462 1.00 93.31 310 CYS A CA 1
ATOM 2306 C C . CYS A 1 310 ? -2.712 -19.918 18.743 1.00 93.31 310 CYS A C 1
ATOM 2308 O O . CYS A 1 310 ? -3.517 -19.614 17.861 1.00 93.31 310 CYS A O 1
ATOM 2310 N N . SER A 1 311 ? -3.106 -20.317 19.955 1.00 89.62 311 SER A N 1
ATOM 2311 C CA . SER A 1 311 ? -4.515 -20.438 20.353 1.00 89.62 311 SER A CA 1
ATOM 2312 C C . SER A 1 311 ? -4.949 -19.368 21.345 1.00 89.62 311 SER A C 1
ATOM 2314 O O . SER A 1 311 ? -6.150 -19.168 21.546 1.00 89.62 311 SER A O 1
ATOM 2316 N N . THR A 1 312 ? -3.989 -18.687 21.972 1.00 90.44 312 THR A N 1
ATOM 2317 C CA . THR A 1 312 ? -4.265 -17.549 22.847 1.00 90.44 312 THR A CA 1
ATOM 2318 C C . THR A 1 312 ? -4.400 -16.265 22.038 1.00 90.44 312 THR A C 1
ATOM 2320 O O . THR A 1 312 ? -4.241 -16.254 20.820 1.00 90.44 312 THR A O 1
ATOM 2323 N N . THR A 1 313 ? -4.749 -15.168 22.703 1.00 91.88 313 THR A N 1
ATOM 2324 C CA . THR A 1 313 ? -4.800 -13.860 22.055 1.00 91.88 313 THR A CA 1
ATOM 2325 C C . THR A 1 313 ? -3.393 -13.458 21.600 1.00 91.88 313 THR A C 1
ATOM 2327 O O . THR A 1 313 ? -2.467 -13.507 22.411 1.00 91.88 313 THR A O 1
ATOM 2330 N N . PRO A 1 314 ? -3.208 -13.067 20.329 1.00 95.81 314 PRO A N 1
ATOM 2331 C CA . PRO A 1 314 ? -1.909 -12.644 19.838 1.00 95.81 314 PRO A CA 1
ATOM 2332 C C . PRO A 1 314 ? -1.476 -11.331 20.486 1.00 95.81 314 PRO A C 1
ATOM 2334 O O . PRO A 1 314 ? -2.298 -10.538 20.944 1.00 95.81 314 PRO A O 1
ATOM 2337 N N . VAL A 1 315 ? -0.171 -11.081 20.477 1.00 95.31 315 VAL A N 1
ATOM 2338 C CA . VAL A 1 315 ? 0.421 -9.856 21.035 1.00 95.31 315 VAL A CA 1
ATOM 2339 C C . VAL A 1 315 ? 0.655 -8.795 19.963 1.00 95.31 315 VAL A C 1
ATOM 2341 O O . VAL A 1 315 ? 0.619 -7.594 20.240 1.00 95.31 315 VAL A O 1
ATOM 2344 N N . LYS A 1 316 ? 0.863 -9.228 18.715 1.00 95.62 316 LYS A N 1
ATOM 2345 C CA . LYS A 1 316 ? 1.154 -8.356 17.577 1.00 95.62 316 LYS A CA 1
ATOM 2346 C C . LYS A 1 316 ? 0.632 -8.967 16.280 1.00 95.62 316 LYS A C 1
ATOM 2348 O O . LYS A 1 316 ? 0.731 -10.173 16.083 1.00 95.62 316 LYS A O 1
ATOM 2353 N N . LEU A 1 317 ? 0.126 -8.137 15.378 1.00 96.25 317 LEU A N 1
ATOM 2354 C CA . LEU A 1 317 ? -0.194 -8.512 13.999 1.00 96.25 317 LEU A CA 1
ATOM 2355 C C . LEU A 1 317 ? 0.444 -7.485 13.071 1.00 96.25 317 LEU A C 1
ATOM 2357 O O . LEU A 1 317 ? 0.217 -6.290 13.228 1.00 96.25 317 LEU A O 1
ATOM 2361 N N . THR A 1 318 ? 1.216 -7.939 12.095 1.00 95.50 318 THR A N 1
ATOM 2362 C CA . THR A 1 318 ? 1.797 -7.072 11.070 1.00 95.50 318 THR A CA 1
ATOM 2363 C C . THR A 1 318 ? 1.218 -7.449 9.721 1.00 95.50 318 THR A C 1
ATOM 2365 O O . THR A 1 318 ? 1.267 -8.612 9.337 1.00 95.50 318 THR A O 1
ATOM 2368 N N . VAL A 1 319 ? 0.698 -6.471 8.991 1.00 94.62 319 VAL A N 1
ATOM 2369 C CA . VAL A 1 319 ? 0.177 -6.627 7.635 1.00 94.62 319 VAL A CA 1
ATOM 2370 C C . VAL A 1 319 ? 0.978 -5.722 6.715 1.00 94.62 319 VAL A C 1
ATOM 2372 O O . VAL A 1 319 ? 1.058 -4.523 6.957 1.00 94.62 319 VAL A O 1
ATOM 2375 N N . ALA A 1 320 ? 1.600 -6.284 5.687 1.00 92.50 320 ALA A N 1
ATOM 2376 C CA . ALA A 1 320 ? 2.433 -5.551 4.746 1.00 92.50 320 ALA A CA 1
ATOM 2377 C C . ALA A 1 320 ? 1.952 -5.778 3.315 1.00 92.50 320 ALA A C 1
ATOM 2379 O O . ALA A 1 320 ? 1.689 -6.913 2.900 1.00 92.50 320 ALA A O 1
ATOM 2380 N N . GLN A 1 321 ? 1.879 -4.695 2.554 1.00 90.50 321 GLN A N 1
ATOM 2381 C CA . GLN A 1 321 ? 1.638 -4.763 1.129 1.00 90.50 321 GLN A CA 1
ATOM 2382 C C . GLN A 1 321 ? 2.923 -5.182 0.401 1.00 90.50 321 GLN A C 1
ATOM 2384 O O . GLN A 1 321 ? 4.029 -4.750 0.725 1.00 90.50 321 GLN A O 1
ATOM 2389 N N . GLY A 1 322 ? 2.762 -6.056 -0.587 1.00 90.81 322 GLY A N 1
ATOM 2390 C CA . GLY A 1 322 ? 3.823 -6.498 -1.485 1.00 90.81 322 GLY A CA 1
ATOM 2391 C C . GLY A 1 322 ? 3.273 -6.775 -2.878 1.00 90.81 322 GLY A C 1
ATOM 2392 O O . GLY A 1 322 ? 2.101 -6.507 -3.156 1.00 90.81 322 GLY A O 1
ATOM 2393 N N . PHE A 1 323 ? 4.111 -7.331 -3.750 1.00 90.88 323 PHE A N 1
ATOM 2394 C CA . PHE A 1 323 ? 3.721 -7.785 -5.091 1.00 90.88 323 PHE A CA 1
ATOM 2395 C C . PHE A 1 323 ? 3.131 -9.201 -5.106 1.00 90.88 323 PHE A C 1
ATOM 2397 O O . PHE A 1 323 ? 2.664 -9.664 -6.143 1.00 90.88 323 PHE A O 1
ATOM 2404 N N . VAL A 1 324 ? 3.110 -9.873 -3.959 1.00 91.31 324 VAL A N 1
ATOM 2405 C CA . VAL A 1 324 ? 2.497 -11.187 -3.753 1.00 91.31 324 VAL A CA 1
ATOM 2406 C C . VAL A 1 324 ? 2.181 -11.360 -2.270 1.00 91.31 324 VAL A C 1
ATOM 2408 O O . VAL A 1 324 ? 2.856 -10.772 -1.419 1.00 91.31 324 VAL A O 1
ATOM 2411 N N . CYS A 1 325 ? 1.176 -12.174 -1.949 1.00 92.31 325 CYS A N 1
ATOM 2412 C CA . CYS A 1 325 ? 1.013 -12.641 -0.583 1.00 92.31 325 CYS A CA 1
ATOM 2413 C C . CYS A 1 325 ? 1.937 -13.841 -0.322 1.00 92.31 325 CYS A C 1
ATOM 2415 O O . CYS A 1 325 ? 1.779 -14.903 -0.925 1.00 92.31 325 CYS A O 1
ATOM 2417 N N . GLU A 1 326 ? 2.881 -13.718 0.612 1.00 85.94 326 GLU A N 1
ATOM 2418 C CA . GLU A 1 326 ? 3.853 -14.788 0.895 1.00 85.94 326 GLU A CA 1
ATOM 2419 C C . GLU A 1 326 ? 3.189 -16.073 1.417 1.00 85.94 326 GLU A C 1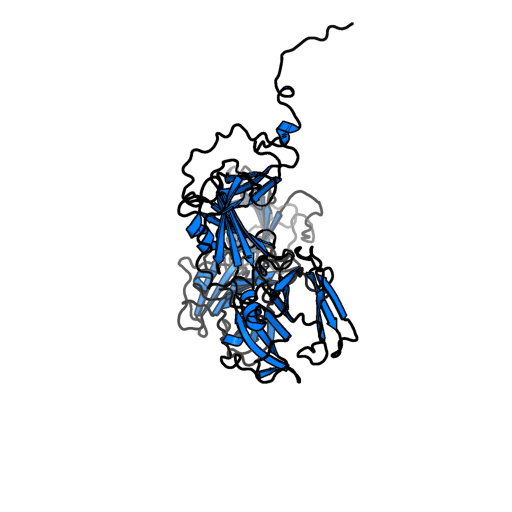
ATOM 2421 O O . GLU A 1 326 ? 3.676 -17.176 1.167 1.00 85.94 326 GLU A O 1
ATOM 2426 N N . ALA A 1 327 ? 2.040 -15.959 2.090 1.00 86.62 327 ALA A N 1
ATOM 2427 C CA . ALA A 1 327 ? 1.297 -17.120 2.572 1.00 86.62 327 ALA A CA 1
ATOM 2428 C C . ALA A 1 327 ? 0.627 -17.935 1.444 1.00 86.62 327 ALA A C 1
ATOM 2430 O O . ALA A 1 327 ? 0.320 -19.109 1.638 1.00 86.62 327 ALA A O 1
ATOM 2431 N N . GLU A 1 328 ? 0.441 -17.370 0.244 1.00 84.62 328 GLU A N 1
ATOM 2432 C CA . GLU A 1 328 ? -0.036 -18.139 -0.920 1.00 84.62 328 GLU A CA 1
ATOM 2433 C C . GLU A 1 328 ? 1.055 -19.043 -1.502 1.00 84.62 328 GLU A C 1
ATOM 2435 O O . GLU A 1 328 ? 0.756 -20.066 -2.123 1.00 84.62 328 GLU A O 1
ATOM 2440 N N . ARG A 1 329 ? 2.328 -18.687 -1.296 1.00 81.06 329 ARG A N 1
ATOM 2441 C CA . ARG A 1 329 ? 3.477 -19.432 -1.830 1.00 81.06 329 ARG A CA 1
ATOM 2442 C C . ARG A 1 329 ? 3.819 -20.663 -1.015 1.00 81.06 329 ARG A C 1
ATOM 2444 O O . ARG A 1 329 ? 4.279 -21.658 -1.575 1.00 81.06 329 ARG A O 1
ATOM 2451 N N . ASP A 1 330 ? 3.591 -20.603 0.290 1.00 79.75 330 ASP A N 1
ATOM 2452 C CA . ASP A 1 330 ? 3.726 -21.744 1.181 1.00 79.75 330 ASP A CA 1
ATOM 2453 C C . ASP A 1 330 ? 2.375 -22.043 1.846 1.00 79.75 330 ASP A C 1
ATOM 2455 O O . ASP A 1 330 ? 2.084 -21.497 2.903 1.00 79.75 330 ASP A O 1
ATOM 2459 N N . PRO A 1 331 ? 1.571 -22.986 1.321 1.00 70.06 331 PRO A N 1
ATOM 2460 C CA . PRO A 1 331 ? 0.293 -23.370 1.929 1.00 70.06 331 PRO A CA 1
ATOM 2461 C C . PRO A 1 331 ? 0.420 -23.857 3.378 1.00 70.06 331 PRO A C 1
ATOM 2463 O O . PRO A 1 331 ? -0.565 -23.944 4.110 1.00 70.06 331 PRO A O 1
ATOM 2466 N N . SER A 1 332 ? 1.631 -24.230 3.801 1.00 76.06 332 SER A N 1
ATOM 2467 C CA . SER A 1 332 ? 1.909 -24.666 5.161 1.00 76.06 332 SER A CA 1
ATOM 2468 C C . SER A 1 332 ? 2.224 -23.506 6.122 1.00 76.06 332 SER A C 1
ATOM 2470 O O . SER A 1 332 ? 2.369 -23.766 7.325 1.00 76.06 332 SER A O 1
ATOM 2472 N N . SER A 1 333 ? 2.277 -22.261 5.631 1.00 74.38 333 SER A N 1
ATOM 2473 C CA . SER A 1 333 ? 2.504 -21.024 6.395 1.00 74.38 333 SER A CA 1
ATOM 2474 C C . SER A 1 333 ? 1.340 -20.645 7.316 1.00 74.38 333 SER A C 1
ATOM 2476 O O . SER A 1 333 ? 1.540 -19.910 8.276 1.00 74.38 333 SER A O 1
ATOM 2478 N N . GLY A 1 334 ? 0.139 -21.174 7.057 1.00 77.00 334 GLY A N 1
ATOM 2479 C CA . GLY A 1 334 ? -1.033 -21.007 7.924 1.00 77.00 334 GLY A CA 1
ATOM 2480 C C . GLY A 1 334 ? -0.980 -21.831 9.218 1.00 77.00 334 GLY A C 1
ATOM 2481 O O . GLY A 1 334 ? -1.887 -21.744 10.041 1.00 77.00 334 GLY A O 1
ATOM 2482 N N . ASN A 1 335 ? 0.059 -22.651 9.411 1.00 88.62 335 ASN A N 1
ATOM 2483 C CA . ASN A 1 335 ? 0.270 -23.385 10.656 1.00 88.62 335 ASN A CA 1
ATOM 2484 C C . ASN A 1 335 ? 1.079 -22.548 11.646 1.00 88.62 335 ASN A C 1
ATOM 2486 O O . ASN A 1 335 ? 2.024 -21.874 11.247 1.00 88.62 335 ASN A O 1
ATOM 2490 N N . CYS A 1 336 ? 0.775 -22.699 12.935 1.00 92.81 336 CYS A N 1
ATOM 2491 C CA . CYS A 1 336 ? 1.570 -22.122 14.014 1.00 92.81 336 CYS A CA 1
ATOM 2492 C C . CYS A 1 336 ? 3.018 -22.627 13.951 1.00 92.81 336 CYS A C 1
ATOM 2494 O O . CYS A 1 336 ? 3.269 -23.838 14.015 1.00 92.81 336 CYS A O 1
ATOM 2496 N N . ARG A 1 337 ? 3.971 -21.707 13.802 1.00 91.38 337 ARG A N 1
ATOM 2497 C CA . ARG A 1 337 ? 5.406 -22.001 13.693 1.00 91.38 337 ARG A CA 1
ATOM 2498 C C . ARG A 1 337 ? 6.193 -21.137 14.643 1.00 91.38 337 ARG A C 1
ATOM 2500 O O . ARG A 1 337 ? 5.744 -20.074 15.024 1.00 91.38 337 ARG A O 1
ATOM 2507 N N . HIS A 1 338 ? 7.373 -21.612 15.008 1.00 90.31 338 HIS A N 1
ATOM 2508 C CA . HIS A 1 338 ? 8.317 -20.844 15.806 1.00 90.31 338 HIS A CA 1
ATOM 2509 C C . HIS A 1 338 ? 8.793 -19.604 15.034 1.00 90.31 338 HIS A C 1
ATOM 2511 O O . HIS A 1 338 ? 9.112 -19.715 13.848 1.00 90.31 338 HIS A O 1
ATOM 2517 N N . ASP A 1 339 ? 8.816 -18.454 15.704 1.00 86.31 339 ASP A N 1
ATOM 2518 C CA . ASP A 1 339 ? 9.210 -17.150 15.162 1.00 86.31 339 ASP A CA 1
ATOM 2519 C C . ASP A 1 339 ? 10.062 -16.413 16.207 1.00 86.31 339 ASP A C 1
ATOM 2521 O O . ASP A 1 339 ? 9.606 -16.128 17.314 1.00 86.31 339 ASP A O 1
ATOM 2525 N N . GLY A 1 340 ? 11.335 -16.163 15.904 1.00 80.75 340 GLY A N 1
ATOM 2526 C CA . GLY A 1 340 ? 12.311 -15.768 16.929 1.00 80.75 340 GLY A CA 1
ATOM 2527 C C . GLY A 1 340 ? 12.682 -16.932 17.847 1.00 80.75 340 GLY A C 1
ATOM 2528 O O . GLY A 1 340 ? 12.654 -18.073 17.407 1.00 80.75 340 GLY A O 1
ATOM 2529 N N . ASN A 1 341 ? 13.057 -16.688 19.110 1.00 80.12 341 ASN A N 1
ATOM 2530 C CA . ASN A 1 341 ? 13.288 -17.760 20.093 1.00 80.12 341 ASN A CA 1
ATOM 2531 C C . ASN A 1 341 ? 12.091 -17.996 21.017 1.00 80.12 341 ASN A C 1
ATOM 2533 O O . ASN A 1 341 ? 11.897 -19.129 21.468 1.00 80.12 341 ASN A O 1
ATOM 2537 N N . SER A 1 342 ? 11.314 -16.954 21.314 1.00 83.50 342 SER A N 1
ATOM 2538 C CA . SER A 1 342 ? 10.258 -16.985 22.335 1.00 83.50 342 SER A CA 1
ATOM 2539 C C . SER A 1 342 ? 8.826 -16.930 21.795 1.00 83.50 342 SER A C 1
ATOM 2541 O O . SER A 1 342 ? 7.899 -17.154 22.570 1.00 83.50 342 SER A O 1
ATOM 2543 N N . HIS A 1 343 ? 8.634 -16.704 20.493 1.00 93.06 343 HIS A N 1
ATOM 2544 C CA . HIS A 1 343 ? 7.311 -16.516 19.904 1.00 93.06 343 HIS A CA 1
ATOM 2545 C C . HIS A 1 343 ? 6.967 -17.572 18.862 1.00 93.06 343 HIS A C 1
ATOM 2547 O O . HIS A 1 343 ? 7.790 -18.383 18.421 1.00 93.06 343 HIS A O 1
ATOM 2553 N N . TYR A 1 344 ? 5.697 -17.544 18.486 1.00 94.44 344 TYR A N 1
ATOM 2554 C CA . TYR A 1 344 ? 5.144 -18.327 17.407 1.00 94.44 344 TYR A CA 1
ATOM 2555 C C . TYR A 1 344 ? 4.305 -17.430 16.514 1.00 94.44 344 TYR A C 1
ATOM 2557 O O . TYR A 1 344 ? 3.716 -16.462 16.987 1.00 94.44 344 TYR A O 1
ATOM 2565 N N . SER A 1 345 ? 4.230 -17.734 15.226 1.00 94.06 345 SER A N 1
ATOM 2566 C CA . SER A 1 345 ? 3.423 -16.956 14.301 1.00 94.06 345 SER A CA 1
ATOM 2567 C C . SER A 1 345 ? 2.655 -17.803 13.302 1.00 94.06 345 SER A C 1
ATOM 2569 O O . SER A 1 345 ? 2.955 -18.978 13.057 1.00 94.06 345 SER A O 1
ATOM 2571 N N . VAL A 1 346 ? 1.604 -17.182 12.773 1.00 94.12 346 VAL A N 1
ATOM 2572 C CA . VAL A 1 346 ? 0.774 -17.688 11.683 1.00 94.12 346 VAL A CA 1
ATOM 2573 C C . VAL A 1 346 ? 0.785 -16.647 10.576 1.00 94.12 346 VAL A C 1
ATOM 2575 O O . VAL A 1 346 ? 0.456 -15.482 10.818 1.00 94.12 346 VAL A O 1
ATOM 2578 N N . SER A 1 347 ? 1.126 -17.075 9.363 1.00 93.50 347 SER A N 1
ATOM 2579 C CA . SER A 1 347 ? 1.084 -16.213 8.186 1.00 93.50 347 SER A CA 1
ATOM 2580 C C . SER A 1 347 ? -0.210 -16.426 7.407 1.00 93.50 347 SER A C 1
ATOM 2582 O O . SER A 1 347 ? -0.656 -17.559 7.217 1.00 93.50 347 SER A O 1
ATOM 2584 N N . SER A 1 348 ? -0.805 -15.341 6.925 1.00 93.56 348 SER A N 1
ATOM 2585 C CA . SER A 1 348 ? -2.045 -15.355 6.143 1.00 93.56 348 SER A CA 1
ATOM 2586 C C . SER A 1 348 ? -2.069 -14.222 5.115 1.00 93.56 348 SER A C 1
ATOM 2588 O O . SER A 1 348 ? -1.134 -13.424 5.043 1.00 93.56 348 SER A O 1
ATOM 2590 N N . CYS A 1 349 ? -3.130 -14.169 4.312 1.00 93.75 349 CYS A N 1
ATOM 2591 C CA . CYS A 1 349 ? -3.387 -13.094 3.359 1.00 93.75 349 CYS A CA 1
ATOM 2592 C C . CYS A 1 349 ? -4.660 -12.362 3.750 1.00 93.75 349 CYS A C 1
ATOM 2594 O O . CYS A 1 349 ? -5.620 -13.000 4.188 1.00 93.75 349 CYS A O 1
ATOM 2596 N N . THR A 1 350 ? -4.688 -11.045 3.571 1.00 92.44 350 THR A N 1
ATOM 2597 C CA . THR A 1 350 ? -5.909 -10.268 3.785 1.00 92.44 350 THR A CA 1
ATOM 2598 C C . THR A 1 350 ? -5.997 -9.071 2.849 1.00 92.44 350 THR A C 1
ATOM 2600 O O . THR A 1 350 ? -4.990 -8.432 2.545 1.00 92.44 350 THR A O 1
ATOM 2603 N N . ASP A 1 351 ? -7.219 -8.749 2.435 1.00 88.44 351 ASP A N 1
ATOM 2604 C CA . ASP A 1 351 ? -7.556 -7.476 1.791 1.00 88.44 351 ASP A CA 1
ATOM 2605 C C . ASP A 1 351 ? -8.072 -6.446 2.814 1.00 88.44 351 ASP A C 1
ATOM 2607 O O . ASP A 1 351 ? -8.081 -5.247 2.539 1.00 88.44 351 ASP A O 1
ATOM 2611 N N . ASP A 1 352 ? -8.455 -6.899 4.015 1.00 85.81 352 ASP A N 1
ATOM 2612 C CA . ASP A 1 352 ? -8.947 -6.069 5.116 1.00 85.81 352 ASP A CA 1
ATOM 2613 C C . ASP A 1 352 ? -8.224 -6.433 6.424 1.00 85.81 352 ASP A C 1
ATOM 2615 O O . ASP A 1 352 ? -8.526 -7.413 7.116 1.00 85.81 352 ASP A O 1
ATOM 2619 N N . TYR A 1 353 ? -7.215 -5.636 6.778 1.00 87.31 353 TYR A N 1
ATOM 2620 C CA . TYR A 1 353 ? -6.479 -5.825 8.029 1.00 87.31 353 TYR A CA 1
ATOM 2621 C C . TYR A 1 353 ? -7.306 -5.469 9.269 1.00 87.31 353 TYR A C 1
ATOM 2623 O O . TYR A 1 353 ? -6.971 -5.945 10.351 1.00 87.31 353 TYR A O 1
ATOM 2631 N N . ASN A 1 354 ? -8.375 -4.674 9.152 1.00 80.25 354 ASN A N 1
ATOM 2632 C CA . ASN A 1 354 ? -9.236 -4.357 10.293 1.00 80.25 354 ASN A CA 1
ATOM 2633 C C . ASN A 1 354 ? -10.128 -5.551 10.633 1.00 80.25 354 ASN A C 1
ATOM 2635 O O . ASN A 1 354 ? -10.272 -5.891 11.808 1.00 80.25 354 ASN A O 1
ATOM 2639 N N . GLU A 1 355 ? -10.680 -6.217 9.616 1.00 83.12 355 GLU A N 1
ATOM 2640 C CA . GLU A 1 355 ? -11.414 -7.471 9.803 1.00 83.12 355 GLU A CA 1
ATOM 2641 C C . GLU A 1 355 ? -10.498 -8.556 10.382 1.00 83.12 355 GLU A C 1
ATOM 2643 O O . GLU A 1 355 ? -10.847 -9.188 11.384 1.00 83.12 355 GLU A O 1
ATOM 2648 N N . LEU A 1 356 ? -9.289 -8.712 9.825 1.00 88.06 356 LEU A N 1
ATOM 2649 C CA . LEU A 1 356 ? -8.309 -9.671 10.338 1.00 88.06 356 LEU A CA 1
ATOM 2650 C C . LEU A 1 356 ? -7.916 -9.367 11.793 1.00 88.06 356 LEU A C 1
ATOM 2652 O O . LEU A 1 356 ? -7.873 -10.280 12.617 1.00 88.06 356 LEU A O 1
ATOM 2656 N N . ALA A 1 357 ? -7.667 -8.101 12.136 1.00 87.00 357 ALA A N 1
ATOM 2657 C CA . ALA A 1 357 ? -7.358 -7.695 13.505 1.00 87.00 357 ALA A CA 1
ATOM 2658 C C . ALA A 1 357 ? -8.523 -7.988 14.463 1.00 87.00 357 ALA A C 1
ATOM 2660 O O . ALA A 1 357 ? -8.319 -8.556 15.537 1.00 87.00 357 ALA A O 1
ATOM 2661 N N . ALA A 1 358 ? -9.758 -7.667 14.071 1.00 81.31 358 ALA A N 1
ATOM 2662 C CA . ALA A 1 358 ? -10.941 -7.960 14.874 1.00 81.31 358 ALA A CA 1
ATOM 2663 C C . ALA A 1 358 ? -11.129 -9.467 15.110 1.00 81.31 358 ALA A C 1
ATOM 2665 O O . ALA A 1 358 ? -11.488 -9.868 16.220 1.00 81.31 358 ALA A O 1
ATOM 2666 N N . ALA A 1 359 ? -10.848 -10.297 14.104 1.00 84.88 359 ALA A N 1
ATOM 2667 C CA . ALA A 1 359 ? -10.888 -11.750 14.230 1.00 84.88 359 ALA A CA 1
ATOM 2668 C C . ALA A 1 359 ? -9.761 -12.294 15.126 1.00 84.88 359 ALA A C 1
ATOM 2670 O O . ALA A 1 359 ? -10.002 -13.196 15.927 1.00 84.88 359 ALA A O 1
ATOM 2671 N N . ALA A 1 360 ? -8.550 -11.741 15.015 1.00 89.94 360 ALA A N 1
ATOM 2672 C CA . ALA A 1 360 ? -7.368 -12.227 15.723 1.00 89.94 360 ALA A CA 1
ATOM 2673 C C . ALA A 1 360 ? -7.371 -11.867 17.219 1.00 89.94 360 ALA A C 1
ATOM 2675 O O . ALA A 1 360 ? -7.125 -12.728 18.063 1.00 89.94 360 ALA A O 1
ATOM 2676 N N . PHE A 1 361 ? -7.660 -10.609 17.563 1.00 86.81 361 PHE A N 1
ATOM 2677 C CA . PHE A 1 361 ? -7.643 -10.132 18.954 1.00 86.81 361 PHE A CA 1
ATOM 2678 C C . PHE A 1 361 ? -8.996 -10.307 19.663 1.00 86.81 361 PHE A C 1
ATOM 2680 O O . PHE A 1 361 ? -9.059 -10.360 20.895 1.00 86.81 361 PHE A O 1
ATOM 2687 N N . GLY A 1 362 ? -10.081 -10.432 18.894 1.00 77.44 362 GLY A N 1
ATOM 2688 C CA . GLY A 1 362 ? -11.445 -10.522 19.400 1.00 77.44 362 GLY A CA 1
ATOM 2689 C C . GLY A 1 362 ? -12.087 -9.159 19.677 1.00 77.44 362 GLY A C 1
ATOM 2690 O O . GLY A 1 362 ? -11.484 -8.096 19.537 1.00 77.44 362 GLY A O 1
ATOM 2691 N N . VAL A 1 363 ? -13.360 -9.193 20.080 1.00 68.56 363 VAL A N 1
ATOM 2692 C CA . VAL A 1 363 ? -14.195 -7.989 20.271 1.00 68.56 363 VAL A CA 1
ATOM 2693 C C . VAL A 1 363 ? -14.005 -7.294 21.622 1.00 68.56 363 VAL A C 1
ATOM 2695 O O . VAL A 1 363 ? -14.420 -6.148 21.772 1.00 68.56 363 VAL A O 1
ATOM 2698 N N . ASP A 1 364 ? -13.387 -7.978 22.587 1.00 71.12 364 ASP A N 1
ATOM 2699 C CA . ASP A 1 364 ? -13.264 -7.526 23.981 1.00 71.12 364 ASP A CA 1
ATOM 2700 C C . ASP A 1 364 ? -11.815 -7.275 24.427 1.00 71.12 364 ASP A C 1
ATOM 2702 O O . ASP A 1 364 ? -11.589 -6.938 25.594 1.00 71.12 364 ASP A O 1
ATOM 2706 N N . THR A 1 365 ? -10.845 -7.451 23.524 1.00 81.00 365 THR A N 1
ATOM 2707 C CA . THR A 1 365 ? -9.427 -7.189 23.786 1.00 81.00 365 THR A CA 1
ATOM 2708 C C . THR A 1 365 ? -9.019 -5.896 23.097 1.00 81.00 365 THR A C 1
ATOM 2710 O O . THR A 1 365 ? -8.889 -5.896 21.876 1.00 81.00 365 THR A O 1
ATOM 2713 N N . PRO A 1 366 ? -8.770 -4.803 23.833 1.00 83.44 366 PRO A N 1
ATOM 2714 C CA . PRO A 1 366 ? -8.309 -3.565 23.230 1.00 83.44 366 PRO A CA 1
ATOM 2715 C C . PRO A 1 366 ? -7.008 -3.758 22.448 1.00 83.44 366 PRO A C 1
ATOM 2717 O O . PRO A 1 366 ? -6.047 -4.341 22.953 1.00 83.44 366 PRO A O 1
ATOM 2720 N N . TYR A 1 367 ? -6.963 -3.221 21.235 1.00 85.75 367 TYR A N 1
ATOM 2721 C CA . TYR A 1 367 ? -5.767 -3.180 20.399 1.00 85.75 367 TYR A CA 1
ATOM 2722 C C . TYR A 1 367 ? -5.704 -1.871 19.617 1.00 85.75 367 TYR A C 1
ATOM 2724 O O . TYR A 1 367 ? -6.722 -1.217 19.382 1.00 85.75 367 TYR A O 1
ATOM 2732 N N . VAL A 1 368 ? -4.503 -1.480 19.212 1.00 83.19 368 VAL A N 1
ATOM 2733 C CA . VAL A 1 368 ? -4.261 -0.276 18.412 1.00 83.19 368 VAL A CA 1
ATOM 2734 C C . VAL A 1 368 ? -3.655 -0.665 17.076 1.00 83.19 368 VAL A C 1
ATOM 2736 O O . VAL A 1 368 ? -2.690 -1.422 17.032 1.00 83.19 368 VAL A O 1
ATOM 2739 N N . VAL A 1 369 ? -4.230 -0.146 15.997 1.00 85.50 369 VAL A N 1
ATOM 2740 C CA . VAL A 1 369 ? -3.753 -0.293 14.624 1.00 85.50 369 VAL A CA 1
ATOM 2741 C C . VAL A 1 369 ? -2.952 0.953 14.265 1.00 85.50 369 VAL A C 1
ATOM 2743 O O . VAL A 1 369 ? -3.442 2.076 14.387 1.00 85.50 369 VAL A O 1
ATOM 2746 N N . VAL A 1 370 ? -1.720 0.743 13.820 1.00 84.25 370 VAL A N 1
ATOM 2747 C CA . VAL A 1 370 ? -0.801 1.755 13.300 1.00 84.25 370 VAL A CA 1
ATOM 2748 C C . VAL A 1 370 ? -0.657 1.525 11.805 1.00 84.25 370 VAL A C 1
ATOM 2750 O O . VAL A 1 370 ? -0.023 0.560 11.393 1.00 84.25 370 VAL A O 1
ATOM 2753 N N . GLU A 1 371 ? -1.242 2.396 10.998 1.00 82.56 371 GLU A N 1
ATOM 2754 C CA . GLU A 1 371 ? -1.168 2.351 9.540 1.00 82.56 371 GLU A CA 1
ATOM 2755 C C . GLU A 1 371 ? -0.063 3.291 9.061 1.00 82.56 371 GLU A C 1
ATOM 2757 O O . GLU A 1 371 ? -0.001 4.449 9.475 1.00 82.56 371 GLU A O 1
ATOM 2762 N N . GLU A 1 372 ? 0.784 2.811 8.163 1.00 80.88 372 GLU A N 1
ATOM 2763 C CA . GLU A 1 372 ? 1.837 3.565 7.497 1.00 80.88 372 GLU A CA 1
ATOM 2764 C C . GLU A 1 372 ? 1.555 3.584 5.998 1.00 80.88 372 GLU A C 1
ATOM 2766 O O . GLU A 1 372 ? 1.251 2.557 5.386 1.00 80.88 372 GLU A O 1
ATOM 2771 N N . PHE A 1 373 ? 1.627 4.773 5.413 1.00 77.12 373 PHE A N 1
ATOM 2772 C CA . PHE A 1 373 ? 1.254 5.020 4.028 1.00 77.12 373 PHE A CA 1
ATOM 2773 C C . PHE A 1 373 ? 2.477 5.351 3.192 1.00 77.12 373 PHE A C 1
ATOM 2775 O O . PHE A 1 373 ? 3.392 6.041 3.647 1.00 77.12 373 PHE A O 1
ATOM 2782 N N . LEU A 1 374 ? 2.425 4.929 1.928 1.00 72.94 374 LEU A N 1
ATOM 2783 C CA . LEU A 1 374 ? 3.417 5.297 0.918 1.00 72.94 374 LEU A CA 1
ATOM 2784 C C . LEU A 1 374 ? 3.439 6.804 0.649 1.00 72.94 374 LEU A C 1
ATOM 2786 O O . LEU A 1 374 ? 4.472 7.351 0.274 1.00 72.94 374 LEU A O 1
ATOM 2790 N N . ASN A 1 375 ? 2.296 7.473 0.828 1.00 65.94 375 ASN A N 1
ATOM 2791 C CA . ASN A 1 375 ? 2.164 8.899 0.582 1.00 65.94 375 ASN A CA 1
ATOM 2792 C C . ASN A 1 375 ? 1.904 9.699 1.861 1.00 65.94 375 ASN A C 1
ATOM 2794 O O . ASN A 1 375 ? 1.368 9.214 2.856 1.00 65.94 375 ASN A O 1
ATOM 2798 N N . HIS A 1 376 ? 2.226 10.988 1.793 1.00 62.69 376 HIS A N 1
ATOM 2799 C CA . HIS A 1 376 ? 2.134 11.900 2.929 1.00 62.69 376 HIS A CA 1
ATOM 2800 C C . HIS A 1 376 ? 0.699 12.363 3.254 1.00 62.69 376 HIS A C 1
ATOM 2802 O O . HIS A 1 376 ? 0.504 13.137 4.191 1.00 62.69 376 HIS A O 1
ATOM 2808 N N . PHE A 1 377 ? -0.304 11.909 2.494 1.00 59.75 377 PHE A N 1
ATOM 2809 C CA . PHE A 1 377 ? -1.713 12.288 2.653 1.00 59.75 377 PHE A CA 1
ATOM 2810 C C . PHE A 1 377 ? -2.586 11.181 3.262 1.00 59.75 377 PHE A C 1
ATOM 2812 O O . PHE A 1 377 ? -3.795 11.374 3.368 1.00 59.75 377 PHE A O 1
ATOM 2819 N N . CYS A 1 378 ? -2.000 10.037 3.636 1.00 62.84 378 CYS A N 1
ATOM 2820 C CA . CYS A 1 378 ? -2.723 8.799 3.958 1.00 62.84 378 CYS A CA 1
ATOM 2821 C C . CYS A 1 378 ? -3.855 8.478 2.975 1.00 62.84 378 CYS A C 1
ATOM 2823 O O . CYS A 1 378 ? -4.977 8.143 3.370 1.00 62.84 378 CYS A O 1
ATOM 2825 N N . ASP A 1 379 ? -3.573 8.632 1.685 1.00 60.00 379 ASP A N 1
ATOM 2826 C CA . ASP A 1 379 ? -4.515 8.207 0.656 1.00 60.00 379 ASP A CA 1
ATOM 2827 C C . ASP A 1 379 ? -4.583 6.670 0.615 1.00 60.00 379 ASP A C 1
ATOM 2829 O O . ASP A 1 379 ? -3.804 5.992 1.275 1.00 60.00 379 ASP A O 1
ATOM 2833 N N . ASN A 1 380 ? -5.511 6.126 -0.166 1.00 57.78 380 ASN A N 1
ATOM 2834 C CA . ASN A 1 380 ? -6.055 4.758 -0.155 1.00 57.78 380 ASN A CA 1
ATOM 2835 C C . ASN A 1 380 ? -5.080 3.548 -0.245 1.00 57.78 380 ASN A C 1
ATOM 2837 O O . ASN A 1 380 ? -5.531 2.443 -0.538 1.00 57.78 380 ASN A O 1
ATOM 2841 N N . ARG A 1 381 ? -3.766 3.699 -0.044 1.00 72.44 381 ARG A N 1
ATOM 2842 C CA . ARG A 1 381 ? -2.771 2.616 -0.073 1.00 72.44 381 ARG A CA 1
ATOM 2843 C C . ARG A 1 381 ? -1.907 2.615 1.186 1.00 72.44 381 ARG A C 1
ATOM 2845 O O . ARG A 1 381 ? -0.916 3.341 1.279 1.00 72.44 381 ARG A O 1
ATOM 2852 N N . VAL A 1 382 ? -2.290 1.763 2.129 1.00 79.75 382 VAL A N 1
ATOM 2853 C CA . VAL A 1 382 ? -1.455 1.392 3.275 1.00 79.75 382 VAL A CA 1
ATOM 2854 C C . VAL A 1 382 ? -0.300 0.526 2.769 1.00 79.75 382 VAL A C 1
ATOM 2856 O O . VAL A 1 382 ? -0.523 -0.419 2.017 1.00 79.75 382 VAL A O 1
ATOM 2859 N N . ASP A 1 383 ? 0.927 0.862 3.160 1.00 84.69 383 ASP A N 1
ATOM 2860 C CA . ASP A 1 383 ? 2.114 0.029 2.917 1.00 84.69 383 ASP A CA 1
ATOM 2861 C C . ASP A 1 383 ? 2.269 -1.029 4.012 1.00 84.69 383 ASP A C 1
ATOM 2863 O O . ASP A 1 383 ? 2.565 -2.197 3.760 1.00 84.69 383 ASP A O 1
ATOM 2867 N N . LEU A 1 384 ? 2.048 -0.602 5.256 1.00 88.69 384 LEU A N 1
ATOM 2868 C CA . LEU A 1 384 ? 2.255 -1.405 6.448 1.00 88.69 384 LEU A CA 1
ATOM 2869 C C . LEU A 1 384 ? 1.205 -1.040 7.496 1.00 88.69 384 LEU A C 1
ATOM 2871 O O . LEU A 1 384 ? 1.086 0.119 7.873 1.00 88.69 384 LEU A O 1
ATOM 2875 N N . ALA A 1 385 ? 0.484 -2.021 8.018 1.00 90.56 385 ALA A N 1
ATOM 2876 C CA . ALA A 1 385 ? -0.319 -1.882 9.222 1.00 90.56 385 ALA A CA 1
ATOM 2877 C C . ALA A 1 385 ? 0.279 -2.756 10.326 1.00 90.56 385 ALA A C 1
ATOM 2879 O O . ALA A 1 385 ? 0.508 -3.947 10.130 1.00 90.56 385 ALA A O 1
ATOM 2880 N N . THR A 1 386 ? 0.531 -2.183 11.499 1.00 92.81 386 THR A N 1
ATOM 2881 C CA . THR A 1 386 ? 0.953 -2.938 12.683 1.00 92.81 386 THR A CA 1
ATOM 2882 C C . THR A 1 386 ? -0.075 -2.782 13.785 1.00 92.81 386 THR A C 1
ATOM 2884 O O . THR A 1 386 ? -0.418 -1.669 14.171 1.00 92.81 386 THR A O 1
ATOM 2887 N N . VAL A 1 387 ? -0.558 -3.899 14.306 1.00 92.88 387 VAL A N 1
ATOM 2888 C CA . VAL A 1 387 ? -1.541 -3.968 15.377 1.00 92.88 387 VAL A CA 1
ATOM 2889 C C . VAL A 1 387 ? -0.859 -4.456 16.644 1.00 92.88 387 VAL A C 1
ATOM 2891 O O . VAL A 1 387 ? -0.202 -5.497 16.628 1.00 92.88 387 VAL A O 1
ATOM 2894 N N . TYR A 1 388 ? -1.033 -3.720 17.737 1.00 92.06 388 TYR A N 1
ATOM 2895 C CA . TYR A 1 388 ? -0.477 -4.048 19.048 1.00 92.06 388 TYR A CA 1
ATOM 2896 C C . TYR A 1 388 ? -1.600 -4.298 20.052 1.00 92.06 388 TYR A C 1
ATOM 2898 O O . TYR A 1 388 ? -2.543 -3.502 20.132 1.00 92.06 388 TYR A O 1
ATOM 2906 N N . ILE A 1 389 ? -1.480 -5.364 20.847 1.00 93.06 389 ILE A N 1
ATOM 2907 C CA . ILE A 1 389 ? -2.356 -5.575 22.005 1.00 93.06 389 ILE A CA 1
ATOM 2908 C C . ILE A 1 389 ? -2.183 -4.430 23.013 1.00 93.06 389 ILE A C 1
ATOM 2910 O O . ILE A 1 389 ? -1.063 -3.993 23.274 1.00 93.06 389 ILE A O 1
ATOM 2914 N N . MET A 1 390 ? -3.284 -3.926 23.575 1.00 87.19 390 MET A N 1
ATOM 2915 C CA . MET A 1 390 ? -3.278 -2.855 24.580 1.00 87.19 390 MET A CA 1
ATOM 2916 C C . MET A 1 390 ? -3.673 -3.372 25.964 1.00 87.19 390 MET A C 1
ATOM 2918 O O . MET A 1 390 ? -4.686 -2.964 26.537 1.00 87.19 390 MET A O 1
ATOM 2922 N N . ASP A 1 391 ? -2.864 -4.265 26.518 1.00 86.62 391 ASP A N 1
ATOM 2923 C CA . ASP A 1 391 ? -3.064 -4.853 27.847 1.00 86.62 391 ASP A CA 1
ATOM 2924 C C . ASP A 1 391 ? -2.194 -4.197 28.941 1.00 86.62 391 ASP A C 1
ATOM 2926 O O . ASP A 1 391 ? -2.276 -4.571 30.113 1.00 86.62 391 ASP A O 1
ATOM 2930 N N . ASN A 1 392 ? -1.397 -3.182 28.573 1.00 87.19 392 ASN A N 1
ATOM 2931 C CA . ASN A 1 392 ? -0.437 -2.489 29.434 1.00 87.19 392 ASN A CA 1
ATOM 2932 C C . ASN A 1 392 ? 0.714 -3.383 29.957 1.00 87.19 392 ASN A C 1
ATOM 2934 O O . ASN A 1 392 ? 1.429 -2.988 30.887 1.00 87.19 392 ASN A O 1
ATOM 2938 N N . THR A 1 393 ? 0.931 -4.549 29.349 1.00 92.38 393 THR A N 1
ATOM 2939 C CA . THR A 1 393 ? 2.051 -5.458 29.618 1.00 92.38 393 THR A CA 1
ATOM 2940 C C . THR A 1 393 ? 3.219 -5.164 28.671 1.00 92.38 393 THR A C 1
ATOM 2942 O O . THR A 1 393 ? 3.067 -4.541 27.622 1.00 92.38 393 THR A O 1
ATOM 2945 N N . CYS A 1 394 ? 4.431 -5.541 29.082 1.00 94.00 394 CYS A N 1
ATOM 2946 C CA . CYS A 1 394 ? 5.596 -5.506 28.204 1.00 94.00 394 CYS A CA 1
ATOM 2947 C C . CYS A 1 394 ? 5.642 -6.786 27.368 1.00 94.00 394 CYS A C 1
ATOM 2949 O O . CYS A 1 394 ? 5.665 -7.870 27.949 1.00 94.00 394 CYS A O 1
ATOM 2951 N N . HIS A 1 395 ? 5.714 -6.650 26.048 1.00 94.38 395 HIS A N 1
ATOM 2952 C CA . HIS A 1 395 ? 5.861 -7.769 25.123 1.00 94.38 395 HIS A CA 1
ATOM 2953 C C . HIS A 1 395 ? 7.186 -7.665 24.377 1.00 94.38 395 HIS A C 1
ATOM 2955 O O . HIS A 1 395 ? 7.519 -6.615 23.817 1.00 94.38 395 HIS A O 1
ATOM 2961 N N . THR A 1 396 ? 7.942 -8.758 24.350 1.00 93.38 396 THR A N 1
ATOM 2962 C CA . THR A 1 396 ? 9.148 -8.879 23.532 1.00 93.38 396 THR A CA 1
ATOM 2963 C C . THR A 1 396 ? 8.777 -8.958 22.052 1.00 93.38 396 THR A C 1
ATOM 2965 O O . THR A 1 396 ? 7.734 -9.483 21.676 1.00 93.38 396 THR A O 1
ATOM 2968 N N . ASN A 1 397 ? 9.616 -8.414 21.175 1.00 90.94 397 ASN A N 1
ATOM 2969 C CA . ASN A 1 397 ? 9.474 -8.640 19.741 1.00 90.94 397 ASN A CA 1
ATOM 2970 C C . ASN A 1 397 ? 10.061 -10.002 19.345 1.00 90.94 397 ASN A C 1
ATOM 2972 O O . ASN A 1 397 ? 10.764 -10.656 20.113 1.00 90.94 397 ASN A O 1
ATOM 2976 N N . THR A 1 398 ? 9.800 -10.417 18.106 1.00 89.94 398 THR A N 1
ATOM 2977 C CA . THR A 1 398 ? 10.336 -11.655 17.517 1.00 89.94 398 THR A CA 1
ATOM 2978 C C . THR A 1 398 ? 11.856 -11.626 17.324 1.00 89.94 398 THR A C 1
ATOM 2980 O O . THR A 1 398 ? 12.465 -12.665 17.099 1.00 89.94 398 THR A O 1
ATOM 2983 N N . ASP A 1 399 ? 12.495 -10.459 17.447 1.00 89.50 399 ASP A N 1
ATOM 2984 C CA . ASP A 1 399 ? 13.956 -10.329 17.467 1.00 89.50 399 ASP A CA 1
ATOM 2985 C C . ASP A 1 399 ? 14.584 -10.668 18.836 1.00 89.50 399 ASP A C 1
ATOM 2987 O O . ASP A 1 399 ? 15.810 -10.700 18.947 1.00 89.50 399 ASP A O 1
ATOM 2991 N N . ASP A 1 400 ? 13.761 -10.897 19.871 1.00 87.31 400 ASP A N 1
ATOM 2992 C CA . ASP A 1 400 ? 14.133 -11.089 21.282 1.00 87.31 400 ASP A CA 1
ATOM 2993 C C . ASP A 1 400 ? 15.053 -9.991 21.865 1.00 87.31 400 ASP A C 1
ATOM 2995 O O . ASP A 1 400 ? 15.635 -10.154 22.942 1.00 87.31 400 ASP A O 1
ATOM 2999 N N . ALA A 1 401 ? 15.202 -8.868 21.163 1.00 90.75 401 ALA A N 1
ATOM 3000 C CA . ALA A 1 401 ? 16.128 -7.790 21.493 1.00 90.75 401 ALA A CA 1
ATOM 3001 C C . ALA A 1 401 ? 15.387 -6.498 21.825 1.00 90.75 401 ALA A C 1
ATOM 3003 O O . ALA A 1 401 ? 15.834 -5.744 22.688 1.00 90.75 401 ALA A O 1
ATOM 3004 N N . THR A 1 402 ? 14.259 -6.253 21.164 1.00 93.56 402 THR A N 1
ATOM 3005 C CA . THR A 1 402 ? 13.406 -5.086 21.378 1.00 93.56 402 THR A CA 1
ATOM 3006 C C . THR A 1 402 ? 12.079 -5.499 22.006 1.00 93.56 402 THR A C 1
ATOM 3008 O O . THR A 1 402 ? 11.710 -6.675 22.037 1.00 93.56 402 THR A O 1
ATOM 3011 N N . SER A 1 403 ? 11.341 -4.529 22.533 1.00 94.12 403 SER A N 1
ATOM 3012 C CA . SER A 1 403 ? 10.025 -4.772 23.127 1.00 94.12 403 SER A CA 1
ATOM 3013 C C . SER A 1 403 ? 9.080 -3.604 22.887 1.00 94.12 403 SER A C 1
ATOM 3015 O O . SER A 1 403 ? 9.477 -2.523 22.433 1.00 94.12 403 SER A O 1
ATOM 3017 N N . PHE A 1 404 ? 7.803 -3.826 23.167 1.00 94.50 404 PHE A N 1
ATOM 3018 C CA . PHE A 1 404 ? 6.780 -2.798 23.114 1.00 94.50 404 PHE A CA 1
ATOM 3019 C C . PHE A 1 404 ? 5.816 -2.919 24.293 1.00 94.50 404 PHE A C 1
ATOM 3021 O O . PHE A 1 404 ? 5.639 -3.979 24.890 1.00 94.50 404 PHE A O 1
ATOM 3028 N N . ARG A 1 405 ? 5.167 -1.801 24.608 1.00 93.94 405 ARG A N 1
ATOM 3029 C CA . ARG A 1 405 ? 4.011 -1.744 25.498 1.00 93.94 405 ARG A CA 1
ATOM 3030 C C . ARG A 1 405 ? 3.002 -0.782 24.907 1.00 93.94 405 ARG A C 1
ATOM 3032 O O . ARG A 1 405 ? 3.359 0.363 24.610 1.00 93.94 405 ARG A O 1
ATOM 3039 N N . ALA A 1 406 ? 1.760 -1.230 24.779 1.00 88.38 406 ALA A N 1
ATOM 3040 C CA . ALA A 1 406 ? 0.659 -0.360 24.412 1.00 88.38 406 ALA A CA 1
ATOM 3041 C C . ALA A 1 406 ? -0.369 -0.268 25.545 1.00 88.38 406 ALA A C 1
ATOM 3043 O O . ALA A 1 406 ? -0.687 -1.249 26.220 1.00 88.38 406 ALA A O 1
ATOM 3044 N N . THR A 1 407 ? -0.864 0.942 25.777 1.00 79.12 407 THR A N 1
ATOM 3045 C CA . THR A 1 407 ? -1.729 1.275 26.907 1.00 79.12 407 THR A CA 1
ATOM 3046 C C . THR A 1 407 ? -2.923 2.070 26.407 1.00 79.12 407 THR A C 1
ATOM 3048 O O . THR A 1 407 ? -2.753 3.073 25.719 1.00 79.12 407 THR A O 1
ATOM 3051 N N . LEU A 1 408 ? -4.124 1.663 26.809 1.00 72.44 408 LEU A N 1
ATOM 3052 C CA . LEU A 1 408 ? -5.327 2.477 26.676 1.00 72.44 408 LEU A CA 1
ATOM 3053 C C . LEU A 1 408 ? -5.527 3.286 27.961 1.00 72.44 408 LEU A C 1
ATOM 3055 O O . LEU A 1 408 ? -5.692 2.721 29.046 1.00 72.44 408 LEU A O 1
ATOM 3059 N N . THR A 1 409 ? -5.500 4.608 27.858 1.00 63.84 409 THR A N 1
ATOM 3060 C CA . THR A 1 409 ? -5.712 5.506 28.994 1.00 63.84 409 THR A CA 1
ATOM 3061 C C . THR A 1 409 ? -7.204 5.739 29.247 1.00 63.84 409 THR A C 1
ATOM 3063 O O . THR A 1 409 ? -8.063 5.521 28.393 1.00 63.84 409 THR A O 1
ATOM 3066 N N . SER A 1 410 ? -7.546 6.189 30.457 1.00 56.84 410 SER A N 1
ATOM 3067 C CA . SER A 1 410 ? -8.942 6.387 30.881 1.00 56.84 410 SER A CA 1
ATOM 3068 C C . SER A 1 410 ? -9.679 7.505 30.137 1.00 56.84 410 SER A C 1
ATOM 3070 O O . SER A 1 410 ? -10.906 7.558 30.173 1.00 56.84 410 SER A O 1
ATOM 3072 N N . ASP A 1 411 ? -8.954 8.401 29.472 1.00 50.31 411 ASP A N 1
ATOM 3073 C CA . ASP A 1 411 ? -9.501 9.438 28.598 1.00 50.31 411 ASP A CA 1
ATOM 3074 C C . ASP A 1 411 ? -9.749 8.944 27.160 1.00 50.31 411 ASP A C 1
ATOM 3076 O O . ASP A 1 411 ? -10.246 9.725 26.345 1.00 50.31 411 ASP A O 1
ATOM 3080 N N . GLY A 1 412 ? -9.458 7.669 26.870 1.00 52.16 412 GLY A N 1
ATOM 3081 C CA . GLY A 1 412 ? -9.640 7.030 25.566 1.00 52.16 412 GLY A CA 1
ATOM 3082 C C . GLY A 1 412 ? -8.454 7.182 24.613 1.00 52.16 412 GLY A C 1
ATOM 3083 O O . GLY A 1 412 ? -8.569 6.777 23.460 1.00 52.16 412 GLY A O 1
ATOM 3084 N N . SER A 1 413 ? -7.336 7.759 25.064 1.00 60.19 413 SER A N 1
ATOM 3085 C CA . SER A 1 413 ? -6.111 7.852 24.263 1.00 60.19 413 SER A CA 1
ATOM 3086 C C . SER A 1 413 ? -5.377 6.503 24.250 1.00 60.19 413 SER A C 1
ATOM 3088 O O . SER A 1 413 ? -5.399 5.748 25.225 1.00 60.19 413 SER A O 1
ATOM 3090 N N . ALA A 1 414 ? -4.733 6.172 23.135 1.00 68.06 414 ALA A N 1
ATOM 3091 C CA . ALA A 1 414 ? -3.826 5.029 23.065 1.00 68.06 414 ALA A CA 1
ATOM 3092 C C . ALA A 1 414 ? -2.388 5.534 23.187 1.00 68.06 414 ALA A C 1
ATOM 3094 O O . ALA A 1 414 ? -2.046 6.575 22.639 1.00 68.06 414 ALA A O 1
ATOM 3095 N N . ILE A 1 415 ? -1.526 4.807 23.883 1.00 75.44 415 ILE A N 1
ATOM 3096 C CA . ILE A 1 415 ? -0.098 5.114 23.965 1.00 75.44 415 ILE A CA 1
ATOM 3097 C C . ILE A 1 415 ? 0.652 3.868 23.536 1.00 75.44 415 ILE A C 1
ATOM 3099 O O . ILE A 1 415 ? 0.475 2.823 24.152 1.00 75.44 415 ILE A O 1
ATOM 3103 N N . ILE A 1 416 ? 1.511 3.975 22.525 1.00 86.31 416 ILE A N 1
ATOM 3104 C CA . ILE A 1 416 ? 2.440 2.902 22.151 1.00 86.31 416 ILE A CA 1
ATOM 3105 C C . ILE A 1 416 ? 3.848 3.374 22.471 1.00 86.31 416 ILE A C 1
ATOM 3107 O O . ILE A 1 416 ? 4.281 4.437 22.023 1.00 86.31 416 ILE A O 1
ATOM 3111 N N . THR A 1 417 ? 4.574 2.570 23.237 1.00 85.44 417 THR A N 1
ATOM 3112 C CA . THR A 1 417 ? 5.995 2.787 23.504 1.00 85.44 417 THR A CA 1
ATOM 3113 C C . THR A 1 417 ? 6.786 1.594 22.996 1.00 85.44 417 THR A C 1
ATOM 3115 O O . THR A 1 417 ? 6.477 0.457 23.350 1.00 85.44 417 THR A O 1
ATOM 3118 N N . THR A 1 418 ? 7.798 1.855 22.172 1.00 89.06 418 THR A N 1
ATOM 3119 C CA . THR A 1 418 ? 8.787 0.861 21.746 1.00 89.06 418 THR A CA 1
ATOM 3120 C C . THR A 1 418 ? 10.081 1.058 22.522 1.00 89.06 418 THR A C 1
ATOM 3122 O O . THR A 1 418 ? 10.437 2.175 22.915 1.00 89.06 418 THR A O 1
ATOM 3125 N N . TYR A 1 419 ? 10.794 -0.036 22.747 1.00 91.50 419 TYR A N 1
ATOM 3126 C CA . TYR A 1 419 ? 11.972 -0.092 23.598 1.00 91.50 419 TYR A CA 1
ATOM 3127 C C . TYR A 1 419 ? 13.122 -0.769 22.862 1.00 91.50 419 TYR A C 1
ATOM 3129 O O . TYR A 1 419 ? 12.918 -1.718 22.105 1.00 91.50 419 TYR A O 1
ATOM 3137 N N . ALA A 1 420 ? 14.336 -0.276 23.098 1.00 93.94 420 ALA A N 1
ATOM 3138 C CA . ALA A 1 420 ? 15.557 -0.815 22.502 1.00 93.94 420 ALA A CA 1
ATOM 3139 C C . ALA A 1 420 ? 16.082 -2.075 23.223 1.00 93.94 420 ALA A C 1
ATOM 3141 O O . ALA A 1 420 ? 17.110 -2.618 22.826 1.00 93.94 420 ALA A O 1
ATOM 3142 N N . ASP A 1 421 ? 15.408 -2.500 24.293 1.00 93.62 421 ASP A N 1
ATOM 3143 C CA . ASP A 1 421 ? 15.671 -3.715 25.061 1.00 93.62 421 ASP A CA 1
ATOM 3144 C C . ASP A 1 421 ? 14.416 -4.597 25.150 1.00 93.62 421 ASP A C 1
ATOM 3146 O O . ASP A 1 421 ? 13.309 -4.157 24.845 1.00 93.62 421 ASP A O 1
ATOM 3150 N N . ALA A 1 422 ? 14.585 -5.831 25.624 1.00 92.25 422 ALA A N 1
ATOM 3151 C CA . ALA A 1 422 ? 13.526 -6.831 25.748 1.00 92.25 422 ALA A CA 1
ATOM 3152 C C . ALA A 1 422 ? 12.587 -6.640 26.964 1.00 92.25 422 ALA A C 1
ATOM 3154 O O . ALA A 1 422 ? 11.524 -7.248 27.006 1.00 92.25 422 ALA A O 1
ATOM 3155 N N . ASN A 1 423 ? 12.950 -5.821 27.958 1.00 92.56 423 ASN A N 1
ATOM 3156 C CA . ASN A 1 423 ? 12.250 -5.736 29.251 1.00 92.56 423 ASN A CA 1
ATOM 3157 C C . ASN A 1 423 ? 11.488 -4.415 29.451 1.00 92.56 423 ASN A C 1
ATOM 3159 O O . ASN A 1 423 ? 11.043 -4.111 30.561 1.00 92.56 423 ASN A O 1
ATOM 3163 N N . CYS A 1 424 ? 11.326 -3.623 28.392 1.00 92.38 424 CYS A N 1
ATOM 3164 C CA . CYS A 1 424 ? 10.699 -2.309 28.423 1.00 92.38 424 CYS A CA 1
ATOM 3165 C C . CYS A 1 424 ? 11.359 -1.297 29.388 1.00 92.38 424 CYS A C 1
ATOM 3167 O O . CYS A 1 424 ? 10.661 -0.505 30.036 1.00 92.38 424 CYS A O 1
ATOM 3169 N N . GLU A 1 425 ? 12.694 -1.291 29.490 1.00 91.94 425 GLU A N 1
ATOM 3170 C CA . GLU A 1 425 ? 13.442 -0.382 30.380 1.00 91.94 425 GLU A CA 1
ATOM 3171 C C . GLU A 1 425 ? 14.032 0.843 29.651 1.00 91.94 425 GLU A C 1
ATOM 3173 O O . GLU A 1 425 ? 14.083 1.945 30.205 1.00 91.94 425 GLU A O 1
ATOM 3178 N N . LEU A 1 426 ? 14.443 0.680 28.394 1.00 91.19 426 LEU A N 1
ATOM 3179 C CA . LEU A 1 426 ? 15.111 1.665 27.542 1.00 91.19 426 LEU A CA 1
ATOM 3180 C C . LEU A 1 426 ? 14.167 2.134 26.431 1.00 91.19 426 LEU A C 1
ATOM 3182 O O . LEU A 1 426 ? 14.235 1.680 25.286 1.00 91.19 426 LEU A O 1
ATOM 3186 N N . ALA A 1 427 ? 13.268 3.059 26.778 1.00 86.62 427 ALA A N 1
ATOM 3187 C CA . ALA A 1 427 ? 12.308 3.622 25.831 1.00 86.62 427 ALA A CA 1
ATOM 3188 C C . ALA A 1 427 ? 13.028 4.263 24.633 1.00 86.62 427 ALA A C 1
ATOM 3190 O O . ALA A 1 427 ? 13.847 5.170 24.795 1.00 86.62 427 ALA A O 1
ATOM 3191 N N . GLN A 1 428 ? 12.701 3.790 23.433 1.00 82.00 428 GLN A N 1
ATOM 3192 C CA . GLN A 1 428 ? 13.248 4.281 22.172 1.00 82.00 428 GLN A CA 1
ATOM 3193 C C . GLN A 1 428 ? 12.323 5.330 21.551 1.00 82.00 428 GLN A C 1
ATOM 3195 O O . GLN A 1 428 ? 12.776 6.384 21.108 1.00 82.00 428 GLN A O 1
ATOM 3200 N N . SER A 1 429 ? 11.022 5.044 21.533 1.00 75.81 429 SER A N 1
ATOM 3201 C CA . SER A 1 429 ? 9.982 5.937 21.031 1.00 75.81 429 SER A CA 1
ATOM 3202 C C . SER A 1 429 ? 8.732 5.771 21.880 1.00 75.81 429 SER A C 1
ATOM 3204 O O . SER A 1 429 ? 8.385 4.658 22.265 1.00 75.81 429 SER A O 1
ATOM 3206 N N . SER A 1 430 ? 8.044 6.871 22.167 1.00 74.06 430 SER A N 1
ATOM 3207 C CA . SER A 1 430 ? 6.730 6.852 22.800 1.00 74.06 430 SER A CA 1
ATOM 3208 C C . SER A 1 430 ? 5.821 7.770 22.010 1.00 74.06 430 SER A C 1
ATOM 3210 O O . SER A 1 430 ? 6.160 8.931 21.770 1.00 74.06 430 SER A O 1
ATOM 3212 N N . THR A 1 431 ? 4.696 7.227 21.566 1.00 67.38 431 THR A N 1
ATOM 3213 C CA . THR A 1 431 ? 3.713 7.963 20.781 1.00 67.38 431 THR A CA 1
ATOM 3214 C C . THR A 1 431 ? 2.391 7.946 21.527 1.00 67.38 431 THR A C 1
ATOM 3216 O O . THR A 1 431 ? 1.862 6.879 21.834 1.00 67.38 431 THR A O 1
ATOM 3219 N N . ASP A 1 432 ? 1.898 9.141 21.843 1.00 63.44 432 ASP A N 1
ATOM 3220 C CA . ASP A 1 432 ? 0.617 9.372 22.505 1.00 63.44 432 ASP A CA 1
ATOM 3221 C C . ASP A 1 432 ? -0.427 9.777 21.458 1.00 63.44 432 ASP A C 1
ATOM 3223 O O . ASP A 1 432 ? -0.312 10.810 20.786 1.00 63.44 432 ASP A O 1
ATOM 3227 N N . PHE A 1 433 ? -1.445 8.939 21.313 1.00 62.59 433 PHE A N 1
ATOM 3228 C CA . PHE A 1 433 ? -2.560 9.108 20.395 1.00 62.59 433 PHE A CA 1
ATOM 3229 C C . PHE A 1 433 ? -3.727 9.748 21.136 1.00 62.59 433 PHE A C 1
ATOM 3231 O O . PHE A 1 433 ? -4.718 9.104 21.479 1.00 62.59 433 PHE A O 1
ATOM 3238 N N . THR A 1 434 ? -3.617 11.055 21.367 1.00 46.06 434 THR A N 1
ATOM 3239 C CA . THR A 1 434 ? -4.741 11.846 21.882 1.00 46.06 434 THR A CA 1
ATOM 3240 C C . THR A 1 434 ? -5.859 11.966 20.837 1.00 46.06 434 THR A C 1
ATOM 3242 O O . THR A 1 434 ? -5.623 11.824 19.631 1.00 46.06 434 THR A O 1
ATOM 3245 N N . LYS A 1 435 ? -7.074 12.304 21.301 1.00 38.19 435 LYS A N 1
ATOM 3246 C CA . LYS A 1 435 ? -8.359 12.509 20.579 1.00 38.19 435 LYS A CA 1
ATOM 3247 C C . LYS A 1 435 ? -8.336 13.332 19.267 1.00 38.19 435 LYS A C 1
ATOM 3249 O O . LYS A 1 435 ? -9.381 13.543 18.665 1.00 38.19 435 LYS A O 1
ATOM 3254 N N . ARG A 1 436 ? -7.181 13.857 18.840 1.00 34.28 436 ARG A N 1
ATOM 3255 C CA . ARG A 1 436 ? -6.955 14.644 17.611 1.00 34.28 436 ARG A CA 1
ATOM 3256 C C . ARG A 1 436 ? -6.009 13.987 16.596 1.00 34.28 436 ARG A C 1
ATOM 3258 O O . ARG A 1 436 ? -5.706 14.612 15.582 1.00 34.28 436 ARG A O 1
ATOM 3265 N N . SER A 1 437 ? -5.533 12.767 16.837 1.00 39.94 437 SER A N 1
ATOM 3266 C CA . SER A 1 437 ? -4.601 12.060 15.938 1.00 39.94 437 SER A CA 1
ATOM 3267 C C . SER A 1 437 ? -5.258 11.448 14.685 1.00 39.94 437 SER A C 1
ATOM 3269 O O . SER A 1 437 ? -4.653 10.623 14.012 1.00 39.94 437 SER A O 1
ATOM 3271 N N . GLU A 1 438 ? -6.457 11.916 14.313 1.00 41.12 438 GLU A N 1
ATOM 3272 C CA . GLU A 1 438 ? -7.094 11.648 13.010 1.00 41.12 438 GLU A CA 1
ATOM 3273 C C . GLU A 1 438 ? -6.391 12.351 11.831 1.00 41.12 438 GLU A C 1
ATOM 3275 O O . GLU A 1 438 ? -6.728 12.123 10.672 1.00 41.12 438 GLU A O 1
ATOM 3280 N N . MET A 1 439 ? -5.411 13.219 12.092 1.00 44.94 439 MET A N 1
ATOM 3281 C CA . MET A 1 439 ? -4.619 13.834 11.033 1.00 44.94 439 MET A CA 1
ATOM 3282 C C . MET A 1 439 ? -3.472 12.909 10.665 1.00 44.94 439 MET A C 1
ATOM 3284 O O . MET A 1 439 ? -2.645 12.612 11.523 1.00 44.94 439 MET A O 1
ATOM 3288 N N . CYS A 1 440 ? -3.387 12.537 9.387 1.00 51.22 440 CYS A N 1
ATOM 3289 C CA . CYS A 1 440 ? -2.141 12.111 8.762 1.00 51.22 440 CYS A CA 1
ATOM 3290 C C . CYS A 1 440 ? -0.995 12.935 9.310 1.00 51.22 440 CYS A C 1
ATOM 3292 O O . CYS A 1 440 ? -0.910 14.133 9.036 1.00 51.22 440 CYS A O 1
ATOM 3294 N N . LEU A 1 441 ? -0.166 12.318 10.144 1.00 46.41 441 LEU A N 1
ATOM 3295 C CA . LEU A 1 441 ? 0.983 13.000 10.700 1.00 46.41 441 LEU A CA 1
ATOM 3296 C C . LEU A 1 441 ? 2.089 12.884 9.649 1.00 46.41 441 LEU A C 1
ATOM 3298 O O . LEU A 1 441 ? 2.614 11.782 9.483 1.00 46.41 441 LEU A O 1
ATOM 3302 N N . PRO A 1 442 ? 2.457 13.961 8.925 1.00 45.69 442 PRO A N 1
ATOM 3303 C CA . PRO A 1 442 ? 3.669 13.935 8.122 1.00 45.69 442 PRO A CA 1
ATOM 3304 C C . PRO A 1 442 ? 4.838 13.768 9.092 1.00 45.69 442 PRO A C 1
ATOM 3306 O O . PRO A 1 442 ? 5.084 14.639 9.936 1.00 45.69 442 PRO A O 1
ATOM 3309 N N . GLN A 1 443 ? 5.538 12.635 9.049 1.00 46.69 443 GLN A N 1
ATOM 3310 C CA . GLN A 1 443 ? 6.630 12.420 9.987 1.00 46.69 443 GLN A CA 1
ATOM 3311 C C . GLN A 1 443 ? 7.798 13.367 9.644 1.00 46.69 443 GLN A C 1
ATOM 3313 O O . GLN A 1 443 ? 8.324 13.351 8.538 1.00 46.69 443 GLN A O 1
ATOM 3318 N N . ARG A 1 444 ? 8.269 14.163 10.619 1.00 36.47 444 ARG A N 1
ATOM 3319 C CA . ARG A 1 444 ? 9.590 14.839 10.573 1.00 36.47 444 ARG A CA 1
ATOM 3320 C C . ARG A 1 444 ? 10.764 13.883 10.877 1.00 36.47 444 ARG A C 1
ATOM 3322 O O . ARG A 1 444 ? 11.886 14.341 11.059 1.00 36.47 444 ARG A O 1
ATOM 3329 N N . HIS A 1 445 ? 10.495 12.580 10.985 1.00 39.00 445 HIS A N 1
ATOM 3330 C CA . HIS A 1 445 ? 11.413 11.558 11.499 1.00 39.00 445 HIS A CA 1
ATOM 3331 C C . HIS A 1 445 ? 11.299 10.218 10.744 1.00 39.00 445 HIS A C 1
ATOM 3333 O O . HIS A 1 445 ? 11.396 9.163 11.366 1.00 39.00 445 HIS A O 1
ATOM 3339 N N . CYS A 1 446 ? 11.085 10.233 9.424 1.00 43.69 446 CYS A N 1
ATOM 3340 C CA . CYS A 1 446 ? 11.455 9.063 8.618 1.00 43.69 446 CYS A CA 1
ATOM 3341 C C . CYS A 1 446 ? 13.004 9.010 8.589 1.00 43.69 446 CYS A C 1
ATOM 3343 O O . CYS A 1 446 ? 13.649 10.063 8.595 1.00 43.69 446 CYS A O 1
ATOM 3345 N N . ALA A 1 447 ? 13.607 7.818 8.639 1.00 35.56 447 ALA A N 1
ATOM 3346 C CA . ALA A 1 447 ? 15.065 7.661 8.634 1.00 35.56 447 ALA A CA 1
ATOM 3347 C C . ALA A 1 447 ? 15.696 8.372 7.419 1.00 35.56 447 ALA A C 1
ATOM 3349 O O . ALA A 1 447 ? 15.165 8.290 6.311 1.00 35.56 447 ALA A O 1
ATOM 3350 N N . ASP A 1 448 ? 16.805 9.083 7.651 1.00 35.22 448 ASP A N 1
ATOM 3351 C CA . ASP A 1 448 ? 17.538 9.857 6.643 1.00 35.22 448 ASP A CA 1
ATOM 3352 C C . ASP A 1 448 ? 17.751 9.051 5.349 1.00 35.22 448 ASP A C 1
ATOM 3354 O O . ASP A 1 448 ? 18.452 8.039 5.348 1.00 35.22 448 ASP A O 1
ATOM 3358 N N . GLY A 1 449 ? 17.178 9.531 4.240 1.00 36.19 449 GLY A N 1
ATOM 3359 C CA . GLY A 1 449 ? 17.558 9.113 2.885 1.00 36.19 449 GLY A CA 1
ATOM 3360 C C . GLY A 1 449 ? 16.420 8.734 1.938 1.00 36.19 449 GLY A C 1
ATOM 3361 O O . GLY A 1 449 ? 16.645 8.735 0.731 1.00 36.19 449 GLY A O 1
ATOM 3362 N N . SER A 1 450 ? 15.211 8.463 2.433 1.00 37.91 450 SER A N 1
ATOM 3363 C CA . SER A 1 450 ? 14.063 8.191 1.561 1.00 37.91 450 SER A CA 1
ATOM 3364 C C . SER A 1 450 ? 13.316 9.484 1.234 1.00 37.91 450 SER A C 1
ATOM 3366 O O . SER A 1 450 ? 12.892 10.217 2.125 1.00 37.91 450 SER A O 1
ATOM 3368 N N . ILE A 1 451 ? 13.158 9.774 -0.056 1.00 39.44 451 ILE A N 1
ATOM 3369 C CA . ILE A 1 451 ? 12.415 10.931 -0.587 1.00 39.44 451 ILE A CA 1
ATOM 3370 C C . ILE A 1 451 ? 10.896 10.782 -0.325 1.00 39.44 451 ILE A C 1
ATOM 3372 O O . ILE A 1 451 ? 10.123 11.713 -0.554 1.00 39.44 451 ILE A O 1
ATOM 3376 N N . HIS A 1 452 ? 10.465 9.618 0.175 1.00 46.03 452 HIS A N 1
ATOM 3377 C CA . HIS A 1 452 ? 9.070 9.243 0.367 1.00 46.03 452 HIS A CA 1
ATOM 3378 C C . HIS A 1 452 ? 8.573 9.678 1.753 1.00 46.03 452 HIS A C 1
ATOM 3380 O O . HIS A 1 452 ? 9.004 9.182 2.797 1.00 46.03 452 HIS A O 1
ATOM 3386 N N . GLY A 1 453 ? 7.667 10.659 1.763 1.00 46.03 453 GLY A N 1
ATOM 3387 C CA . GLY A 1 453 ? 7.033 11.170 2.973 1.00 46.03 453 GLY A CA 1
ATOM 3388 C C . GLY A 1 453 ? 6.110 10.124 3.592 1.00 46.03 453 GLY A C 1
ATOM 3389 O O . GLY A 1 453 ? 4.986 9.951 3.133 1.00 46.03 453 GLY A O 1
ATOM 3390 N N . CYS A 1 454 ? 6.576 9.462 4.647 1.00 53.72 454 CYS A N 1
ATOM 3391 C CA . CYS A 1 454 ? 5.794 8.493 5.396 1.00 53.72 454 CYS A CA 1
ATOM 3392 C C . CYS A 1 454 ? 4.739 9.221 6.260 1.00 53.72 454 CYS A C 1
ATOM 3394 O O . CYS A 1 454 ? 5.077 10.009 7.152 1.00 53.72 454 CYS A O 1
ATOM 3396 N N . ALA A 1 455 ? 3.449 9.012 5.969 1.00 62.25 455 ALA A N 1
ATOM 3397 C CA . ALA A 1 455 ? 2.361 9.422 6.859 1.00 62.25 455 ALA A CA 1
ATOM 3398 C C . ALA A 1 455 ? 1.866 8.225 7.663 1.00 62.25 455 ALA A C 1
ATOM 3400 O O . ALA A 1 455 ? 1.859 7.096 7.172 1.00 62.25 455 ALA A O 1
ATOM 3401 N N . LYS A 1 456 ? 1.439 8.487 8.900 1.00 66.50 456 LYS A N 1
ATOM 3402 C CA . LYS A 1 456 ? 0.833 7.471 9.761 1.00 66.50 456 LYS A CA 1
ATOM 3403 C C . LYS A 1 456 ? -0.588 7.848 10.157 1.00 66.50 456 LYS A C 1
ATOM 3405 O O . LYS A 1 456 ? -0.866 9.031 10.386 1.00 66.50 456 LYS A O 1
ATOM 3410 N N . ARG A 1 457 ? -1.451 6.839 10.264 1.00 71.69 457 ARG A N 1
ATOM 3411 C CA . ARG A 1 457 ? -2.808 6.921 10.820 1.00 71.69 457 ARG A CA 1
ATOM 3412 C C . ARG A 1 457 ? -2.973 5.858 11.898 1.00 71.69 457 ARG A C 1
ATOM 3414 O O . ARG A 1 457 ? -2.292 4.837 11.888 1.00 71.69 457 ARG A O 1
ATOM 3421 N N . PHE A 1 458 ? -3.845 6.137 12.856 1.00 71.62 458 PHE A N 1
ATOM 3422 C CA . PHE A 1 458 ? -4.021 5.306 14.036 1.00 71.62 458 PHE A CA 1
ATOM 3423 C C . PHE A 1 458 ? -5.502 5.047 14.270 1.00 71.62 458 PHE A C 1
ATOM 3425 O O . PHE A 1 458 ? -6.331 5.938 14.074 1.00 71.62 458 PHE A O 1
ATOM 3432 N N . SER A 1 459 ? -5.835 3.841 14.716 1.00 71.50 459 SER A N 1
ATOM 3433 C CA . SER A 1 459 ? -7.186 3.502 15.163 1.00 71.50 459 SER A CA 1
ATOM 3434 C C . SER A 1 459 ? -7.149 2.501 16.312 1.00 71.50 459 SER A C 1
ATOM 3436 O O . SER A 1 459 ? -6.161 1.795 16.506 1.00 71.50 459 SER A O 1
ATOM 3438 N N . VAL A 1 460 ? -8.214 2.464 17.110 1.00 72.00 460 VAL A N 1
ATOM 3439 C CA . VAL A 1 460 ? -8.341 1.557 18.253 1.00 72.00 460 VAL A CA 1
ATOM 3440 C C . VAL A 1 460 ? -9.521 0.614 18.033 1.00 72.00 460 VAL A C 1
ATOM 3442 O O . VAL A 1 460 ? -10.631 1.063 17.743 1.00 72.00 460 VAL A O 1
ATOM 3445 N N . GLY A 1 461 ? -9.286 -0.685 18.215 1.00 72.00 461 GLY A N 1
ATOM 3446 C CA . GLY A 1 461 ? -10.291 -1.741 18.123 1.00 72.00 461 GLY A CA 1
ATOM 3447 C C . GLY A 1 461 ? -10.376 -2.589 19.394 1.00 72.00 461 GLY A C 1
ATOM 3448 O O . GLY A 1 461 ? -9.658 -2.358 20.366 1.00 72.00 461 GLY A O 1
ATOM 3449 N N . GLY A 1 462 ? -11.323 -3.533 19.411 1.00 67.81 462 GLY A N 1
ATOM 3450 C CA . GLY A 1 462 ? -11.515 -4.483 20.518 1.00 67.81 462 GLY A CA 1
ATOM 3451 C C . GLY A 1 462 ? -11.874 -3.848 21.871 1.00 67.81 462 GLY A C 1
ATOM 3452 O O . GLY A 1 462 ? -11.769 -4.474 22.925 1.00 67.81 462 GLY A O 1
ATOM 3453 N N . LEU A 1 463 ? -12.309 -2.587 21.863 1.00 64.56 463 LEU A N 1
ATOM 3454 C CA . LEU A 1 463 ? -12.930 -1.973 23.026 1.00 64.56 463 LEU A CA 1
ATOM 3455 C C . LEU A 1 463 ? -14.257 -2.677 23.259 1.00 64.56 463 LEU A C 1
ATOM 3457 O O . LEU A 1 463 ? -15.101 -2.667 22.361 1.00 64.56 463 LEU A O 1
ATOM 3461 N N . LYS A 1 464 ? -14.429 -3.252 24.458 1.00 53.97 464 LYS A N 1
ATOM 3462 C CA . LYS A 1 464 ? -15.682 -3.882 24.886 1.00 53.97 464 LYS A CA 1
ATOM 3463 C C . LYS A 1 464 ? -16.861 -3.099 24.332 1.00 53.97 464 LYS A C 1
ATOM 3465 O O . LYS A 1 464 ? -17.088 -1.950 24.723 1.00 53.97 464 LYS A O 1
ATOM 3470 N N . ARG A 1 465 ? -17.629 -3.740 23.446 1.00 45.88 465 ARG A N 1
ATOM 3471 C CA . ARG A 1 465 ? -18.981 -3.271 23.152 1.00 45.88 465 ARG A CA 1
ATOM 3472 C C . ARG A 1 465 ? -19.675 -3.181 24.499 1.00 45.88 465 ARG A C 1
ATOM 3474 O O . ARG A 1 465 ? -19.629 -4.131 25.281 1.00 45.88 465 ARG A O 1
ATOM 3481 N N . SER A 1 466 ? -20.295 -2.052 24.794 1.00 39.38 466 SER A N 1
ATOM 3482 C CA . SER A 1 466 ? -20.995 -1.855 26.060 1.00 39.38 466 SER A CA 1
ATOM 3483 C C . SER A 1 466 ? -22.279 -2.702 26.164 1.00 39.38 466 SER A C 1
ATOM 3485 O O . SER A 1 466 ? -23.308 -2.159 26.506 1.00 39.38 466 SER A O 1
ATOM 3487 N N . ALA A 1 467 ? -22.259 -4.007 25.868 1.00 37.03 467 ALA A N 1
ATOM 3488 C CA . ALA A 1 467 ? -23.109 -5.058 26.441 1.00 37.03 467 ALA A CA 1
ATOM 3489 C C . ALA A 1 467 ? -22.683 -6.435 25.862 1.00 37.03 467 ALA A C 1
ATOM 3491 O O . ALA A 1 467 ? -22.630 -6.582 24.640 1.00 37.03 467 ALA A O 1
ATOM 3492 N N . PRO A 1 468 ? -22.442 -7.469 26.694 1.00 35.34 468 PRO A N 1
ATOM 3493 C CA . PRO A 1 468 ? -21.916 -8.788 26.296 1.00 35.34 468 PRO A CA 1
ATOM 3494 C C . PRO A 1 468 ? -22.843 -9.669 25.427 1.00 35.34 468 PRO A C 1
ATOM 3496 O O . PRO A 1 468 ? -22.575 -10.853 25.250 1.00 35.34 468 PRO A O 1
ATOM 3499 N N . SER A 1 469 ? -23.932 -9.134 24.876 1.00 47.38 469 SER A N 1
ATOM 3500 C CA . SER A 1 469 ? -24.927 -9.898 24.105 1.00 47.38 469 SER A CA 1
ATOM 3501 C C . SER A 1 469 ? -25.396 -9.214 22.819 1.00 47.38 469 SER A C 1
ATOM 3503 O O . SER A 1 469 ? -26.248 -9.764 22.126 1.00 47.38 469 SER A O 1
ATOM 3505 N N . GLY A 1 470 ? -24.900 -8.011 22.498 1.00 60.53 470 GLY A N 1
ATOM 3506 C CA . GLY A 1 470 ? -25.484 -7.194 21.425 1.00 60.53 470 GLY A CA 1
ATOM 3507 C C . GLY A 1 470 ? -26.936 -6.769 21.696 1.00 60.53 470 GLY A C 1
ATOM 3508 O O . GLY A 1 470 ? -27.569 -6.197 20.815 1.00 60.53 470 GLY A O 1
ATOM 3509 N N . LEU A 1 471 ? -27.464 -7.036 22.899 1.00 69.88 471 LEU A N 1
ATOM 3510 C CA . LEU A 1 471 ? -28.793 -6.606 23.316 1.00 69.88 471 LEU A CA 1
ATOM 3511 C C . LEU A 1 471 ? -28.795 -5.096 23.552 1.00 69.88 471 LEU A C 1
ATOM 3513 O O . LEU A 1 471 ? -27.927 -4.540 24.234 1.00 69.88 471 LEU A O 1
ATOM 3517 N N . MET A 1 472 ? -29.797 -4.443 22.983 1.00 74.75 472 MET A N 1
ATOM 3518 C CA . MET A 1 472 ? -30.082 -3.031 23.163 1.00 74.75 472 MET A CA 1
ATOM 3519 C C . MET A 1 472 ? -31.501 -2.871 23.692 1.00 74.75 472 MET A C 1
ATOM 3521 O O . MET A 1 472 ? -32.412 -3.606 23.299 1.00 74.75 472 MET A O 1
ATOM 3525 N N . THR A 1 473 ? -31.698 -1.850 24.516 1.00 76.12 473 THR A N 1
ATOM 3526 C CA . THR A 1 473 ? -33.030 -1.329 24.802 1.00 76.12 473 THR A CA 1
ATOM 3527 C C . THR A 1 473 ? -33.369 -0.304 23.729 1.00 76.12 473 THR A C 1
ATOM 3529 O O . THR A 1 473 ? -32.647 0.674 23.532 1.00 76.12 473 THR A O 1
ATOM 3532 N N . ALA A 1 474 ? -34.466 -0.543 23.019 1.00 81.88 474 ALA A N 1
ATOM 3533 C CA . ALA A 1 474 ? -35.022 0.350 22.018 1.00 81.88 474 ALA A CA 1
ATOM 3534 C C . ALA A 1 474 ? -36.277 1.035 22.548 1.00 81.88 474 ALA A C 1
ATOM 3536 O O . ALA A 1 474 ? -37.133 0.387 23.147 1.00 81.88 474 ALA A O 1
ATOM 3537 N N . ILE A 1 475 ? -36.414 2.330 22.289 1.00 80.19 475 ILE A N 1
ATOM 3538 C CA . ILE A 1 475 ? -37.560 3.154 22.664 1.00 80.19 475 ILE A CA 1
ATOM 3539 C C . ILE A 1 475 ? -38.037 3.877 21.408 1.00 80.19 475 ILE A C 1
ATOM 3541 O O . ILE A 1 475 ? -37.320 4.713 20.861 1.00 80.19 475 ILE A O 1
ATOM 3545 N N . ALA A 1 476 ? -39.247 3.561 20.954 1.00 82.38 476 ALA A N 1
ATOM 3546 C CA . ALA A 1 476 ? -39.928 4.289 19.886 1.00 82.38 476 ALA A CA 1
ATOM 3547 C C . ALA A 1 476 ? -40.870 5.329 20.499 1.00 82.38 476 ALA A C 1
ATOM 3549 O O . ALA A 1 476 ? -41.653 4.987 21.386 1.00 82.38 476 ALA A O 1
ATOM 3550 N N . ILE A 1 477 ? -40.787 6.572 20.027 1.00 79.69 477 ILE A N 1
ATOM 3551 C CA . ILE A 1 477 ? -41.547 7.725 20.523 1.00 79.69 477 ILE A CA 1
ATOM 3552 C C . ILE A 1 477 ? -42.542 8.169 19.458 1.00 79.69 477 ILE A C 1
ATOM 3554 O O . ILE A 1 477 ? -42.187 8.299 18.288 1.00 79.69 477 ILE A O 1
ATOM 3558 N N . TYR A 1 478 ? -43.774 8.437 19.870 1.00 83.75 478 TYR A N 1
ATOM 3559 C CA . TYR A 1 478 ? -44.915 8.757 19.023 1.00 83.75 478 TYR A CA 1
ATOM 3560 C C . TYR A 1 478 ? -45.606 10.028 19.516 1.00 83.75 478 TYR A C 1
ATOM 3562 O O . TYR A 1 478 ? -45.649 10.293 20.717 1.00 83.75 478 TYR A O 1
ATOM 3570 N N . GLU A 1 479 ? -46.198 10.787 18.594 1.00 82.25 479 GLU A N 1
ATOM 3571 C CA . GLU A 1 479 ? -46.913 12.024 18.924 1.00 82.25 479 GLU A CA 1
ATOM 3572 C C . GLU A 1 479 ? -48.240 11.742 19.646 1.00 82.25 479 GLU A C 1
ATOM 3574 O O . GLU A 1 479 ? -48.524 12.347 20.674 1.00 82.25 479 GLU A O 1
ATOM 3579 N N . ARG A 1 480 ? -49.067 10.823 19.122 1.00 82.62 480 ARG A N 1
ATOM 3580 C CA . ARG A 1 480 ? -50.450 10.638 19.613 1.00 82.62 480 ARG A CA 1
ATOM 3581 C C . ARG A 1 480 ? -50.832 9.213 19.954 1.00 82.62 480 ARG A C 1
ATOM 3583 O O . ARG A 1 480 ? -51.699 9.008 20.796 1.00 82.62 480 ARG A O 1
ATOM 3590 N N . SER A 1 481 ? -50.263 8.232 19.265 1.00 83.94 481 SER A N 1
ATOM 3591 C CA . SER A 1 481 ? -50.492 6.823 19.570 1.00 83.94 481 SER A CA 1
ATOM 3592 C C . SER A 1 481 ? -49.383 5.957 18.990 1.00 83.94 481 SER A C 1
ATOM 3594 O O . SER A 1 481 ? -48.786 6.297 17.971 1.00 83.94 481 SER A O 1
ATOM 3596 N N . CYS A 1 482 ? -49.150 4.796 19.598 1.00 81.88 482 CYS A N 1
ATOM 3597 C CA . CYS A 1 482 ? -48.158 3.835 19.115 1.00 81.88 482 CYS A CA 1
ATOM 3598 C C . CYS A 1 482 ? -48.600 3.069 17.853 1.00 81.88 482 CYS A C 1
ATOM 3600 O O . CYS A 1 482 ? -47.866 2.204 17.376 1.00 81.88 482 CYS A O 1
ATOM 3602 N N . GLU A 1 483 ? -49.794 3.357 17.321 1.00 82.94 483 GLU A N 1
ATOM 3603 C CA . GLU A 1 483 ? -50.261 2.845 16.026 1.00 82.94 483 GLU A CA 1
ATOM 3604 C C . GLU A 1 483 ? -49.749 3.691 14.848 1.00 82.94 483 GLU A C 1
ATOM 3606 O O . GLU A 1 483 ? -49.721 3.217 13.707 1.00 82.94 483 GLU A O 1
ATOM 3611 N N . GLU A 1 484 ? -49.333 4.931 15.119 1.00 87.50 484 GLU A N 1
ATOM 3612 C CA . GLU A 1 484 ? -48.764 5.845 14.130 1.00 87.50 484 GLU A CA 1
ATOM 3613 C C . GLU A 1 484 ? -47.292 5.513 13.831 1.00 87.50 484 GLU A C 1
ATOM 3615 O O . GLU A 1 484 ? -46.664 4.676 14.475 1.00 87.50 484 GLU A O 1
ATOM 3620 N N . ILE A 1 485 ? -46.717 6.177 12.828 1.00 89.81 485 ILE A N 1
ATOM 3621 C CA . ILE A 1 485 ? -45.269 6.127 12.584 1.00 89.81 485 ILE A CA 1
ATOM 3622 C C . ILE A 1 485 ? -44.578 6.892 13.731 1.00 89.81 485 ILE A C 1
ATOM 3624 O O . ILE A 1 485 ? -45.045 7.976 14.089 1.00 89.81 485 ILE A O 1
ATOM 3628 N N . PRO A 1 486 ? -43.473 6.405 14.310 1.00 90.31 486 PRO A N 1
ATOM 3629 C CA . PRO A 1 486 ? -42.777 7.143 15.359 1.00 90.31 486 PRO A CA 1
ATOM 3630 C C . PRO A 1 486 ? -42.174 8.465 14.849 1.00 90.31 486 PRO A C 1
ATOM 3632 O O . PRO A 1 486 ? -41.905 8.641 13.658 1.00 90.31 486 PRO A O 1
ATOM 3635 N N . LEU A 1 487 ? -41.964 9.401 15.773 1.00 86.81 487 LEU A N 1
ATOM 3636 C CA . LEU A 1 487 ? -41.162 10.608 15.571 1.00 86.81 487 LEU A CA 1
ATOM 3637 C C . LEU A 1 487 ? -39.671 10.271 15.650 1.00 86.81 487 LEU A C 1
ATOM 3639 O O . LEU A 1 487 ? -38.887 10.689 14.797 1.00 86.81 487 LEU A O 1
ATOM 3643 N N . GLN A 1 488 ? -39.291 9.486 16.662 1.00 89.00 488 GLN A N 1
ATOM 3644 C CA . GLN A 1 488 ? -37.920 9.036 16.877 1.00 89.00 488 GLN A CA 1
ATOM 3645 C C . GLN A 1 488 ? -37.873 7.600 17.404 1.00 89.00 488 GLN A C 1
ATOM 3647 O O . GLN A 1 488 ? -38.798 7.141 18.075 1.00 89.00 488 GLN A O 1
ATOM 3652 N N . VAL A 1 489 ? -36.767 6.906 17.142 1.00 86.94 489 VAL A N 1
ATOM 3653 C CA . VAL A 1 489 ? -36.433 5.625 17.780 1.00 86.94 489 VAL A CA 1
ATOM 3654 C C . VAL A 1 489 ? -35.030 5.733 18.354 1.00 86.94 489 VAL A C 1
ATOM 3656 O O . VAL A 1 489 ? -34.100 5.975 17.601 1.00 86.94 489 VAL A O 1
ATOM 3659 N N . LEU A 1 490 ? -34.857 5.546 19.660 1.00 81.50 490 LEU A N 1
ATOM 3660 C CA . LEU A 1 490 ? -33.543 5.477 20.302 1.00 81.50 490 LEU A CA 1
ATOM 3661 C C . LEU A 1 490 ? -33.252 4.035 20.694 1.00 81.50 490 LEU A C 1
ATOM 3663 O O . LEU A 1 490 ? -34.052 3.419 21.387 1.00 81.50 490 LEU A O 1
ATOM 3667 N N . ALA A 1 491 ? -32.096 3.526 20.299 1.00 83.56 491 ALA A N 1
ATOM 3668 C CA . ALA A 1 491 ? -31.554 2.261 20.756 1.00 83.56 491 ALA A CA 1
ATOM 3669 C C . ALA A 1 491 ? -30.230 2.510 21.473 1.00 83.56 491 ALA A C 1
ATOM 3671 O O . ALA A 1 491 ? -29.374 3.231 20.964 1.00 83.56 491 ALA A O 1
ATOM 3672 N N . PHE A 1 492 ? -30.040 1.916 22.643 1.00 72.50 492 PHE A N 1
ATOM 3673 C CA . PHE A 1 492 ? -28.769 1.974 23.357 1.00 72.50 492 PHE A CA 1
ATOM 3674 C C . PHE A 1 492 ? -28.417 0.599 23.927 1.00 72.50 492 PHE A C 1
ATOM 3676 O O . PHE A 1 492 ? -29.322 -0.146 24.314 1.00 72.50 492 PHE A O 1
ATOM 3683 N N . PRO A 1 493 ? -27.123 0.241 23.972 1.00 73.00 493 PRO A N 1
ATOM 3684 C CA . PRO A 1 493 ? -26.675 -1.010 24.562 1.00 73.00 493 PRO A CA 1
ATOM 3685 C C . PRO A 1 493 ? -27.177 -1.165 26.002 1.00 73.00 493 PRO A C 1
ATOM 3687 O O . PRO A 1 493 ? -26.999 -0.271 26.831 1.00 73.00 493 PRO A O 1
ATOM 3690 N N . ASP A 1 494 ? -27.806 -2.302 26.293 1.00 68.50 494 ASP A N 1
ATOM 3691 C CA . ASP A 1 494 ? -28.355 -2.615 27.611 1.00 68.50 494 ASP A CA 1
ATOM 3692 C C . ASP A 1 494 ? -28.207 -4.113 27.886 1.00 68.50 494 ASP A C 1
ATOM 3694 O O . ASP A 1 494 ? -28.929 -4.959 27.356 1.00 68.50 494 ASP A O 1
ATOM 3698 N N . SER A 1 495 ? -27.246 -4.449 28.746 1.00 63.56 495 SER A N 1
ATOM 3699 C CA . SER A 1 495 ? -26.953 -5.832 29.125 1.00 63.56 495 SER A CA 1
ATOM 3700 C C . SER A 1 495 ? -28.014 -6.459 30.031 1.00 63.56 495 SER A C 1
ATOM 3702 O O . SER A 1 495 ? -27.991 -7.673 30.233 1.00 63.56 495 SER A O 1
ATOM 3704 N N . THR A 1 496 ? -28.927 -5.652 30.576 1.00 63.94 496 THR A N 1
ATOM 3705 C CA . THR A 1 496 ? -30.032 -6.101 31.431 1.00 63.94 496 THR A CA 1
ATOM 3706 C C . THR A 1 496 ? -31.320 -6.350 30.649 1.00 63.94 496 THR A C 1
ATOM 3708 O O . THR A 1 496 ? -32.310 -6.796 31.228 1.00 63.94 496 THR A O 1
ATOM 3711 N N . CYS A 1 497 ? -31.305 -6.120 29.332 1.00 68.12 497 CYS A N 1
ATOM 3712 C CA . CYS A 1 497 ? -32.449 -6.377 28.470 1.00 68.12 497 CYS A CA 1
ATOM 3713 C C . CYS A 1 497 ? -32.714 -7.886 28.364 1.00 68.12 497 CYS A C 1
ATOM 3715 O O . CYS A 1 497 ? -31.946 -8.627 27.751 1.00 68.12 497 CYS A O 1
ATOM 3717 N N . GLU A 1 498 ? -33.808 -8.372 28.946 1.00 60.59 498 GLU A N 1
ATOM 3718 C CA . GLU A 1 498 ? -34.207 -9.772 28.813 1.00 60.59 498 GLU A CA 1
ATOM 3719 C C . GLU A 1 498 ? -35.055 -9.962 27.549 1.00 60.59 498 GLU A C 1
ATOM 3721 O O . GLU A 1 498 ? -36.190 -9.497 27.474 1.00 60.59 498 GLU A O 1
ATOM 3726 N N . ALA A 1 499 ? -34.548 -10.715 26.566 1.00 48.66 499 ALA A N 1
ATOM 3727 C CA . ALA A 1 499 ? -35.299 -11.087 25.356 1.00 48.66 499 ALA A CA 1
ATOM 3728 C C . ALA A 1 499 ? -36.612 -11.849 25.661 1.00 48.66 499 ALA A C 1
ATOM 3730 O O . ALA A 1 499 ? -37.519 -11.897 24.833 1.00 48.66 499 ALA A O 1
ATOM 3731 N N . THR A 1 500 ? -36.735 -12.425 26.864 1.00 42.66 500 THR A N 1
ATOM 3732 C CA . THR A 1 500 ? -37.954 -13.057 27.395 1.00 42.66 500 THR A CA 1
ATOM 3733 C C . THR A 1 500 ? -38.999 -12.079 27.929 1.00 42.66 500 THR A C 1
ATOM 3735 O O . THR A 1 500 ? -40.140 -12.494 28.127 1.00 42.66 500 THR A O 1
ATOM 3738 N N . ALA A 1 501 ? -38.691 -10.785 28.053 1.00 41.91 501 ALA A N 1
ATOM 3739 C CA . ALA A 1 501 ? -39.702 -9.730 28.089 1.00 41.91 501 ALA A CA 1
ATOM 3740 C C . ALA A 1 501 ? -40.222 -9.472 26.660 1.00 41.91 501 ALA A C 1
ATOM 3742 O O . ALA A 1 501 ? -40.169 -8.360 26.133 1.00 41.91 501 ALA A O 1
ATOM 3743 N N . MET A 1 502 ? -40.718 -10.529 26.006 1.00 38.34 502 MET A N 1
ATOM 3744 C CA . MET A 1 502 ? -41.573 -10.404 24.830 1.00 38.34 502 MET A CA 1
ATOM 3745 C C . MET A 1 502 ? -42.848 -9.685 25.276 1.00 38.34 502 MET A C 1
ATOM 3747 O O . MET A 1 502 ? -43.791 -10.305 25.762 1.00 38.34 502 MET A O 1
ATOM 3751 N N . GLY A 1 503 ? -42.822 -8.359 25.155 1.00 40.69 503 GLY A N 1
ATOM 3752 C CA . GLY A 1 503 ? -43.940 -7.471 25.424 1.00 40.69 503 GLY A CA 1
ATOM 3753 C C . GLY A 1 503 ? -43.852 -6.730 26.758 1.00 40.69 503 GLY A C 1
ATOM 3754 O O . GLY A 1 503 ? -44.571 -7.058 27.696 1.00 40.69 503 GLY A O 1
ATOM 3755 N N . ILE A 1 504 ? -43.163 -5.585 26.778 1.00 47.28 504 ILE A N 1
ATOM 3756 C CA . ILE A 1 504 ? -43.865 -4.384 27.263 1.00 47.28 504 ILE A CA 1
ATOM 3757 C C . ILE A 1 504 ? -44.752 -3.935 26.092 1.00 47.28 504 ILE A C 1
ATOM 3759 O O . ILE A 1 504 ? -44.515 -2.929 25.432 1.00 47.28 504 ILE A O 1
ATOM 3763 N N . ASP A 1 505 ? -45.728 -4.783 25.760 1.00 50.25 505 ASP A N 1
ATOM 3764 C CA . ASP A 1 505 ? -46.720 -4.549 24.719 1.00 50.25 505 ASP A CA 1
ATOM 3765 C C . ASP A 1 505 ? -47.784 -3.658 25.360 1.00 50.25 505 ASP A C 1
ATOM 3767 O O . ASP A 1 505 ? -48.832 -4.086 25.842 1.00 50.25 505 ASP A O 1
ATOM 3771 N N . GLY A 1 506 ? -47.401 -2.402 25.533 1.00 58.75 506 GLY A N 1
ATOM 3772 C CA . GLY A 1 506 ? -48.195 -1.380 26.176 1.00 58.75 506 GLY A CA 1
ATOM 3773 C C . GLY A 1 506 ? -47.738 -0.054 25.618 1.00 58.75 506 GLY A C 1
ATOM 3774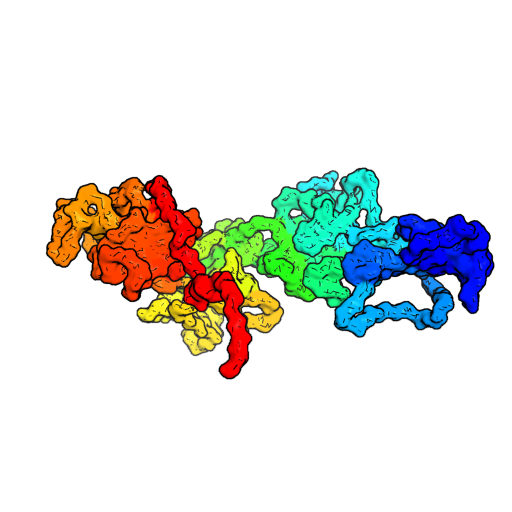 O O . GLY A 1 506 ? -46.618 0.378 25.877 1.00 58.75 506 GLY A O 1
ATOM 3775 N N . CYS A 1 507 ? -48.591 0.570 24.815 1.00 70.69 507 CYS A N 1
ATOM 3776 C CA . CYS A 1 507 ? -48.393 1.960 24.457 1.00 70.69 507 CYS A CA 1
ATOM 3777 C C . CYS A 1 507 ? -48.524 2.785 25.737 1.00 70.69 507 CYS A C 1
ATOM 3779 O O . CYS A 1 507 ? -49.619 2.883 26.296 1.00 70.69 507 CYS A O 1
ATOM 3781 N N . ASN A 1 508 ? -47.405 3.303 26.234 1.00 66.56 508 ASN A N 1
ATOM 3782 C CA . ASN A 1 508 ? -47.373 4.033 27.491 1.00 66.56 508 ASN A CA 1
ATOM 3783 C C . ASN A 1 508 ? -47.454 5.531 27.213 1.00 66.56 508 ASN A C 1
ATOM 3785 O O . ASN A 1 508 ? -46.788 6.035 26.310 1.00 66.56 508 ASN A O 1
ATOM 3789 N N . ASP A 1 509 ? -48.259 6.228 28.010 1.00 69.62 509 ASP A N 1
ATOM 3790 C CA . ASP A 1 509 ? -48.288 7.687 28.036 1.00 69.62 509 ASP A CA 1
ATOM 3791 C C . ASP A 1 509 ? -47.068 8.194 28.817 1.00 69.62 509 ASP A C 1
ATOM 3793 O O . ASP A 1 509 ? -46.836 7.809 29.970 1.00 69.62 509 ASP A O 1
ATOM 3797 N N . TRP A 1 510 ? -46.268 9.043 28.181 1.00 64.31 510 TRP A N 1
ATOM 3798 C CA . TRP A 1 510 ? -45.200 9.791 28.824 1.00 64.31 510 TRP A CA 1
ATOM 3799 C C . TRP A 1 510 ? -45.785 11.105 29.345 1.00 64.31 510 TRP A C 1
ATOM 3801 O O . TRP A 1 510 ?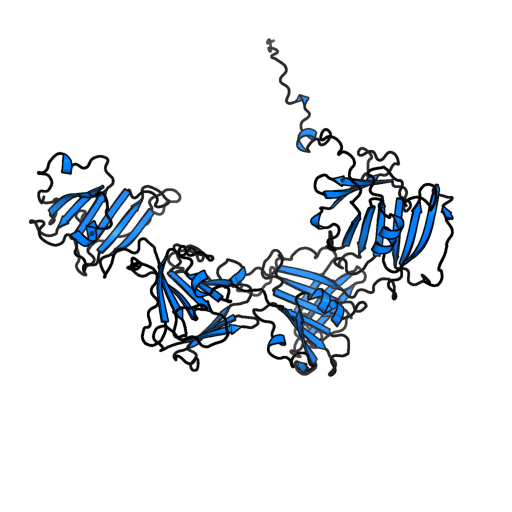 -45.591 12.172 28.757 1.00 64.31 510 TRP A O 1
ATOM 3811 N N . SER A 1 511 ? -46.487 11.011 30.479 1.00 49.03 511 SER A N 1
ATOM 3812 C CA . SER A 1 511 ? -47.360 12.056 31.043 1.00 49.03 511 SER A CA 1
ATOM 3813 C C . SER A 1 511 ? -46.728 13.444 31.217 1.00 49.03 511 SER A C 1
ATOM 3815 O O . SER A 1 511 ? -47.448 14.435 31.313 1.00 49.03 511 SER A O 1
ATOM 3817 N N . ASP A 1 512 ? -45.397 13.524 31.249 1.00 52.03 512 ASP A N 1
ATOM 3818 C CA . ASP A 1 512 ? -44.648 14.771 31.419 1.00 52.03 512 ASP A CA 1
ATOM 3819 C C . ASP A 1 512 ? -44.304 15.482 30.091 1.00 52.03 512 ASP A C 1
ATOM 3821 O O . ASP A 1 512 ? -43.998 16.673 30.119 1.00 52.03 512 ASP A O 1
ATOM 3825 N N . ASN A 1 513 ? -44.386 14.798 28.937 1.00 52.31 513 ASN A N 1
ATOM 3826 C CA . ASN A 1 513 ? -43.934 15.311 27.631 1.00 52.31 513 ASN A CA 1
ATOM 3827 C C . ASN A 1 513 ? -44.977 15.209 26.491 1.00 52.31 513 ASN A C 1
ATOM 3829 O O . ASN A 1 513 ? -44.636 15.492 25.347 1.00 52.31 513 ASN A O 1
ATOM 3833 N N . TRP A 1 514 ? -46.233 14.826 26.771 1.00 67.69 514 TRP A N 1
ATOM 3834 C CA . TRP A 1 514 ? -47.296 14.635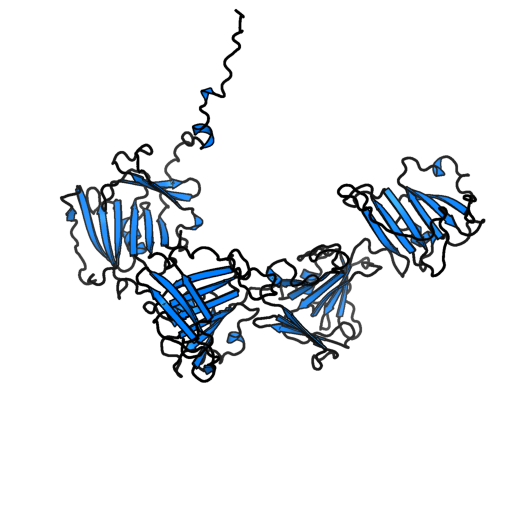 25.758 1.00 67.69 514 TRP A CA 1
ATOM 3835 C C . TRP A 1 514 ? -46.941 13.654 24.623 1.00 67.69 514 TRP A C 1
ATOM 3837 O O . TRP A 1 514 ? -47.471 13.774 23.520 1.00 67.69 514 TRP A O 1
ATOM 3847 N N . PHE A 1 515 ? -46.069 12.679 24.887 1.00 75.25 515 PHE A N 1
ATOM 3848 C CA . PHE A 1 515 ? -45.707 11.633 23.930 1.00 75.25 515 PHE A CA 1
ATOM 3849 C C . PHE A 1 515 ? -46.227 10.274 24.360 1.00 75.25 515 PHE A C 1
ATOM 3851 O O . PHE A 1 515 ? -46.397 10.000 25.545 1.00 75.25 515 PHE A O 1
ATOM 3858 N N . TYR A 1 516 ? -46.358 9.385 23.387 1.00 75.00 516 TYR A N 1
ATOM 3859 C CA . TYR A 1 516 ? -46.521 7.961 23.631 1.00 75.00 516 TYR A CA 1
ATOM 3860 C C . TYR A 1 516 ? -45.216 7.245 23.319 1.00 75.00 516 TYR A C 1
ATOM 3862 O O . TYR A 1 516 ? -44.482 7.654 22.421 1.00 75.00 516 TYR A O 1
ATOM 3870 N N . TYR A 1 517 ? -44.912 6.165 24.030 1.00 75.44 517 TYR A N 1
ATOM 3871 C CA . TYR A 1 517 ? -43.733 5.364 23.722 1.00 75.44 517 TYR A CA 1
ATOM 3872 C C . TYR A 1 517 ? -43.981 3.867 23.861 1.00 75.44 517 TYR A C 1
ATOM 3874 O O . TYR A 1 517 ? -44.828 3.411 24.634 1.00 75.44 517 TYR A O 1
ATOM 3882 N N . SER A 1 518 ? -43.196 3.103 23.106 1.00 75.06 518 SER A N 1
ATOM 3883 C CA . SER A 1 518 ? -43.082 1.651 23.240 1.00 75.06 518 SER A CA 1
ATOM 3884 C C . SER A 1 518 ? -41.616 1.277 23.403 1.00 75.06 518 SER A C 1
ATOM 3886 O O . SER A 1 518 ? -40.780 1.795 22.656 1.00 75.06 518 SER A O 1
ATOM 3888 N N . SER A 1 519 ? -41.309 0.367 24.325 1.00 73.75 519 SER A N 1
ATOM 3889 C CA . SER A 1 519 ? -39.958 -0.153 24.525 1.00 73.75 519 SER A CA 1
ATOM 3890 C C . SER A 1 519 ? -39.841 -1.616 24.101 1.00 73.75 519 SER A C 1
ATOM 3892 O O . SER A 1 519 ? -40.766 -2.412 24.266 1.00 73.75 519 SER A O 1
ATOM 3894 N N . ASN A 1 520 ? -38.692 -1.980 23.539 1.00 78.62 520 ASN A N 1
ATOM 3895 C CA . ASN A 1 520 ? -38.393 -3.334 23.088 1.00 78.62 520 ASN A CA 1
ATOM 3896 C C . ASN A 1 520 ? -36.928 -3.677 23.371 1.00 78.62 520 ASN A C 1
ATOM 3898 O O . ASN A 1 520 ? -36.057 -2.824 23.237 1.00 78.62 520 ASN A O 1
ATOM 3902 N N . CYS A 1 521 ? -36.654 -4.941 23.690 1.00 80.25 521 CYS A N 1
ATOM 3903 C CA . CYS A 1 521 ? -35.302 -5.482 23.595 1.00 80.25 521 CYS A CA 1
ATOM 3904 C C . CYS A 1 521 ? -35.022 -5.871 22.147 1.00 80.25 521 CYS A C 1
ATOM 3906 O O . CYS A 1 521 ? -35.808 -6.605 21.543 1.00 80.25 521 CYS A O 1
ATOM 3908 N N . ILE A 1 522 ? -33.917 -5.381 21.597 1.00 81.00 522 ILE A N 1
ATOM 3909 C CA . ILE A 1 522 ? -33.526 -5.611 20.205 1.00 81.00 522 ILE A CA 1
ATOM 3910 C C . ILE A 1 522 ? -32.067 -6.055 20.132 1.00 81.00 522 ILE A C 1
ATOM 3912 O O . ILE A 1 522 ? -31.303 -5.863 21.073 1.00 81.00 522 ILE A O 1
ATOM 3916 N N . VAL A 1 523 ? -31.684 -6.632 18.998 1.00 80.25 523 VAL A N 1
ATOM 3917 C CA . VAL A 1 523 ? -30.285 -6.968 18.678 1.00 80.25 523 VAL A CA 1
ATOM 3918 C C . VAL A 1 523 ? -29.767 -6.215 17.451 1.00 80.25 523 VAL A C 1
ATOM 3920 O O . VAL A 1 523 ? -28.567 -6.190 17.210 1.00 80.25 523 VAL A O 1
ATOM 3923 N N . ASP A 1 524 ? -30.671 -5.582 16.696 1.00 83.94 524 ASP A N 1
ATOM 3924 C CA . ASP A 1 524 ? -30.365 -4.830 15.483 1.00 83.94 524 ASP A CA 1
ATOM 3925 C C . ASP A 1 524 ? -31.240 -3.567 15.418 1.00 83.94 524 ASP A C 1
ATOM 3927 O O . ASP A 1 524 ? -32.472 -3.637 15.336 1.00 83.94 524 ASP A O 1
ATOM 3931 N N . SER A 1 525 ? -30.595 -2.401 15.499 1.00 85.88 525 SER A N 1
ATOM 3932 C CA . SER A 1 525 ? -31.243 -1.088 15.446 1.00 85.88 525 SER A CA 1
ATOM 3933 C C . SER A 1 525 ? -31.748 -0.735 14.046 1.00 85.88 525 SER A C 1
ATOM 3935 O O . SER A 1 525 ? -32.749 -0.021 13.933 1.00 85.88 525 SER A O 1
ATOM 3937 N N . THR A 1 526 ? -31.118 -1.252 12.990 1.00 86.38 526 THR A N 1
ATOM 3938 C CA . THR A 1 526 ? -31.491 -1.005 11.593 1.00 86.38 526 THR A CA 1
ATOM 3939 C C . THR A 1 526 ? -32.779 -1.739 11.256 1.00 86.38 526 THR A C 1
ATOM 3941 O O . THR A 1 526 ? -33.752 -1.099 10.845 1.00 86.38 526 THR A O 1
ATOM 3944 N N . ASP A 1 527 ? -32.829 -3.044 11.523 1.00 85.44 527 ASP A N 1
ATOM 3945 C CA . ASP A 1 527 ? -34.017 -3.870 11.278 1.00 85.44 527 ASP A CA 1
ATOM 3946 C C . ASP A 1 527 ? -35.207 -3.404 12.124 1.00 85.44 527 ASP A C 1
ATOM 3948 O O . ASP A 1 527 ? -36.335 -3.275 11.632 1.00 85.44 527 ASP A O 1
ATOM 3952 N N . PHE A 1 528 ? -34.963 -3.082 13.399 1.00 87.75 528 PHE A N 1
ATOM 3953 C CA . PHE A 1 528 ? -36.013 -2.570 14.271 1.00 87.75 528 PHE A CA 1
ATOM 3954 C C . PHE A 1 528 ? -36.559 -1.227 13.776 1.00 87.75 528 PHE A C 1
ATOM 3956 O O . PHE A 1 528 ? -37.779 -1.057 13.692 1.00 87.75 528 PHE A O 1
ATOM 3963 N N . THR A 1 529 ? -35.684 -0.292 13.394 1.00 90.31 529 THR A N 1
ATOM 3964 C CA . THR A 1 529 ? -36.094 1.005 12.838 1.00 90.31 529 THR A CA 1
ATOM 3965 C C . THR A 1 529 ? -36.916 0.816 11.566 1.00 90.31 529 THR A C 1
ATOM 3967 O O . THR A 1 529 ? -38.025 1.348 11.478 1.00 90.31 529 THR A O 1
ATOM 3970 N N . ALA A 1 530 ? -36.442 -0.003 10.623 1.00 88.94 530 ALA A N 1
ATOM 3971 C CA . ALA A 1 530 ? -37.168 -0.309 9.393 1.00 88.94 530 ALA A CA 1
ATOM 3972 C C . ALA A 1 530 ? -38.566 -0.885 9.684 1.00 88.94 530 ALA A C 1
ATOM 3974 O O . ALA A 1 530 ? -39.552 -0.468 9.076 1.00 88.94 530 ALA A O 1
ATOM 3975 N N . SER A 1 531 ? -38.689 -1.772 10.678 1.00 88.88 531 SER A N 1
ATOM 3976 C CA . SER A 1 531 ? -39.982 -2.355 11.069 1.00 88.88 531 SER A CA 1
ATOM 3977 C C . SER A 1 531 ? -40.979 -1.327 11.627 1.00 88.88 531 SER A C 1
ATOM 3979 O O . SER A 1 531 ? -42.189 -1.448 11.410 1.00 88.88 531 SER A O 1
ATOM 3981 N N . LYS A 1 532 ? -40.488 -0.302 12.338 1.00 89.88 532 LYS A N 1
ATOM 3982 C CA . LYS A 1 532 ? -41.322 0.725 12.979 1.00 89.88 532 LYS A CA 1
ATOM 3983 C C . LYS A 1 532 ? -41.718 1.837 12.016 1.00 89.88 532 LYS A C 1
ATOM 3985 O O . LYS A 1 532 ? -42.868 2.269 12.046 1.00 89.88 532 LYS A O 1
ATOM 3990 N N . PHE A 1 533 ? -40.798 2.277 11.161 1.00 90.69 533 PHE A N 1
ATOM 3991 C CA . PHE A 1 533 ? -41.079 3.306 10.159 1.00 90.69 533 PHE A CA 1
ATOM 3992 C C . PHE A 1 533 ? -41.762 2.750 8.903 1.00 90.69 533 PHE A C 1
ATOM 3994 O O . PHE A 1 533 ? -42.475 3.493 8.231 1.00 90.69 533 PHE A O 1
ATOM 4001 N N . ARG A 1 534 ? -41.648 1.443 8.626 1.00 88.25 534 ARG A N 1
ATOM 4002 C CA . ARG A 1 534 ? -42.237 0.788 7.446 1.00 88.25 534 ARG A CA 1
ATOM 4003 C C . ARG A 1 534 ? -41.772 1.500 6.164 1.00 88.25 534 ARG A C 1
ATOM 4005 O O . ARG A 1 534 ? -40.574 1.670 5.960 1.00 88.25 534 ARG A O 1
ATOM 4012 N N . ASP A 1 535 ? -42.711 1.954 5.336 1.00 85.94 535 ASP A N 1
ATOM 4013 C CA . ASP A 1 535 ? -42.439 2.691 4.096 1.00 85.94 535 ASP A CA 1
ATOM 4014 C C . ASP A 1 535 ? -42.204 4.199 4.319 1.00 85.94 535 ASP A C 1
ATOM 4016 O O . ASP A 1 535 ? -41.958 4.938 3.362 1.00 85.94 535 ASP A O 1
ATOM 4020 N N . ALA A 1 536 ? -42.313 4.687 5.561 1.00 87.06 536 ALA A N 1
ATOM 4021 C CA . ALA A 1 536 ? -42.109 6.095 5.872 1.00 87.06 536 ALA A CA 1
ATOM 4022 C C . ALA A 1 536 ? -40.619 6.468 5.821 1.00 87.06 536 ALA A C 1
ATOM 4024 O O . ALA A 1 536 ? -39.771 5.675 6.241 1.00 87.06 536 ALA A O 1
ATOM 4025 N N . PRO A 1 537 ? -40.283 7.685 5.360 1.00 88.81 537 PRO A N 1
ATOM 4026 C CA . PRO A 1 537 ? -38.901 8.114 5.277 1.00 88.81 537 PRO A CA 1
ATOM 4027 C C . PRO A 1 537 ? -38.312 8.372 6.667 1.00 88.81 537 PRO A C 1
ATOM 4029 O O . PRO A 1 537 ? -38.920 9.036 7.514 1.00 88.81 537 PRO A O 1
ATOM 4032 N N . TYR A 1 538 ? -37.098 7.875 6.888 1.00 91.12 538 TYR A N 1
ATOM 4033 C CA . TYR A 1 538 ? -36.370 8.047 8.143 1.00 91.12 538 TYR A CA 1
ATOM 4034 C C . TYR A 1 538 ? -34.865 8.142 7.915 1.00 91.12 538 TYR A C 1
ATOM 4036 O O . TYR A 1 538 ? -34.335 7.655 6.912 1.00 91.12 538 TYR A O 1
ATOM 4044 N N . LEU A 1 539 ? -34.181 8.725 8.896 1.00 91.56 539 LEU A N 1
ATOM 4045 C CA . LEU A 1 539 ? -32.729 8.757 9.001 1.00 91.56 539 LEU A CA 1
ATOM 4046 C C . LEU A 1 539 ? -32.300 8.123 10.323 1.00 91.56 539 LEU A C 1
ATOM 4048 O O . LEU A 1 539 ? -32.596 8.666 11.382 1.00 91.56 539 LEU A O 1
ATOM 4052 N N . LEU A 1 540 ? -31.586 7.006 10.256 1.00 91.75 540 LEU A N 1
ATOM 4053 C CA . LEU A 1 540 ? -30.923 6.348 11.376 1.00 91.75 540 LEU A CA 1
ATOM 4054 C C . LEU A 1 540 ? -29.483 6.856 11.500 1.00 91.75 540 LEU A C 1
ATOM 4056 O O . LEU A 1 540 ? -28.694 6.762 10.561 1.00 91.75 540 LEU A O 1
ATOM 4060 N N . VAL A 1 541 ? -29.153 7.369 12.680 1.00 90.12 541 VAL A N 1
ATOM 4061 C CA . VAL A 1 541 ? -27.833 7.865 13.066 1.00 90.12 541 VAL A CA 1
ATOM 4062 C C . VAL A 1 541 ? -27.280 6.950 14.151 1.00 90.12 541 VAL A C 1
ATOM 4064 O O . VAL A 1 541 ? -27.734 6.978 15.294 1.00 90.12 541 VAL A O 1
ATOM 4067 N N . GLU A 1 542 ? -26.282 6.145 13.817 1.00 88.12 542 GLU A N 1
ATOM 4068 C CA . GLU A 1 542 ? -25.556 5.328 14.783 1.00 88.12 542 GLU A CA 1
ATOM 4069 C C . GLU A 1 542 ? -24.351 6.110 15.299 1.00 88.12 542 GLU A C 1
ATOM 4071 O O . GLU A 1 542 ? -23.466 6.480 14.527 1.00 88.12 542 GLU A O 1
ATOM 4076 N N . LYS A 1 543 ? -24.311 6.369 16.606 1.00 82.00 543 LYS A N 1
ATOM 4077 C CA . LYS A 1 543 ? -23.214 7.069 17.267 1.00 82.00 543 LYS A CA 1
ATOM 4078 C C . LYS A 1 543 ? -22.262 6.071 17.908 1.00 82.00 543 LYS A C 1
ATOM 4080 O O . LYS A 1 543 ? -22.674 5.183 18.652 1.00 82.00 543 LYS A O 1
ATOM 4085 N N . TYR A 1 544 ? -20.978 6.283 17.676 1.00 77.31 544 TYR A N 1
ATOM 4086 C CA . TYR A 1 544 ? -19.878 5.483 18.190 1.00 77.31 544 TYR A CA 1
ATOM 4087 C C . TYR A 1 544 ? -18.957 6.321 19.074 1.00 77.31 544 TYR A C 1
ATOM 4089 O O . TYR A 1 544 ? -18.948 7.555 19.005 1.00 77.31 544 TYR A O 1
ATOM 4097 N N . ALA A 1 545 ? -18.194 5.635 19.920 1.00 64.12 545 ALA A N 1
ATOM 4098 C CA . ALA A 1 545 ? -17.200 6.247 20.779 1.00 64.12 545 ALA A CA 1
ATOM 4099 C C . ALA A 1 545 ? -16.098 6.907 19.937 1.00 64.12 545 ALA A C 1
ATOM 4101 O O . ALA A 1 545 ? -15.666 6.370 18.913 1.00 64.12 545 ALA A O 1
ATOM 4102 N N . GLU A 1 546 ? -15.655 8.084 20.377 1.00 58.59 546 GLU A N 1
ATOM 4103 C CA . GLU A 1 546 ? -14.545 8.815 19.760 1.00 58.59 546 GLU A CA 1
ATOM 4104 C C . GLU A 1 546 ? -13.269 7.960 19.728 1.00 58.59 546 GLU A C 1
ATOM 4106 O O . GLU A 1 546 ? -13.021 7.177 20.643 1.00 58.59 546 GLU A O 1
ATOM 4111 N N . GLY A 1 547 ? -12.475 8.090 18.660 1.00 51.50 547 GLY A N 1
ATOM 4112 C CA . GLY A 1 547 ? -11.222 7.340 18.482 1.00 51.50 547 GLY A CA 1
ATOM 4113 C C . GLY A 1 547 ? -11.384 5.882 18.034 1.00 51.50 547 GLY A C 1
ATOM 4114 O O . GLY A 1 547 ? -10.388 5.205 17.798 1.00 51.50 547 GLY A O 1
ATOM 4115 N N . THR A 1 548 ? -12.620 5.395 17.875 1.00 56.62 548 THR A N 1
ATOM 4116 C CA . THR A 1 548 ? -12.885 3.993 17.494 1.00 56.62 548 THR A CA 1
ATOM 4117 C C . THR A 1 548 ? -13.143 3.785 16.007 1.00 56.62 548 THR A C 1
ATOM 4119 O O . THR A 1 548 ? -13.332 2.650 15.590 1.00 56.62 548 THR A O 1
ATOM 4122 N N . ASN A 1 549 ? -13.213 4.861 15.214 1.00 64.06 549 ASN A N 1
ATOM 4123 C CA . ASN A 1 549 ? -13.600 4.830 13.799 1.00 64.06 549 ASN A CA 1
ATOM 4124 C C . ASN A 1 549 ? -14.842 3.950 13.536 1.00 64.06 549 ASN A C 1
ATOM 4126 O O . ASN A 1 549 ? -14.840 3.044 12.704 1.00 64.06 549 ASN A O 1
ATOM 4130 N N . CYS A 1 550 ? -15.906 4.200 14.300 1.00 70.38 550 CYS A N 1
ATOM 4131 C CA . CYS A 1 550 ? -17.131 3.397 14.310 1.00 70.38 550 CYS A CA 1
ATOM 4132 C C . CYS A 1 550 ? -16.972 1.936 14.794 1.00 70.38 550 CYS A C 1
ATOM 4134 O O . CYS A 1 550 ? -17.746 1.059 14.407 1.00 70.38 550 CYS A O 1
ATOM 4136 N N . GLY A 1 551 ? -16.002 1.672 15.674 1.00 61.38 551 GLY A N 1
ATOM 4137 C CA . GLY A 1 551 ? -15.753 0.354 16.269 1.00 61.38 551 GLY A CA 1
ATOM 4138 C C . GLY A 1 551 ? -16.594 0.040 17.515 1.00 61.38 551 GLY A C 1
ATOM 4139 O O . GLY A 1 551 ? -16.985 -1.111 17.710 1.00 61.38 551 GLY A O 1
ATOM 4140 N N . ALA A 1 552 ? -16.928 1.044 18.340 1.00 68.00 552 ALA A N 1
ATOM 4141 C CA . ALA A 1 552 ? -17.696 0.851 19.580 1.00 68.00 552 ALA A CA 1
ATOM 4142 C C . ALA A 1 552 ? -18.974 1.706 19.619 1.00 68.00 552 ALA A C 1
ATOM 4144 O O . ALA A 1 552 ? -18.912 2.919 19.811 1.00 68.00 552 ALA A O 1
ATOM 4145 N N . GLN A 1 553 ? -20.140 1.085 19.417 1.00 74.69 553 GLN A N 1
ATOM 4146 C CA . GLN A 1 553 ? -21.426 1.788 19.362 1.00 74.69 553 GLN A CA 1
ATOM 4147 C C . GLN A 1 553 ? -21.853 2.275 20.753 1.00 74.69 553 GLN A C 1
ATOM 4149 O O . GLN A 1 553 ? -21.855 1.508 21.715 1.00 74.69 553 GLN A O 1
ATOM 4154 N N . LEU A 1 554 ? -22.228 3.551 20.847 1.00 75.75 554 LEU A N 1
ATOM 4155 C CA . LEU A 1 554 ? -22.772 4.177 22.053 1.00 75.75 554 LEU A CA 1
ATOM 4156 C C . LEU A 1 554 ? -24.299 4.124 22.066 1.00 75.75 554 LEU A C 1
ATOM 4158 O O . LEU A 1 554 ? -24.887 3.753 23.073 1.00 75.75 554 LEU A O 1
ATOM 4162 N N . TYR A 1 555 ? -24.934 4.520 20.965 1.00 77.94 555 TYR A N 1
ATOM 4163 C CA . TYR A 1 555 ? -26.383 4.481 20.771 1.00 77.94 555 TYR A CA 1
ATOM 4164 C C . TYR A 1 555 ? -26.705 4.648 19.283 1.00 77.94 555 TYR A C 1
ATOM 4166 O O . TYR A 1 555 ? -25.850 5.043 18.492 1.00 77.94 555 TYR A O 1
ATOM 4174 N N . ALA A 1 556 ? -27.944 4.385 18.899 1.00 88.44 556 ALA A N 1
ATOM 4175 C CA . ALA A 1 556 ? -28.485 4.711 17.593 1.00 88.44 556 ALA A CA 1
ATOM 4176 C C . ALA A 1 556 ? -29.782 5.496 17.763 1.00 88.44 556 ALA A C 1
ATOM 4178 O O . ALA A 1 556 ? -30.600 5.159 18.615 1.00 88.44 556 ALA A O 1
ATOM 4179 N N . ILE A 1 557 ? -29.974 6.541 16.967 1.00 87.44 557 ILE A N 1
ATOM 4180 C CA . ILE A 1 557 ? -31.198 7.333 16.963 1.00 87.44 557 ILE A CA 1
ATOM 4181 C C . ILE A 1 557 ? -31.729 7.467 15.541 1.00 87.44 557 ILE A C 1
ATOM 4183 O O . ILE A 1 557 ? -31.032 7.930 14.644 1.00 87.44 557 ILE A O 1
ATOM 4187 N N . ALA A 1 558 ? -32.966 7.043 15.328 1.00 91.44 558 ALA A N 1
ATOM 4188 C CA . ALA A 1 558 ? -33.696 7.285 14.101 1.00 91.44 558 ALA A CA 1
ATOM 4189 C C . ALA A 1 558 ? -34.585 8.513 14.251 1.00 91.44 558 ALA A C 1
ATOM 4191 O O . ALA A 1 558 ? -35.269 8.662 15.263 1.00 91.44 558 ALA A O 1
ATOM 4192 N N . TYR A 1 559 ? -34.614 9.343 13.218 1.00 90.88 559 TYR A N 1
ATOM 4193 C CA . TYR A 1 559 ? -35.484 10.501 13.089 1.00 90.88 559 TYR A CA 1
ATOM 4194 C C . TYR A 1 559 ? -36.437 10.291 11.922 1.00 90.88 559 TYR A C 1
ATOM 4196 O O . TYR A 1 559 ? -36.023 9.837 10.849 1.00 90.88 559 TYR A O 1
ATOM 4204 N N . ARG A 1 560 ? -37.700 10.683 12.097 1.00 90.75 560 ARG A N 1
ATOM 4205 C CA . ARG A 1 560 ? -38.611 10.822 10.964 1.00 90.75 560 ARG A CA 1
ATOM 4206 C C . ARG A 1 560 ? -38.087 11.896 10.006 1.00 90.75 560 ARG A C 1
ATOM 4208 O O . ARG A 1 560 ? -37.657 12.964 10.437 1.00 90.75 560 ARG A O 1
ATOM 4215 N N . SER A 1 561 ? -38.126 11.601 8.710 1.00 89.25 561 SER A N 1
ATOM 4216 C CA . SER A 1 561 ? -37.600 12.466 7.654 1.00 89.25 561 SER A CA 1
ATOM 4217 C C . SER A 1 561 ? -38.697 12.886 6.677 1.00 89.25 561 SER A C 1
ATOM 4219 O O . SER A 1 561 ? -38.653 12.533 5.504 1.00 89.25 561 SER A O 1
ATOM 4221 N N . ASP A 1 562 ? -39.684 13.642 7.149 1.00 86.56 562 ASP A N 1
ATOM 4222 C CA . ASP A 1 562 ? -40.798 14.184 6.352 1.00 86.56 562 ASP A CA 1
ATOM 4223 C C . ASP A 1 562 ? -40.667 15.695 6.063 1.00 86.56 562 ASP A C 1
ATOM 4225 O O . ASP A 1 562 ? -41.556 16.285 5.461 1.00 86.56 562 ASP A O 1
ATOM 4229 N N . SER A 1 563 ? -39.534 16.315 6.419 1.00 86.75 563 SER A N 1
ATOM 4230 C CA . SER A 1 563 ? -39.294 17.770 6.376 1.00 86.75 563 SER A CA 1
ATOM 4231 C C . SER A 1 563 ? -40.201 18.622 7.271 1.00 86.75 563 SER A C 1
ATOM 4233 O O . SER A 1 563 ? -40.088 19.850 7.229 1.00 86.75 563 SER A O 1
ATOM 4235 N N . ASP A 1 564 ? -41.029 18.017 8.121 1.00 89.56 564 ASP A N 1
ATOM 4236 C CA . ASP A 1 564 ? -41.817 18.749 9.107 1.00 89.56 564 ASP A CA 1
ATOM 4237 C C . ASP A 1 564 ? -41.008 19.006 10.390 1.00 89.56 564 ASP A C 1
ATOM 4239 O O . ASP A 1 564 ? -39.951 18.418 10.641 1.00 89.56 564 ASP A O 1
ATOM 4243 N N . CYS A 1 565 ? -41.485 19.960 11.189 1.00 90.00 565 CYS A N 1
ATOM 4244 C CA . CYS A 1 565 ? -40.915 20.286 12.492 1.00 90.00 565 CYS A CA 1
ATOM 4245 C C . CYS A 1 565 ? -41.495 19.353 13.552 1.00 90.00 565 CYS A C 1
ATOM 4247 O O . CYS A 1 565 ? -42.692 19.421 13.836 1.00 90.00 565 CYS A O 1
ATOM 4249 N N . HIS A 1 566 ? -40.644 18.541 14.174 1.00 89.12 566 HIS A N 1
ATOM 4250 C CA . HIS A 1 566 ? -41.051 17.596 15.209 1.00 89.12 566 HIS A CA 1
ATOM 4251 C C . HIS A 1 566 ? -40.397 17.925 16.545 1.00 89.12 566 HIS A C 1
ATOM 4253 O O . HIS A 1 566 ? -39.222 18.285 16.582 1.00 89.12 566 HIS A O 1
ATOM 4259 N N . PRO A 1 567 ? -41.112 17.797 17.668 1.00 83.25 567 PRO A N 1
ATOM 4260 C CA . PRO A 1 567 ? -40.483 17.869 18.978 1.00 83.25 567 PRO A CA 1
ATOM 4261 C C . PRO A 1 567 ? -39.604 16.630 19.219 1.00 83.25 567 PRO A C 1
ATOM 4263 O O . PRO A 1 567 ? -39.954 15.511 18.840 1.00 83.25 567 PRO A O 1
ATOM 4266 N N . SER A 1 568 ? -38.447 16.834 19.843 1.00 80.56 568 SER A N 1
ATOM 4267 C CA . SER A 1 568 ? -37.557 15.753 20.267 1.00 80.56 568 SER A CA 1
ATOM 4268 C C . SER A 1 568 ? -38.080 15.140 21.565 1.00 80.56 568 SER A C 1
ATOM 4270 O O . SER A 1 568 ? -38.445 15.849 22.499 1.00 80.56 568 SER A O 1
ATOM 4272 N N . GLY A 1 569 ? -38.119 13.813 21.644 1.00 68.12 569 GLY A N 1
ATOM 4273 C CA . GLY A 1 569 ? -38.556 13.096 22.841 1.00 68.12 569 GLY A CA 1
ATOM 4274 C C . GLY A 1 569 ? -37.469 12.939 23.909 1.00 68.12 569 GLY A C 1
ATOM 4275 O O . GLY A 1 569 ? -37.764 12.508 25.022 1.00 68.12 569 GLY A O 1
ATOM 4276 N N . PHE A 1 570 ? -36.218 13.282 23.587 1.00 65.38 570 PHE A N 1
ATOM 4277 C CA . PHE A 1 570 ? -35.053 13.058 24.457 1.00 65.38 570 PHE A CA 1
ATOM 4278 C C . PHE A 1 570 ? -34.506 14.334 25.095 1.00 65.38 570 PHE A C 1
ATOM 4280 O O . PHE A 1 570 ? -33.771 14.278 26.081 1.00 65.38 570 PHE A O 1
ATOM 4287 N N . ASP A 1 571 ? -34.870 15.488 24.550 1.00 68.12 571 ASP A N 1
ATOM 4288 C CA . ASP A 1 571 ? -34.471 16.795 25.046 1.00 68.12 571 ASP A CA 1
ATOM 4289 C C . ASP A 1 571 ? -35.609 17.805 24.830 1.00 68.12 571 ASP A C 1
ATOM 4291 O O . ASP A 1 571 ? -36.703 17.459 24.401 1.00 68.12 571 ASP A O 1
ATOM 4295 N N . LYS A 1 572 ? -35.386 19.070 25.190 1.00 72.44 572 LYS A N 1
ATOM 4296 C CA . LYS A 1 572 ? -36.392 20.133 25.016 1.00 72.44 572 LYS A CA 1
ATOM 4297 C C . LYS A 1 572 ? -36.285 20.823 23.653 1.00 72.44 572 LYS A C 1
ATOM 4299 O O . LYS A 1 572 ? -36.740 21.958 23.512 1.00 72.44 572 LYS A O 1
ATOM 4304 N N . THR A 1 573 ? -35.634 20.181 22.685 1.00 83.62 573 THR A N 1
ATOM 4305 C CA . THR A 1 573 ? -35.418 20.726 21.344 1.00 83.62 573 THR A CA 1
ATOM 4306 C C . THR A 1 573 ? -36.457 20.193 20.363 1.00 83.62 573 THR A C 1
ATOM 4308 O O . THR A 1 573 ? -37.314 19.373 20.693 1.00 83.62 573 THR A O 1
ATOM 4311 N N . HIS A 1 574 ? -36.408 20.711 19.146 1.00 87.88 574 HIS A N 1
ATOM 4312 C CA . HIS A 1 574 ? -37.204 20.260 18.016 1.00 87.88 574 HIS A CA 1
ATOM 4313 C C . HIS A 1 574 ? -36.258 19.954 16.866 1.00 87.88 574 HIS A C 1
ATOM 4315 O O . HIS A 1 574 ? -35.177 20.531 16.787 1.00 87.88 574 HIS A O 1
ATOM 4321 N N . PHE A 1 575 ? -36.641 19.059 15.971 1.00 89.44 575 PHE A N 1
ATOM 4322 C CA . PHE A 1 575 ? -35.817 18.674 14.842 1.00 89.44 575 PHE A CA 1
ATOM 4323 C C . PHE A 1 575 ? -36.600 18.721 13.535 1.00 89.44 575 PHE A C 1
ATOM 4325 O O . PHE A 1 575 ? -37.819 18.554 13.503 1.00 89.44 575 PHE A O 1
ATOM 4332 N N . ARG A 1 576 ? -35.868 18.935 12.444 1.00 92.62 576 ARG A N 1
ATOM 4333 C CA . ARG A 1 576 ? -36.348 18.773 11.071 1.00 92.62 576 ARG A CA 1
ATOM 4334 C C . ARG A 1 576 ? -35.283 18.026 10.286 1.00 92.62 576 ARG A C 1
ATOM 4336 O O . ARG A 1 576 ? -34.127 18.450 10.275 1.00 92.62 576 ARG A O 1
ATOM 4343 N N . VAL A 1 577 ? -35.669 16.938 9.626 1.00 90.25 577 VAL A N 1
ATOM 4344 C CA . VAL A 1 577 ? -34.783 16.199 8.719 1.00 90.25 577 VAL A CA 1
ATOM 4345 C C . VAL A 1 577 ? -35.277 16.375 7.293 1.00 90.25 577 VAL A C 1
ATOM 4347 O O . VAL A 1 577 ? -36.432 16.074 6.986 1.00 90.25 577 VAL A O 1
ATOM 4350 N N . SER A 1 578 ? -34.400 16.888 6.434 1.00 87.00 578 SER A N 1
ATOM 4351 C CA . SER A 1 578 ? -34.717 17.240 5.050 1.00 87.00 578 SER A CA 1
ATOM 4352 C C . SER A 1 578 ? -33.731 16.601 4.080 1.00 87.00 578 SER A C 1
ATOM 4354 O O . SER A 1 578 ? -32.524 16.573 4.330 1.00 87.00 578 SER A O 1
ATOM 4356 N N . LEU A 1 579 ? -34.253 16.115 2.954 1.00 82.25 579 LEU A N 1
ATOM 4357 C CA . LEU A 1 579 ? -33.462 15.638 1.825 1.00 82.25 579 LEU A CA 1
ATOM 4358 C C . LEU A 1 579 ? -33.171 16.807 0.878 1.00 82.25 579 LEU A C 1
ATOM 4360 O O . LEU A 1 579 ? -34.085 17.515 0.455 1.00 82.25 579 LEU A O 1
ATOM 4364 N N . ASN A 1 580 ? -31.903 16.996 0.535 1.00 81.75 580 ASN A N 1
ATOM 4365 C CA . ASN A 1 580 ? -31.466 18.010 -0.416 1.00 81.75 580 ASN A CA 1
ATOM 4366 C C . ASN A 1 580 ? -31.444 17.437 -1.846 1.00 81.75 580 ASN A C 1
ATOM 4368 O O . ASN A 1 580 ? -31.331 16.227 -2.043 1.00 81.75 580 ASN A O 1
ATOM 4372 N N . GLU A 1 581 ? -31.464 18.309 -2.860 1.00 77.94 581 GLU A N 1
ATOM 4373 C CA . GLU A 1 581 ? -31.494 17.922 -4.286 1.00 77.94 581 GLU A CA 1
ATOM 4374 C C . GLU A 1 581 ? -30.316 17.034 -4.727 1.00 77.94 581 GLU A C 1
ATOM 4376 O O . GLU A 1 581 ? -30.430 16.251 -5.666 1.00 77.94 581 GLU A O 1
ATOM 4381 N N . ASN A 1 582 ? -29.176 17.123 -4.040 1.00 76.81 582 ASN A N 1
ATOM 4382 C CA . ASN A 1 582 ? -27.980 16.315 -4.294 1.00 76.81 582 ASN A CA 1
ATOM 4383 C C . ASN A 1 582 ? -27.976 14.965 -3.540 1.00 76.81 582 ASN A C 1
ATOM 4385 O O . ASN A 1 582 ? -26.913 14.360 -3.373 1.00 76.81 582 ASN A O 1
ATOM 4389 N N . ASN A 1 583 ? -29.132 14.515 -3.042 1.00 76.75 583 ASN A N 1
ATOM 4390 C CA . ASN A 1 583 ? -29.302 13.332 -2.190 1.00 76.75 583 ASN A CA 1
ATOM 4391 C C . ASN A 1 583 ? -28.525 13.382 -0.858 1.00 76.75 583 ASN A C 1
ATOM 4393 O O . ASN A 1 583 ? -28.357 12.352 -0.207 1.00 76.75 583 ASN A O 1
ATOM 4397 N N . SER A 1 584 ? -28.033 14.553 -0.440 1.00 84.06 584 SER A N 1
ATOM 4398 C CA . SER A 1 584 ? -27.527 14.743 0.925 1.00 84.06 584 SER A CA 1
ATOM 4399 C C . SER A 1 584 ? -28.688 14.958 1.890 1.00 84.06 584 SER A C 1
ATOM 4401 O O . SER A 1 584 ? -29.744 15.449 1.495 1.00 84.06 584 SER A O 1
ATOM 4403 N N . VAL A 1 585 ? -28.496 14.617 3.160 1.00 83.69 585 VAL A N 1
ATOM 4404 C CA . VAL A 1 585 ? -29.519 14.798 4.198 1.00 83.69 585 VAL A CA 1
ATOM 4405 C C . VAL A 1 585 ? -29.050 15.850 5.193 1.00 83.69 585 VAL A C 1
ATOM 4407 O O . VAL A 1 585 ? -27.897 15.832 5.625 1.00 83.69 585 VAL A O 1
ATOM 4410 N N . THR A 1 586 ? -29.944 16.767 5.555 1.00 88.12 586 THR A N 1
ATOM 4411 C CA . THR A 1 586 ? -29.715 17.778 6.590 1.00 88.12 586 THR A CA 1
ATOM 4412 C C . THR A 1 586 ? -30.581 17.478 7.804 1.00 88.12 586 THR A C 1
ATOM 4414 O O . THR A 1 586 ? -31.803 17.412 7.689 1.00 88.12 586 THR A O 1
ATOM 4417 N N . ILE A 1 587 ? -29.949 17.354 8.970 1.00 88.44 587 ILE A N 1
ATOM 4418 C CA . ILE A 1 587 ? -30.612 17.364 10.276 1.00 88.44 587 ILE A CA 1
ATOM 4419 C C . ILE A 1 587 ? -30.456 18.771 10.850 1.00 88.44 587 ILE A C 1
ATOM 4421 O O . ILE A 1 587 ? -29.332 19.259 11.000 1.00 88.44 587 ILE A O 1
ATOM 4425 N N . ALA A 1 588 ? -31.572 19.418 11.164 1.00 88.62 588 ALA A N 1
ATOM 4426 C CA . ALA A 1 588 ? -31.600 20.693 11.863 1.00 88.62 588 ALA A CA 1
ATOM 4427 C C . ALA A 1 588 ? -32.209 20.509 13.255 1.00 88.62 588 ALA A C 1
ATOM 4429 O O . ALA A 1 588 ? -33.281 19.914 13.365 1.00 88.62 588 ALA A O 1
ATOM 4430 N N . THR A 1 589 ? -31.552 21.037 14.288 1.00 86.69 589 THR A N 1
ATOM 4431 C CA . THR A 1 589 ? -32.036 21.017 15.676 1.00 86.69 589 THR A CA 1
ATOM 4432 C C . THR A 1 589 ? -32.294 22.442 16.150 1.00 86.69 589 THR A C 1
ATOM 4434 O O . THR A 1 589 ? -31.413 23.300 16.057 1.00 86.69 589 THR A O 1
ATOM 4437 N N . PHE A 1 590 ? -33.493 22.684 16.671 1.00 86.62 590 PHE A N 1
ATOM 4438 C CA . PHE A 1 590 ? -34.038 23.990 17.026 1.00 86.62 590 PHE A CA 1
ATOM 4439 C C . PHE A 1 590 ? -34.385 24.059 18.518 1.00 86.62 590 PHE A C 1
ATOM 4441 O O . PHE A 1 590 ? -34.920 23.101 19.078 1.00 86.62 590 PHE A O 1
ATOM 4448 N N . PRO A 1 591 ? -34.189 25.212 19.170 1.00 84.81 591 PRO A N 1
ATOM 4449 C CA . PRO A 1 591 ? -34.578 25.402 20.567 1.00 84.81 591 PRO A CA 1
ATOM 4450 C C . PRO A 1 591 ? -36.094 25.586 20.752 1.00 84.81 591 PRO A C 1
ATOM 4452 O O . PRO A 1 591 ? -36.588 25.509 21.876 1.00 84.81 591 PRO A O 1
ATOM 4455 N N . SER A 1 592 ? -36.844 25.863 19.677 1.00 81.94 592 SER A N 1
ATOM 4456 C CA . SER A 1 592 ? -38.274 26.176 19.731 1.00 81.94 592 SER A CA 1
ATOM 4457 C C . SER A 1 592 ? -39.099 25.327 18.762 1.00 81.94 592 SER A C 1
ATOM 4459 O O . SER A 1 592 ? -38.635 24.955 17.685 1.00 81.94 592 SER A O 1
ATOM 4461 N N . GLY A 1 593 ? -40.367 25.092 19.115 1.00 80.12 593 GLY A N 1
ATOM 4462 C CA . GLY A 1 593 ? -41.315 24.334 18.288 1.00 80.12 593 GLY A CA 1
ATOM 4463 C C . GLY A 1 593 ? -41.843 25.062 17.060 1.00 80.12 593 GLY A C 1
ATOM 4464 O O . GLY A 1 593 ? -42.757 24.575 16.406 1.00 80.12 593 GLY A O 1
ATOM 4465 N N . LEU A 1 594 ? -41.288 26.233 16.743 1.00 83.00 594 LEU A N 1
ATOM 4466 C CA . LEU A 1 594 ? -41.562 26.923 15.486 1.00 83.00 594 LEU A CA 1
ATOM 4467 C C . LEU A 1 594 ? -40.565 26.538 14.382 1.00 83.00 594 LEU A C 1
ATOM 4469 O O . LEU A 1 594 ? -40.783 26.947 13.243 1.00 83.00 594 LEU A O 1
ATOM 4473 N N . CYS A 1 595 ? -39.485 25.812 14.716 1.00 86.12 595 CYS A N 1
ATOM 4474 C CA . CYS A 1 595 ? -38.379 25.443 13.823 1.00 86.12 595 CYS A CA 1
ATOM 4475 C C . CYS A 1 595 ? -37.965 26.574 12.871 1.00 86.12 595 CYS A C 1
ATOM 4477 O O . CYS A 1 595 ? -37.918 26.406 11.647 1.00 86.12 595 CYS A O 1
ATOM 4479 N N . ARG A 1 596 ? -37.732 27.768 13.428 1.00 84.00 596 ARG A N 1
ATOM 4480 C CA . ARG A 1 596 ? -37.324 28.923 12.633 1.00 84.00 596 ARG A CA 1
ATOM 4481 C C . ARG A 1 596 ? -35.820 28.920 12.485 1.00 84.00 596 ARG A C 1
ATOM 4483 O O . ARG A 1 596 ? -35.100 28.968 13.474 1.00 84.00 596 ARG A O 1
ATOM 4490 N N . ASP A 1 597 ? -35.363 29.025 11.247 1.00 79.88 597 ASP A N 1
ATOM 4491 C CA . ASP A 1 597 ? -33.935 29.122 10.944 1.00 79.88 597 ASP A CA 1
ATOM 4492 C C . ASP A 1 597 ? -33.279 30.376 11.567 1.00 79.88 597 ASP A C 1
ATOM 4494 O O . ASP A 1 597 ? -32.060 30.447 11.697 1.00 79.88 597 ASP A O 1
ATOM 4498 N N . SER A 1 598 ? -34.090 31.363 11.976 1.00 78.12 598 SER A N 1
ATOM 4499 C CA . SER A 1 598 ? -33.672 32.574 12.690 1.00 78.12 598 SER A CA 1
ATOM 4500 C C . SER A 1 598 ? -33.459 32.391 14.196 1.00 78.12 598 SER A C 1
ATOM 4502 O O . SER A 1 598 ? -33.036 33.344 14.855 1.00 78.12 598 SER A O 1
ATOM 4504 N N . ASP A 1 599 ? -33.819 31.241 14.769 1.00 78.94 599 ASP A N 1
ATOM 4505 C CA . ASP A 1 599 ? -33.687 31.013 16.206 1.00 78.94 599 ASP A CA 1
ATOM 4506 C C . ASP A 1 599 ? -32.202 30.913 16.580 1.00 78.94 599 ASP A C 1
ATOM 4508 O O . ASP A 1 599 ? -31.438 30.131 16.000 1.00 78.94 599 ASP A O 1
ATOM 4512 N N . ALA A 1 600 ? -31.788 31.721 17.562 1.00 61.91 600 ALA A N 1
ATOM 4513 C CA . ALA A 1 600 ? -30.454 31.627 18.140 1.00 61.91 600 ALA A CA 1
ATOM 4514 C C . ALA A 1 600 ? -30.256 30.210 18.699 1.00 61.91 600 ALA A C 1
ATOM 4516 O O . ALA A 1 600 ? -31.154 29.710 19.361 1.00 61.91 600 ALA A O 1
ATOM 4517 N N . GLU A 1 601 ? -29.099 29.591 18.442 1.00 75.81 601 GLU A N 1
ATOM 4518 C CA . GLU A 1 601 ? -28.763 28.196 18.812 1.00 75.81 601 GLU A CA 1
ATOM 4519 C C . GLU A 1 601 ? -29.299 27.097 17.876 1.00 75.81 601 GLU A C 1
ATOM 4521 O O . GLU A 1 601 ? -29.096 25.916 18.151 1.00 75.81 601 GLU A O 1
ATOM 4526 N N . THR A 1 602 ? -29.897 27.446 16.730 1.00 79.06 602 THR A N 1
ATOM 4527 C CA . THR A 1 602 ? -30.193 26.439 15.697 1.00 79.06 602 THR A CA 1
ATOM 4528 C C . THR A 1 602 ? -28.901 25.815 15.164 1.00 79.06 602 THR A C 1
ATOM 4530 O O . THR A 1 602 ? -27.980 26.527 14.753 1.00 79.06 602 THR A O 1
ATOM 4533 N N . THR A 1 603 ? -28.833 24.483 15.141 1.00 84.69 603 THR A N 1
ATOM 4534 C CA . THR A 1 603 ? -27.684 23.731 14.613 1.00 84.69 603 THR A CA 1
ATOM 4535 C C . THR A 1 603 ? -28.076 22.951 13.366 1.00 84.69 603 THR A C 1
ATOM 4537 O O . THR A 1 603 ? -29.178 22.416 13.288 1.00 84.69 603 THR A O 1
ATOM 4540 N N . TYR A 1 604 ? -27.165 22.893 12.392 1.00 83.75 604 TYR A N 1
ATOM 4541 C CA . TYR A 1 604 ? -27.355 22.172 11.135 1.00 83.75 604 TYR A CA 1
ATOM 4542 C C . TYR A 1 604 ? -26.210 21.197 10.923 1.00 83.75 604 TYR A C 1
ATOM 4544 O O . TYR A 1 604 ? -25.039 21.577 10.997 1.00 83.75 604 TYR A O 1
ATOM 4552 N N . VAL A 1 605 ? -26.556 19.957 10.603 1.00 82.56 605 VAL A N 1
ATOM 4553 C CA . VAL A 1 605 ? -25.608 18.931 10.178 1.00 82.56 605 VAL A CA 1
ATOM 4554 C C . VAL A 1 605 ? -26.067 18.410 8.825 1.00 82.56 605 VAL A C 1
ATOM 4556 O O . VAL A 1 605 ? -27.127 17.798 8.725 1.00 82.56 605 VAL A O 1
ATOM 4559 N N . THR A 1 606 ? -25.272 18.657 7.784 1.00 84.69 606 THR A N 1
ATOM 4560 C CA . THR A 1 606 ? -25.521 18.137 6.435 1.00 84.69 606 THR A CA 1
ATOM 4561 C C . THR A 1 606 ? -24.521 17.040 6.120 1.00 84.69 606 THR A C 1
ATOM 4563 O O . THR A 1 606 ? -23.313 17.255 6.220 1.00 84.69 606 THR A O 1
ATOM 4566 N N . VAL A 1 607 ? -25.024 15.877 5.713 1.00 77.81 607 VAL A N 1
ATOM 4567 C CA . VAL A 1 607 ? -24.197 14.722 5.366 1.00 77.81 607 VAL A CA 1
ATOM 4568 C C . VAL A 1 607 ? -24.405 14.338 3.908 1.00 77.81 607 VAL A C 1
ATOM 4570 O O . VAL A 1 607 ? -25.533 14.140 3.458 1.00 77.81 607 VAL A O 1
ATOM 4573 N N . GLY A 1 608 ? -23.298 14.253 3.168 1.00 76.69 608 GLY A N 1
ATOM 4574 C CA . GLY A 1 608 ? -23.286 13.897 1.752 1.00 76.69 608 GLY A CA 1
ATOM 4575 C C . GLY A 1 608 ? -23.761 12.466 1.495 1.00 76.69 608 GLY A C 1
ATOM 4576 O O . GLY A 1 608 ? -23.561 11.574 2.317 1.00 76.69 608 GLY A O 1
ATOM 4577 N N . SER A 1 609 ? -24.336 12.243 0.313 1.00 80.25 609 SER A N 1
ATOM 4578 C CA . SER A 1 609 ? -24.868 10.945 -0.124 1.00 80.25 609 SER A CA 1
ATOM 4579 C C . SER A 1 609 ? -23.836 9.810 -0.109 1.00 80.25 609 SER A C 1
ATOM 4581 O O . SER A 1 609 ? -24.209 8.657 0.068 1.00 80.25 609 SER A O 1
ATOM 4583 N N . SER A 1 610 ? -22.540 10.122 -0.207 1.00 79.00 610 SER A N 1
ATOM 4584 C CA . SER A 1 610 ? -21.439 9.152 -0.105 1.00 79.00 610 SER A CA 1
ATOM 4585 C C . SER A 1 610 ? -21.339 8.437 1.251 1.00 79.00 610 SER A C 1
ATOM 4587 O O . SER A 1 610 ? -20.680 7.403 1.343 1.00 79.00 610 SER A O 1
ATOM 4589 N N . TYR A 1 611 ? -21.970 8.965 2.303 1.00 77.88 611 TYR A N 1
ATOM 4590 C CA . TYR A 1 611 ? -21.926 8.403 3.661 1.00 77.88 611 TYR A CA 1
ATOM 4591 C C . TYR A 1 611 ? -23.245 7.750 4.100 1.00 77.88 611 TYR A C 1
ATOM 4593 O O . TYR A 1 611 ? -23.322 7.222 5.206 1.00 77.88 611 TYR A O 1
ATOM 4601 N N . ILE A 1 612 ? -24.289 7.802 3.269 1.00 81.69 612 ILE A N 1
ATOM 4602 C CA . ILE A 1 612 ? -25.630 7.309 3.606 1.00 81.69 612 ILE A CA 1
ATOM 4603 C C . ILE A 1 612 ? -25.817 5.932 2.971 1.00 81.69 612 ILE A C 1
ATOM 4605 O O . ILE A 1 612 ? -25.652 5.793 1.762 1.00 81.69 612 ILE A O 1
ATOM 4609 N N . ASN A 1 613 ? -26.194 4.924 3.763 1.00 81.19 613 ASN A N 1
ATOM 4610 C CA . ASN A 1 613 ? -26.357 3.530 3.316 1.00 81.19 613 ASN A CA 1
ATOM 4611 C C . ASN A 1 613 ? -25.072 2.887 2.753 1.00 81.19 613 ASN A C 1
ATOM 4613 O O . ASN A 1 613 ? -25.147 1.902 2.023 1.00 81.19 613 ASN A O 1
ATOM 4617 N N . THR A 1 614 ? -23.892 3.425 3.079 1.00 74.00 614 THR A N 1
ATOM 4618 C CA . THR A 1 614 ? -22.593 2.914 2.598 1.00 74.00 614 THR A CA 1
ATOM 4619 C C . THR A 1 614 ? -21.766 2.229 3.684 1.00 74.00 614 THR A C 1
ATOM 4621 O O . THR A 1 614 ? -20.647 1.801 3.418 1.00 74.00 614 THR A O 1
ATOM 4624 N N . SER A 1 615 ? -22.273 2.170 4.922 1.00 73.88 615 SER A N 1
ATOM 4625 C CA . SER A 1 615 ? -21.544 1.709 6.120 1.00 73.88 615 SER A CA 1
ATOM 4626 C C . SER A 1 615 ? -20.259 2.499 6.440 1.00 73.88 615 SER A C 1
ATOM 4628 O O . SER A 1 615 ? -19.559 2.177 7.405 1.00 73.88 615 SER A O 1
ATOM 4630 N N . ALA A 1 616 ? -19.966 3.562 5.682 1.00 75.38 616 ALA A N 1
ATOM 4631 C CA . ALA A 1 616 ? -18.824 4.437 5.890 1.00 75.38 616 ALA A CA 1
ATOM 4632 C C . ALA A 1 616 ? -18.948 5.203 7.215 1.00 75.38 616 ALA A C 1
ATOM 4634 O O . ALA A 1 616 ? -20.029 5.657 7.595 1.00 75.38 616 ALA A O 1
ATOM 4635 N N . CYS A 1 617 ? -17.822 5.371 7.909 1.00 75.31 617 CYS A N 1
ATOM 4636 C CA . CYS A 1 617 ? -17.776 6.116 9.159 1.00 75.31 617 CYS A CA 1
ATOM 4637 C C . CYS A 1 617 ? -17.605 7.617 8.880 1.00 75.31 617 CYS A C 1
ATOM 4639 O O . CYS A 1 617 ? -16.545 8.081 8.459 1.00 75.31 617 CYS A O 1
ATOM 4641 N N . PHE A 1 618 ? -18.662 8.392 9.100 1.00 74.88 618 PHE A N 1
ATOM 4642 C CA . PHE A 1 618 ? -18.645 9.844 9.008 1.00 74.88 618 PHE A CA 1
ATOM 4643 C C . PHE A 1 618 ? -17.992 10.445 10.260 1.00 74.88 618 PHE A C 1
ATOM 4645 O O . PHE A 1 618 ? -18.423 10.189 11.389 1.00 74.88 618 PHE A O 1
ATOM 4652 N N . ASN A 1 619 ? -16.951 11.259 10.055 1.00 73.69 619 ASN A N 1
ATOM 4653 C CA . ASN A 1 619 ? -16.227 11.970 11.117 1.00 73.69 619 ASN A CA 1
ATOM 4654 C C . ASN A 1 619 ? -15.777 11.046 12.274 1.00 73.69 619 ASN A C 1
ATOM 4656 O O . ASN A 1 619 ? -15.965 11.374 13.448 1.00 73.69 619 ASN A O 1
ATOM 4660 N N . GLY A 1 620 ? -15.335 9.826 11.931 1.00 65.81 620 GLY A N 1
ATOM 4661 C CA . GLY A 1 620 ? -14.784 8.827 12.858 1.00 65.81 620 GLY A CA 1
ATOM 4662 C C . GLY A 1 620 ? -15.758 8.242 13.893 1.00 65.81 620 GLY A C 1
ATOM 4663 O O . GLY A 1 620 ? -15.382 7.358 14.665 1.00 65.81 620 GLY A O 1
ATOM 4664 N N . THR A 1 621 ? -17.013 8.704 13.943 1.00 75.19 621 THR A N 1
ATOM 4665 C CA . THR A 1 621 ? -17.923 8.390 15.060 1.00 75.19 621 THR A CA 1
ATOM 4666 C C . THR A 1 621 ? -19.374 8.158 14.673 1.00 75.19 621 THR A C 1
ATOM 4668 O O . THR A 1 621 ? -20.187 7.913 15.563 1.00 75.19 621 THR A O 1
ATOM 4671 N N . ILE A 1 622 ? -19.746 8.281 13.399 1.00 80.88 622 ILE A N 1
ATOM 4672 C CA . ILE A 1 622 ? -21.147 8.204 12.977 1.00 80.88 622 ILE A CA 1
ATOM 4673 C C . ILE A 1 622 ? -21.294 7.261 11.781 1.00 80.88 622 ILE A C 1
ATOM 4675 O O . ILE A 1 622 ? -20.578 7.413 10.797 1.00 80.88 622 ILE A O 1
ATOM 4679 N N . ARG A 1 623 ? -22.261 6.339 11.822 1.00 84.12 623 ARG A N 1
ATOM 4680 C CA . ARG A 1 623 ? -22.781 5.655 10.622 1.00 84.12 623 ARG A CA 1
ATOM 4681 C C . ARG A 1 623 ? -24.218 6.073 10.366 1.00 84.12 623 ARG A C 1
ATOM 4683 O O . ARG A 1 623 ? -24.961 6.362 11.304 1.00 84.12 623 ARG A O 1
ATOM 4690 N N . LEU A 1 624 ? -24.583 6.151 9.090 1.00 85.69 624 LEU A N 1
ATOM 4691 C CA . LEU A 1 624 ? -25.875 6.670 8.655 1.00 85.69 624 LEU A CA 1
ATOM 4692 C C . LEU A 1 624 ? -26.561 5.684 7.720 1.00 85.69 624 LEU A C 1
ATOM 4694 O O . LEU A 1 624 ? -26.017 5.311 6.677 1.00 85.69 624 LEU A O 1
ATOM 4698 N N . SER A 1 625 ? -27.795 5.348 8.072 1.00 87.75 625 SER A N 1
ATOM 4699 C CA . SER A 1 625 ? -28.698 4.545 7.253 1.00 87.75 625 SER A CA 1
ATOM 4700 C C . SER A 1 625 ? -29.994 5.319 7.060 1.00 87.75 625 SER A C 1
ATOM 4702 O O . SER A 1 625 ? -30.471 5.976 7.980 1.00 87.75 625 SER A O 1
ATOM 4704 N N . ALA A 1 626 ? -30.583 5.281 5.875 1.00 85.88 626 ALA A N 1
ATOM 4705 C CA . ALA A 1 626 ? -31.805 6.017 5.586 1.00 85.88 626 ALA A CA 1
ATOM 4706 C C . ALA A 1 626 ? -32.712 5.237 4.642 1.00 85.88 626 ALA A C 1
ATOM 4708 O O . ALA A 1 626 ? -32.252 4.678 3.642 1.00 85.88 626 ALA A O 1
ATOM 4709 N N . ASN A 1 627 ? -34.015 5.285 4.914 1.00 84.62 627 ASN A N 1
ATOM 4710 C CA . ASN A 1 627 ? -35.022 4.953 3.920 1.00 84.62 627 ASN A CA 1
ATOM 4711 C C . ASN A 1 627 ? -35.538 6.259 3.308 1.00 84.62 627 ASN A C 1
ATOM 4713 O O . ASN A 1 627 ? -36.171 7.064 3.988 1.00 84.62 627 ASN A O 1
ATOM 4717 N N . LEU A 1 628 ? -35.233 6.479 2.028 1.00 71.31 628 LEU A N 1
ATOM 4718 C CA . LEU A 1 628 ? -35.563 7.710 1.304 1.00 71.31 628 LEU A CA 1
ATOM 4719 C C . LEU A 1 628 ? -36.602 7.486 0.190 1.00 71.31 628 LEU A C 1
ATOM 4721 O O . LEU A 1 628 ? -36.884 8.409 -0.572 1.00 71.31 628 LEU A O 1
ATOM 4725 N N . THR A 1 629 ? -37.199 6.290 0.080 1.00 60.41 629 THR A N 1
ATOM 4726 C CA . THR A 1 629 ? -38.030 5.887 -1.077 1.00 60.41 629 THR A CA 1
ATOM 4727 C C . THR A 1 629 ? -39.345 6.663 -1.250 1.00 60.41 629 THR A C 1
ATOM 4729 O O . THR A 1 629 ? -40.009 6.490 -2.268 1.00 60.41 629 THR A O 1
ATOM 4732 N N . ALA A 1 630 ? -39.726 7.535 -0.310 1.00 48.66 630 ALA A N 1
ATOM 4733 C CA . ALA A 1 630 ? -40.993 8.277 -0.336 1.00 48.66 630 ALA A CA 1
ATOM 4734 C C . ALA A 1 630 ? -40.882 9.774 -0.709 1.00 48.66 630 ALA A C 1
ATOM 4736 O O . ALA A 1 630 ? -41.912 10.444 -0.815 1.00 48.66 630 ALA A O 1
ATOM 4737 N N . PHE A 1 631 ? -39.684 10.322 -0.954 1.00 50.16 631 PHE A N 1
ATOM 4738 C CA . PHE A 1 631 ? -39.512 11.732 -1.348 1.00 50.16 631 PHE A CA 1
ATOM 4739 C C . PHE A 1 631 ? -39.903 11.973 -2.823 1.00 50.16 631 PHE A C 1
ATOM 4741 O O . PHE A 1 631 ? -39.065 12.217 -3.683 1.00 50.16 631 PHE A O 1
ATOM 4748 N N . SER A 1 632 ? -41.202 11.909 -3.133 1.00 40.06 632 SER A N 1
ATOM 4749 C CA . SER A 1 632 ? -41.776 12.402 -4.403 1.00 40.06 632 SER A CA 1
ATOM 4750 C C . SER A 1 632 ? -42.620 13.673 -4.216 1.00 40.06 632 SER A C 1
ATOM 4752 O O . SER A 1 632 ? -43.497 13.984 -5.021 1.00 40.06 632 SER A O 1
ATOM 4754 N N . GLY A 1 633 ? -42.347 14.428 -3.147 1.00 37.72 633 GLY A N 1
ATOM 4755 C CA . GLY A 1 633 ? -42.930 15.741 -2.881 1.00 37.72 633 GLY A CA 1
ATOM 4756 C C . GLY A 1 633 ? -42.046 16.864 -3.424 1.00 37.72 633 GLY A C 1
ATOM 4757 O O . GLY A 1 633 ? -40.854 16.907 -3.152 1.00 37.72 633 GLY A O 1
ATOM 4758 N N . GLN A 1 634 ? -42.657 17.746 -4.211 1.00 31.98 634 GLN A N 1
ATOM 4759 C CA . GLN A 1 634 ? -42.090 18.896 -4.919 1.00 31.98 634 GLN A CA 1
ATOM 4760 C C . GLN A 1 634 ? -41.059 19.696 -4.089 1.00 31.98 634 GLN A C 1
ATOM 4762 O O . GLN A 1 634 ? -41.371 20.163 -2.996 1.00 31.98 634 GLN A O 1
ATOM 4767 N N . ALA A 1 635 ? -39.848 19.872 -4.634 1.00 32.75 635 ALA A N 1
ATOM 4768 C CA . ALA A 1 635 ? -38.788 20.684 -4.036 1.00 32.75 635 ALA A CA 1
ATOM 4769 C C . ALA A 1 635 ? -39.273 22.126 -3.760 1.00 32.75 635 ALA A C 1
ATOM 4771 O O . ALA A 1 635 ? -39.973 22.698 -4.607 1.00 32.75 635 ALA A O 1
ATOM 4772 N N . PRO A 1 636 ? -38.905 22.746 -2.621 1.00 33.22 636 PRO A N 1
ATOM 4773 C CA . PRO A 1 636 ? -39.101 24.176 -2.425 1.00 33.22 636 PRO A CA 1
ATOM 4774 C C . PRO A 1 636 ? -38.361 24.939 -3.527 1.00 33.22 636 PRO A C 1
ATOM 4776 O O . PRO A 1 636 ? -37.198 24.658 -3.808 1.00 33.22 636 PRO A O 1
ATOM 4779 N N . SER A 1 637 ? -39.033 25.900 -4.163 1.00 32.38 637 SER A N 1
ATOM 4780 C CA . SER A 1 637 ? -38.434 26.732 -5.206 1.00 32.38 637 SER A CA 1
ATOM 4781 C C . SER A 1 637 ? -37.171 27.427 -4.700 1.00 32.38 637 SER A C 1
ATOM 4783 O O . SER A 1 637 ? -37.158 27.995 -3.606 1.00 32.38 637 SER A O 1
ATOM 4785 N N . LEU A 1 638 ? -36.143 27.406 -5.546 1.00 34.66 638 LEU A N 1
ATOM 4786 C CA . LEU A 1 638 ? -34.817 27.998 -5.396 1.00 34.66 638 LEU A CA 1
ATOM 4787 C C . LEU A 1 638 ? -34.849 29.545 -5.302 1.00 34.66 638 LEU A C 1
ATOM 4789 O O . LEU A 1 638 ? -34.243 30.223 -6.120 1.00 34.66 638 LEU A O 1
ATOM 4793 N N . ASP A 1 639 ? -35.559 30.107 -4.322 1.00 33.62 639 ASP A N 1
ATOM 4794 C CA . ASP A 1 639 ? -35.686 31.561 -4.100 1.00 33.62 639 ASP A CA 1
ATOM 4795 C C . ASP A 1 639 ? -35.189 32.014 -2.709 1.00 33.62 639 ASP A C 1
ATOM 4797 O O . ASP A 1 639 ? -35.322 33.182 -2.349 1.00 33.62 639 ASP A O 1
ATOM 4801 N N . ALA A 1 640 ? -34.581 31.125 -1.909 1.00 35.88 640 ALA A N 1
ATOM 4802 C CA . ALA A 1 640 ? -34.197 31.440 -0.523 1.00 35.88 640 ALA A CA 1
ATOM 4803 C C . ALA A 1 640 ? -32.706 31.273 -0.166 1.00 35.88 640 ALA A C 1
ATOM 4805 O O . ALA A 1 640 ? -32.329 31.536 0.975 1.00 35.88 640 ALA A O 1
ATOM 4806 N N . TYR A 1 641 ? -31.826 30.913 -1.105 1.00 37.56 641 TYR A N 1
ATOM 4807 C CA . TYR A 1 641 ? -30.383 30.874 -0.836 1.00 37.56 641 TYR A CA 1
ATOM 4808 C C . TYR A 1 641 ? -29.714 32.187 -1.256 1.00 37.56 641 TYR A C 1
ATOM 4810 O O . TYR A 1 641 ? -29.205 32.312 -2.368 1.00 37.56 641 TYR A O 1
ATOM 4818 N N . LYS A 1 642 ? -29.678 33.174 -0.352 1.00 39.50 642 LYS A N 1
ATOM 4819 C CA . LYS A 1 642 ? -28.737 34.297 -0.490 1.00 39.50 642 LYS A CA 1
ATOM 4820 C C . LYS A 1 642 ? -27.326 33.800 -0.170 1.00 39.50 642 LYS A C 1
ATOM 4822 O O . LYS A 1 642 ? -27.079 33.274 0.914 1.00 39.50 642 LYS A O 1
ATOM 4827 N N . THR A 1 643 ? -26.397 33.950 -1.112 1.00 39.59 643 THR A N 1
ATOM 4828 C CA . THR A 1 643 ? -24.987 33.584 -0.918 1.00 39.59 643 THR A CA 1
ATOM 4829 C C . THR A 1 643 ? -24.324 34.502 0.114 1.00 39.59 643 THR A C 1
ATOM 4831 O O . THR A 1 643 ? -24.728 35.647 0.317 1.00 39.59 643 THR A O 1
ATOM 4834 N N . ARG A 1 644 ? -23.266 34.014 0.775 1.00 38.34 644 ARG A N 1
ATOM 4835 C CA . ARG A 1 644 ? -22.506 34.736 1.818 1.00 38.34 644 ARG A CA 1
ATOM 4836 C C . ARG A 1 644 ? -21.954 36.097 1.345 1.00 38.34 644 ARG A C 1
ATOM 4838 O O . ARG A 1 644 ? -21.720 36.975 2.170 1.00 38.34 644 ARG A O 1
ATOM 4845 N N . GLU A 1 645 ? -21.821 36.300 0.034 1.00 38.16 645 GLU A N 1
ATOM 4846 C CA . GLU A 1 645 ? -21.439 37.575 -0.593 1.00 38.16 645 GLU A CA 1
ATOM 4847 C C . GLU A 1 645 ? -22.585 38.612 -0.621 1.00 38.16 645 GLU A C 1
ATOM 4849 O O . GLU A 1 645 ? -22.327 39.806 -0.477 1.00 38.16 645 GLU A O 1
ATOM 4854 N N . GLN A 1 646 ? -23.854 38.185 -0.680 1.00 44.12 646 GLN A N 1
ATOM 4855 C CA . GLN A 1 646 ? -25.040 39.066 -0.668 1.00 44.12 646 GLN A CA 1
ATOM 4856 C C . GLN A 1 646 ? -25.456 39.531 0.741 1.00 44.12 646 GLN A C 1
ATOM 4858 O O . GLN A 1 646 ? -26.258 40.452 0.885 1.00 44.12 646 GLN A O 1
ATOM 4863 N N . ILE A 1 647 ? -24.908 38.918 1.797 1.00 49.78 647 ILE A N 1
ATOM 4864 C CA . ILE A 1 647 ? -25.085 39.373 3.190 1.00 49.78 647 ILE A CA 1
ATOM 4865 C C . ILE A 1 647 ? -24.120 40.528 3.507 1.00 49.78 647 ILE A C 1
ATOM 4867 O O . ILE A 1 647 ? -24.443 41.405 4.306 1.00 49.78 647 ILE A O 1
ATOM 4871 N N . MET A 1 648 ? -22.948 40.557 2.863 1.00 35.34 648 MET A N 1
ATOM 4872 C CA . MET A 1 648 ? -21.940 41.603 3.076 1.00 35.34 648 MET A CA 1
ATOM 4873 C C . MET A 1 648 ? -22.164 42.854 2.215 1.00 35.34 648 MET A C 1
ATOM 4875 O O . MET A 1 648 ? -21.744 43.938 2.619 1.00 35.34 648 MET A O 1
ATOM 4879 N N . PHE A 1 649 ? -22.860 42.735 1.081 1.00 39.91 649 PHE A N 1
ATOM 4880 C CA . PHE A 1 649 ? -23.208 43.859 0.209 1.00 39.91 649 PHE A CA 1
ATOM 4881 C C . PHE A 1 649 ? -24.707 43.831 -0.121 1.00 39.91 649 PHE A C 1
ATOM 4883 O O . PHE A 1 649 ? -25.114 43.109 -1.028 1.00 39.91 649 PHE A O 1
ATOM 4890 N N . PRO A 1 650 ? -25.548 44.579 0.611 1.00 42.91 650 PRO A N 1
ATOM 4891 C CA . PRO A 1 650 ? -26.981 44.625 0.341 1.00 42.91 650 PRO A CA 1
ATOM 4892 C C . PRO A 1 650 ? -27.288 45.240 -1.033 1.00 42.91 650 PRO A C 1
ATOM 4894 O O . PRO A 1 650 ? -26.599 46.147 -1.500 1.00 42.91 650 PRO A O 1
ATOM 4897 N N . ASP A 1 651 ? -28.379 44.775 -1.642 1.00 39.12 651 ASP A N 1
ATOM 4898 C CA . ASP A 1 651 ? -28.771 45.034 -3.037 1.00 39.12 651 ASP A CA 1
ATOM 4899 C C . ASP A 1 651 ? -28.927 46.536 -3.401 1.00 39.12 651 ASP A C 1
ATOM 4901 O O . ASP A 1 651 ? -28.862 46.904 -4.571 1.00 39.12 651 ASP A O 1
ATOM 4905 N N . TRP A 1 652 ? -29.038 47.443 -2.418 1.00 50.72 652 TRP A N 1
ATOM 4906 C CA . TRP A 1 652 ? -29.082 48.901 -2.639 1.00 50.72 652 TRP A CA 1
ATOM 4907 C C . TRP A 1 652 ? -27.734 49.525 -3.039 1.00 50.72 652 TRP A C 1
ATOM 4909 O O . TRP A 1 652 ? -27.706 50.678 -3.467 1.00 50.72 652 TRP A O 1
ATOM 4919 N N . LEU A 1 653 ? -26.624 48.791 -2.902 1.00 39.59 653 LEU A N 1
ATOM 4920 C CA . LEU A 1 653 ? -25.290 49.252 -3.302 1.00 39.59 653 LEU A CA 1
ATOM 4921 C C . LEU A 1 653 ? -25.021 49.062 -4.810 1.00 39.59 653 LEU A C 1
ATOM 4923 O O . LEU A 1 653 ? -24.074 49.641 -5.336 1.00 39.59 653 LEU A O 1
ATOM 4927 N N . TRP A 1 654 ? -25.858 48.282 -5.504 1.00 46.91 654 TRP A N 1
ATOM 4928 C CA . TRP A 1 654 ? -25.648 47.876 -6.900 1.00 46.91 654 TRP A CA 1
ATOM 4929 C C . TRP A 1 654 ? -26.745 48.334 -7.872 1.00 46.91 654 TRP A C 1
ATOM 4931 O O . TRP A 1 654 ? -26.649 48.036 -9.061 1.00 46.91 654 TRP A O 1
ATOM 4941 N N . ASP A 1 655 ? -27.741 49.102 -7.415 1.00 36.31 655 ASP A N 1
ATOM 4942 C CA . ASP A 1 655 ? -28.792 49.634 -8.291 1.00 36.31 655 ASP A CA 1
ATOM 4943 C C . ASP A 1 655 ? -28.506 51.108 -8.675 1.00 36.31 655 ASP A C 1
ATOM 4945 O O . ASP A 1 655 ? -28.407 51.980 -7.800 1.00 36.31 655 ASP A O 1
ATOM 4949 N N . PRO A 1 656 ? -28.331 51.437 -9.971 1.00 37.81 656 PRO A N 1
ATOM 4950 C CA . PRO A 1 656 ? -27.964 52.774 -10.408 1.00 37.81 656 PRO A CA 1
ATOM 4951 C C . PRO A 1 656 ? -29.191 53.690 -10.385 1.00 37.81 656 PRO A C 1
ATOM 4953 O O . PRO A 1 656 ? -29.983 53.719 -11.325 1.00 37.81 656 PRO A O 1
ATOM 4956 N N . THR A 1 657 ? -29.340 54.514 -9.347 1.00 34.25 657 THR A N 1
ATOM 4957 C CA . THR A 1 657 ? -30.277 55.648 -9.415 1.00 34.25 657 THR A CA 1
ATOM 4958 C C . THR A 1 657 ? -29.604 56.886 -10.031 1.00 34.25 657 THR A C 1
ATOM 4960 O O . THR A 1 657 ? -28.409 57.120 -9.843 1.00 34.25 657 THR A O 1
ATOM 4963 N N . PRO A 1 658 ? -30.331 57.669 -10.851 1.00 35.47 658 PRO A N 1
ATOM 4964 C CA . PRO A 1 658 ? -29.734 58.572 -11.828 1.00 35.47 658 PRO A CA 1
ATOM 4965 C C . PRO A 1 658 ? -29.182 59.861 -11.207 1.00 35.47 658 PRO A C 1
ATOM 4967 O O . PRO A 1 658 ? -29.679 60.361 -10.200 1.00 35.47 658 PRO A O 1
ATOM 4970 N N . ARG A 1 659 ? -28.173 60.411 -11.900 1.00 32.97 659 ARG A N 1
ATOM 4971 C CA . ARG A 1 659 ? -27.512 61.716 -11.710 1.00 32.97 659 ARG A CA 1
ATOM 4972 C C . ARG A 1 659 ? -28.331 62.725 -10.891 1.00 32.97 659 ARG A C 1
ATOM 4974 O O . ARG A 1 659 ? -29.343 63.238 -11.370 1.00 32.97 659 ARG A O 1
ATOM 4981 N N . ARG A 1 660 ? -27.789 63.146 -9.746 1.00 32.59 660 ARG A N 1
ATOM 4982 C CA . ARG A 1 660 ? -27.992 64.510 -9.246 1.00 32.59 660 ARG A CA 1
ATOM 4983 C C . ARG A 1 660 ? -26.653 65.225 -9.152 1.00 32.59 660 ARG A C 1
ATOM 4985 O O . ARG A 1 660 ? -25.676 64.710 -8.626 1.00 32.59 660 ARG A O 1
ATOM 4992 N N . ILE A 1 661 ? -26.662 66.378 -9.797 1.00 32.25 661 ILE A N 1
ATOM 4993 C CA . ILE A 1 661 ? -25.596 67.346 -9.995 1.00 32.25 661 ILE A CA 1
ATOM 4994 C C . ILE A 1 661 ? -25.206 67.927 -8.632 1.00 32.25 661 ILE A C 1
ATOM 4996 O O . ILE A 1 661 ? -26.084 68.305 -7.861 1.00 32.25 661 ILE A O 1
ATOM 5000 N N . PHE A 1 662 ? -23.905 68.009 -8.350 1.00 30.16 662 PHE A N 1
ATOM 5001 C CA . PHE A 1 662 ? -23.393 68.934 -7.344 1.00 30.16 662 PHE A CA 1
ATOM 5002 C C . PHE A 1 662 ? -23.422 70.335 -7.964 1.00 30.16 662 PHE A C 1
ATOM 5004 O O . PHE A 1 662 ? -22.622 70.629 -8.850 1.00 30.16 662 PHE A O 1
ATOM 5011 N N . GLU A 1 663 ? -24.368 71.173 -7.540 1.00 31.45 663 GLU A N 1
ATOM 5012 C CA . GLU A 1 663 ? -24.165 72.620 -7.580 1.00 31.45 663 GLU A CA 1
ATOM 5013 C C . GLU A 1 663 ? -23.253 72.983 -6.408 1.00 31.45 663 GLU A C 1
ATOM 5015 O O . GLU A 1 663 ? -23.475 72.566 -5.270 1.00 31.45 663 GLU A O 1
ATOM 5020 N N . SER A 1 664 ? -22.183 73.695 -6.735 1.00 39.91 664 SER A N 1
ATOM 5021 C CA . SER A 1 664 ? -21.287 74.350 -5.798 1.00 39.91 664 SER A CA 1
ATOM 5022 C C . SER A 1 664 ? -22.007 75.494 -5.091 1.00 39.91 664 SER A C 1
ATOM 5024 O O . SER A 1 664 ? -22.539 76.366 -5.776 1.00 39.91 664 SER A O 1
ATOM 5026 N N . ASP A 1 665 ? -21.961 75.495 -3.761 1.00 34.62 665 ASP A N 1
ATOM 5027 C CA . ASP A 1 665 ? -21.443 76.603 -2.945 1.00 34.62 665 ASP A CA 1
ATOM 5028 C C . ASP A 1 665 ? -21.080 76.097 -1.540 1.00 34.62 665 ASP A C 1
ATOM 5030 O O . ASP A 1 665 ? -21.910 75.386 -0.922 1.00 34.62 665 ASP A O 1
#